Protein AF-0000000070921066 (afdb_homodimer)

Solvent-accessible surface area (backbone atoms only — not comparable to full-atom values): 34258 Å² total; per-residue (Å²): 128,83,66,61,61,47,74,46,56,67,40,52,42,60,33,38,47,26,37,40,35,37,35,72,89,47,91,37,26,36,30,43,24,32,4,68,51,82,81,51,51,71,69,59,58,71,26,41,40,40,36,42,27,26,37,44,38,58,54,26,40,60,20,49,61,63,51,48,61,72,42,55,73,31,78,43,61,37,37,39,34,28,19,73,68,32,60,56,21,53,47,20,48,60,50,30,40,59,58,85,59,39,77,73,40,93,40,49,29,37,40,35,36,36,19,45,39,87,88,30,43,28,46,32,35,36,27,33,36,73,58,58,44,50,82,37,82,43,79,67,49,68,37,63,91,36,37,78,45,81,55,93,59,34,34,33,31,44,46,76,28,51,30,73,92,42,60,17,33,28,38,28,42,36,38,43,68,37,77,41,75,37,62,68,43,26,51,75,69,70,45,80,89,57,71,56,55,58,52,49,52,50,40,58,72,70,60,57,57,43,78,42,70,43,75,41,72,50,73,57,99,92,38,80,46,77,46,75,42,39,41,39,56,44,49,67,57,26,38,42,80,42,80,41,58,30,38,20,43,39,55,56,35,28,80,46,69,69,36,48,52,52,50,27,63,63,29,48,58,12,52,34,34,38,32,36,26,40,22,44,63,90,39,44,67,59,18,56,73,64,10,27,31,20,11,35,54,40,12,38,45,40,40,74,15,49,38,73,34,82,41,72,23,45,30,36,76,90,46,70,92,42,61,67,57,33,50,50,39,18,48,51,36,36,68,47,81,81,128,126,83,66,61,61,47,73,45,56,67,41,52,41,60,33,41,47,24,39,40,35,36,37,72,90,46,90,37,26,38,29,44,27,31,4,68,52,83,80,53,50,71,72,58,58,71,26,41,40,40,36,41,27,28,36,44,39,59,56,25,40,60,20,49,61,63,52,48,61,72,42,56,74,31,76,41,60,39,36,38,35,27,19,72,67,33,58,56,22,52,47,20,49,60,52,30,39,60,58,86,59,38,77,72,40,94,40,49,30,36,38,36,36,36,18,45,40,88,89,30,43,28,45,33,33,37,27,34,37,73,58,58,44,50,82,36,82,44,79,67,50,67,36,65,92,35,37,77,44,80,56,94,59,34,33,33,32,44,47,76,26,51,31,73,91,42,59,17,34,27,39,28,41,36,37,42,67,38,77,41,74,37,61,71,42,27,52,74,68,70,44,79,89,57,72,55,55,58,51,51,51,50,40,58,72,71,59,58,58,44,78,41,70,44,74,41,72,50,72,58,99,93,39,80,45,78,45,75,43,38,41,39,58,45,48,66,56,27,37,42,80,42,80,39,55,30,39,20,42,39,54,57,36,28,78,46,70,70,37,50,52,52,50,27,62,64,29,48,58,13,51,34,35,38,33,36,26,38,24,44,64,90,40,44,67,58,19,56,74,65,9,27,31,20,11,36,54,40,12,37,44,40,41,75,14,48,38,73,35,82,42,74,23,46,31,37,76,90,46,67,92,41,60,68,57,32,52,49,39,18,49,50,35,35,68,48,81,79,126

Foldseek 3Di:
DPAQWDWDFQQFFAAQGWIWIDGPVDLAIEIEFAAARPSDDLSSLQRYAEYEFQEPDNSRHVNVVVSCVSCQLHQGEHEYEYEPCVLVVVLVVLVVDDLPCLCVRPHKYKYKYWYAYQVFKIWIWMAISNVSGPTHTDDIDGHDPQWPDDDPFWTKGWHWADQPPGTTIKIKIFTAKDKDFDVVLCVVVVHDDDPLVVVLRVCVVVVPDQQDWRWGWDADPVGIDIDIDGSNVCCVRTIDIDGHAMEIAEFRAADDDVRLVVRLVRCAQGQEYEYEAAAAPVCVVVCNVRGHDHLLSQLQSCQSSNYNYYDYHNHHPVCVPCVVVSPVNSVCNNPDDDD/DPAQWDWDFQQFFAAQGWIWIDGPVDLAIEIEFAAARPSDDLSSLQRYAEYEFQEPDNSRHVNVVVSCVSCQLHQGEHEYEYEPCVLVVVLVVLVVDDLPCLCVRPHKYKYKYWYAYQVFKIWIWMAISNVSGPTHTDDIDGHDPQWPDDDPFWTKGWHWADQPPGTTIKIKIFTAKDKDFDVVLCVVVVHDDDPLVVVLRVCVVVVPDQQDWRWGWDADPVGIDIDIDGSNVCCVRTIDIDGHAMEIAEFRAADDDVRLVVRLVRCAQGQEYEYEAAAAPVCVVVCNVRGHDHLLRQLQSCQSSNYNYYDYHNHHPVCPPCVVVSPVNSVCNNPDDDD

InterPro domains:
  IPR036866 Ribonuclease Z/Hydroxyacylglutathione hydrolase-like [G3DSA:3.60.15.10] (11-339)
  IPR036866 Ribonuclease Z/Hydroxyacylglutathione hydrolase-like [SSF56281] (25-337)

Structure (mmCIF, N/CA/C/O backbone):
data_AF-0000000070921066-model_v1
#
loop_
_entity.id
_entity.type
_entity.pdbx_description
1 polymer 'Ribonuclease Z'
#
loop_
_atom_site.group_PDB
_atom_site.id
_atom_site.type_symbol
_atom_site.label_atom_id
_atom_site.label_alt_id
_atom_site.label_comp_id
_atom_site.label_asym_id
_atom_site.label_entity_id
_atom_site.label_seq_id
_atom_site.pdbx_PDB_ins_code
_atom_site.Cartn_x
_atom_site.Cartn_y
_atom_site.Cartn_z
_atom_site.occupancy
_atom_site.B_iso_or_equiv
_atom_site.auth_seq_id
_atom_site.auth_comp_id
_atom_site.auth_asym_id
_atom_site.auth_atom_id
_atom_site.pdbx_PDB_model_num
ATOM 1 N N . MET A 1 1 ? -3.412 38.875 0.292 1 44.69 1 MET A N 1
ATOM 2 C CA . MET A 1 1 ? -2.174 38.312 0.832 1 44.69 1 MET A CA 1
ATOM 3 C C . MET A 1 1 ? -1.969 36.875 0.358 1 44.69 1 MET A C 1
ATOM 5 O O . MET A 1 1 ? -2.934 36.125 0.208 1 44.69 1 MET A O 1
ATOM 9 N N . THR A 1 2 ? -0.891 36.719 -0.212 1 55.78 2 THR A N 1
ATOM 10 C CA . THR A 1 2 ? -0.622 35.406 -0.806 1 55.78 2 THR A CA 1
ATOM 11 C C . THR A 1 2 ? -0.564 34.344 0.269 1 55.78 2 THR A C 1
ATOM 13 O O . THR A 1 2 ? 0.229 34.406 1.208 1 55.78 2 THR A O 1
ATOM 16 N N . PRO A 1 3 ? -1.54 33.5 0.381 1 65 3 PRO A N 1
ATOM 17 C CA . PRO A 1 3 ? -1.541 32.406 1.382 1 65 3 PRO A CA 1
ATOM 18 C C . PRO A 1 3 ? -0.235 31.625 1.403 1 65 3 PRO A C 1
ATOM 20 O O . PRO A 1 3 ? 0.393 31.438 0.359 1 65 3 PRO A O 1
ATOM 23 N N . GLN A 1 4 ? 0.261 31.438 2.654 1 79 4 GLN A N 1
ATOM 24 C CA . GLN A 1 4 ? 1.485 30.672 2.836 1 79 4 GLN A CA 1
ATOM 25 C C . GLN A 1 4 ? 1.263 29.203 2.494 1 79 4 GLN A C 1
ATOM 27 O O . GLN A 1 4 ? 2.215 28.469 2.201 1 79 4 GLN A O 1
ATOM 32 N N . PHE A 1 5 ? -0.074 28.812 2.504 1 88.62 5 PHE A N 1
ATOM 33 C CA . PHE A 1 5 ? -0.398 27.422 2.258 1 88.62 5 PHE A CA 1
ATOM 34 C C . PHE A 1 5 ? -1.276 27.281 1.021 1 88.62 5 PHE A C 1
ATOM 36 O O . PHE A 1 5 ? -2.238 28.031 0.847 1 88.62 5 PHE A O 1
ATOM 43 N N . GLN A 1 6 ? -0.865 26.453 0.23 1 91.56 6 GLN A N 1
ATOM 44 C CA . GLN A 1 6 ? -1.722 26.016 -0.869 1 91.56 6 GLN A CA 1
ATOM 45 C C . GLN A 1 6 ? -2.232 24.594 -0.641 1 91.56 6 GLN A C 1
ATOM 47 O O . GLN A 1 6 ? -1.443 23.688 -0.409 1 91.56 6 GLN A O 1
ATOM 52 N N . THR A 1 7 ? -3.594 24.516 -0.658 1 96 7 THR A N 1
ATOM 53 C CA . THR A 1 7 ? -4.168 23.219 -0.332 1 96 7 THR A CA 1
ATOM 54 C C . THR A 1 7 ? -4.859 22.609 -1.551 1 96 7 THR A C 1
ATOM 56 O O . THR A 1 7 ? -5.438 23.328 -2.367 1 96 7 THR A O 1
ATOM 59 N N . HIS A 1 8 ? -4.789 21.359 -1.651 1 95.19 8 HIS A N 1
ATOM 60 C CA . HIS A 1 8 ? -5.605 20.672 -2.65 1 95.19 8 HIS A CA 1
ATOM 61 C C . HIS A 1 8 ? -5.879 19.234 -2.248 1 95.19 8 HIS A C 1
ATOM 63 O O . HIS A 1 8 ? -5.023 18.578 -1.653 1 95.19 8 HIS A O 1
ATOM 69 N N . LEU A 1 9 ? -7.047 18.781 -2.557 1 98.12 9 LEU A N 1
ATOM 70 C CA . LEU A 1 9 ? -7.426 17.375 -2.393 1 98.12 9 LEU A CA 1
ATOM 71 C C . LEU A 1 9 ? -6.773 16.516 -3.461 1 98.12 9 LEU A C 1
ATOM 73 O O . LEU A 1 9 ? -7.09 16.641 -4.645 1 98.12 9 LEU A O 1
ATOM 77 N N . VAL A 1 10 ? -5.984 15.555 -3.041 1 98.25 10 VAL A N 1
ATOM 78 C CA . VAL A 1 10 ? -5.152 14.773 -3.951 1 98.25 10 VAL A CA 1
ATOM 79 C C . VAL A 1 10 ? -6.035 13.906 -4.844 1 98.25 10 VAL A C 1
ATOM 81 O O . VAL A 1 10 ? -5.754 13.742 -6.035 1 98.25 10 VAL A O 1
ATOM 84 N N . ASN A 1 11 ? -7.105 13.359 -4.281 1 97.31 11 ASN A N 1
ATOM 85 C CA . ASN A 1 11 ? -7.945 12.422 -5.023 1 97.31 11 ASN A CA 1
ATOM 86 C C . ASN A 1 11 ? -9.32 13.016 -5.312 1 97.31 11 ASN A C 1
ATOM 88 O O . ASN A 1 11 ? -10.281 12.273 -5.559 1 97.31 11 ASN A O 1
ATOM 92 N N . GLY A 1 12 ? -9.438 14.297 -5.168 1 95.94 12 GLY A N 1
ATOM 93 C CA . GLY A 1 12 ? -10.719 14.938 -5.426 1 95.94 12 GLY A CA 1
ATOM 94 C C . GLY A 1 12 ? -11.75 14.672 -4.352 1 95.94 12 GLY A C 1
ATOM 95 O O . GLY A 1 12 ? -11.406 14.367 -3.209 1 95.94 12 GLY A O 1
ATOM 96 N N . THR A 1 13 ? -12.984 14.836 -4.73 1 96.06 13 THR A N 1
ATOM 97 C CA . THR A 1 13 ? -14.062 14.812 -3.746 1 96.06 13 THR A CA 1
ATOM 98 C C . THR A 1 13 ? -14.523 13.383 -3.486 1 96.06 13 THR A C 1
ATOM 100 O O . THR A 1 13 ? -15.156 13.102 -2.467 1 96.06 13 THR A O 1
ATOM 103 N N . THR A 1 14 ? -14.18 12.445 -4.383 1 94.12 14 THR A N 1
ATOM 104 C CA . THR A 1 14 ? -14.727 11.102 -4.266 1 94.12 14 THR A CA 1
ATOM 105 C C . THR A 1 14 ? -13.633 10.109 -3.879 1 94.12 14 THR A C 1
ATOM 107 O O . THR A 1 14 ? -13.922 8.992 -3.436 1 94.12 14 THR A O 1
ATOM 110 N N . GLY A 1 15 ? -12.445 10.398 -4.043 1 93.56 15 GLY A N 1
ATOM 111 C CA . GLY A 1 15 ? -11.367 9.461 -3.799 1 93.56 15 GLY A CA 1
ATOM 112 C C . GLY A 1 15 ? -10.953 9.398 -2.34 1 93.56 15 GLY A C 1
ATOM 113 O O . GLY A 1 15 ? -11.539 10.07 -1.492 1 93.56 15 GLY A O 1
ATOM 114 N N . ASP A 1 16 ? -9.969 8.523 -2.037 1 96.81 16 ASP A N 1
ATOM 115 C CA . ASP A 1 16 ? -9.422 8.43 -0.685 1 96.81 16 ASP A CA 1
ATOM 116 C C . ASP A 1 16 ? -9.023 9.812 -0.156 1 96.81 16 ASP A C 1
ATOM 118 O O . ASP A 1 16 ? -8.461 10.617 -0.89 1 96.81 16 ASP A O 1
ATOM 122 N N . PRO A 1 17 ? -9.32 10.039 1.067 1 98.38 17 PRO A N 1
ATOM 123 C CA . PRO A 1 17 ? -8.977 11.344 1.643 1 98.38 17 PRO A CA 1
ATOM 124 C C . PRO A 1 17 ? -7.469 11.562 1.737 1 98.38 17 PRO A C 1
ATOM 126 O O . PRO A 1 17 ? -6.758 10.75 2.336 1 98.38 17 PRO A O 1
ATOM 129 N N . VAL A 1 18 ? -6.984 12.594 1.14 1 98.75 18 VAL A N 1
ATOM 130 C CA . VAL A 1 18 ? -5.633 13.133 1.256 1 98.75 18 VAL A CA 1
ATOM 131 C C . VAL A 1 18 ? -5.652 14.633 0.953 1 98.75 18 VAL A C 1
ATOM 133 O O . VAL A 1 18 ? -5.898 15.039 -0.185 1 98.75 18 VAL A O 1
ATOM 136 N N . LEU A 1 19 ? -5.43 15.445 1.926 1 98.81 19 LEU A N 1
ATOM 137 C CA . LEU A 1 19 ? -5.254 16.875 1.714 1 98.81 19 LEU A CA 1
ATOM 138 C C . LEU A 1 19 ? -3.773 17.25 1.718 1 98.81 19 LEU A C 1
ATOM 140 O O . LEU A 1 19 ? -3.088 17.078 2.73 1 98.81 19 LEU A O 1
ATOM 144 N N . TYR A 1 20 ? -3.285 17.641 0.621 1 98.69 20 TYR A N 1
ATOM 145 C CA . TYR A 1 20 ? -1.908 18.109 0.472 1 98.69 20 TYR A CA 1
ATOM 146 C C . TYR A 1 20 ? -1.796 19.594 0.759 1 98.69 20 TYR A C 1
ATOM 148 O O . TYR A 1 20 ? -2.506 20.406 0.156 1 98.69 20 TYR A O 1
ATOM 156 N N . VAL A 1 21 ? -0.989 20 1.688 1 98 21 VAL A N 1
ATOM 157 C CA . VAL A 1 21 ? -0.738 21.391 2.037 1 98 21 VAL A CA 1
ATOM 158 C C . VAL A 1 21 ? 0.688 21.766 1.645 1 98 21 VAL A C 1
ATOM 160 O O . VAL A 1 21 ? 1.647 21.391 2.316 1 98 21 VAL A O 1
ATOM 163 N N . ASP A 1 22 ? 0.791 22.547 0.675 1 95.38 22 ASP A N 1
ATOM 164 C CA . ASP A 1 22 ? 2.084 22.984 0.163 1 95.38 22 ASP A CA 1
ATOM 165 C C . ASP A 1 22 ? 2.494 24.312 0.784 1 95.38 22 ASP A C 1
ATOM 167 O O . ASP A 1 22 ? 1.711 25.266 0.796 1 95.38 22 ASP A O 1
ATOM 171 N N . PHE A 1 23 ? 3.729 24.312 1.283 1 91.19 23 PHE A N 1
ATOM 172 C CA . PHE A 1 23 ? 4.266 25.578 1.772 1 91.19 23 PHE A CA 1
ATOM 173 C C . PHE A 1 23 ? 4.844 26.391 0.626 1 91.19 23 PHE A C 1
ATOM 175 O O . PHE A 1 23 ? 5.73 25.938 -0.091 1 91.19 23 PHE A O 1
ATOM 182 N N . LEU A 1 24 ? 4.441 27.531 0.377 1 83.56 24 LEU A N 1
ATOM 183 C CA . LEU A 1 24 ? 4.832 28.344 -0.768 1 83.56 24 LEU A CA 1
ATOM 184 C C . LEU A 1 24 ? 6.27 28.828 -0.625 1 83.56 24 LEU A C 1
ATOM 186 O O . LEU A 1 24 ? 6.988 28.953 -1.619 1 83.56 24 LEU A O 1
ATOM 190 N N . PHE A 1 25 ? 6.746 29.047 0.566 1 80.12 25 PHE A N 1
ATOM 191 C CA . PHE A 1 25 ? 8.047 29.672 0.725 1 80.12 25 PHE A CA 1
ATOM 192 C C . PHE A 1 25 ? 9.023 28.734 1.422 1 80.12 25 PHE A C 1
ATOM 194 O O . PHE A 1 25 ? 10.039 29.188 1.961 1 80.12 25 PHE A O 1
ATOM 201 N N . GLN A 1 26 ? 8.641 27.484 1.55 1 84.38 26 GLN A N 1
ATOM 202 C CA . GLN A 1 26 ? 9.5 26.453 2.102 1 84.38 26 GLN A CA 1
ATOM 203 C C . GLN A 1 26 ? 9.391 25.156 1.286 1 84.38 26 GLN A C 1
ATOM 205 O O . GLN A 1 26 ? 8.383 24.922 0.614 1 84.38 26 GLN A O 1
ATOM 210 N N . ARG A 1 27 ? 10.438 24.516 1.266 1 89.31 27 ARG A N 1
ATOM 211 C CA . ARG A 1 27 ? 10.398 23.188 0.649 1 89.31 27 ARG A CA 1
ATOM 212 C C . ARG A 1 27 ? 9.82 22.156 1.61 1 89.31 27 ARG A C 1
ATOM 214 O O . ARG A 1 27 ? 10.531 21.25 2.053 1 89.31 27 ARG A O 1
ATOM 221 N N . ARG A 1 28 ? 8.57 22.359 1.841 1 95.31 28 ARG A N 1
ATOM 222 C CA . ARG A 1 28 ? 7.91 21.516 2.832 1 95.31 28 ARG A CA 1
ATOM 223 C C . ARG A 1 28 ? 6.434 21.328 2.494 1 95.31 28 ARG A C 1
ATOM 225 O O . ARG A 1 28 ? 5.816 22.203 1.88 1 95.31 28 ARG A O 1
ATOM 232 N N . ALA A 1 29 ? 5.898 20.203 2.873 1 97.88 29 ALA A N 1
ATOM 233 C CA . ALA A 1 29 ? 4.469 19.938 2.721 1 97.88 29 ALA A CA 1
ATOM 234 C C . ALA A 1 29 ? 3.932 19.125 3.895 1 97.88 29 ALA A C 1
ATOM 236 O O . ALA A 1 29 ? 4.699 18.469 4.605 1 97.88 29 ALA A O 1
ATOM 237 N N . LEU A 1 30 ? 2.646 19.266 4.141 1 98.69 30 LEU A N 1
ATOM 238 C CA . LEU A 1 30 ? 1.916 18.453 5.102 1 98.69 30 LEU A CA 1
ATOM 239 C C . LEU A 1 30 ? 0.834 17.625 4.402 1 98.69 30 LEU A C 1
ATOM 241 O O . LEU A 1 30 ? 0.339 18.016 3.344 1 98.69 30 LEU A O 1
ATOM 245 N N . LEU A 1 31 ? 0.561 16.547 4.996 1 98.88 31 LEU A N 1
ATOM 246 C CA . LEU A 1 31 ? -0.619 15.805 4.562 1 98.88 31 LEU A CA 1
ATOM 247 C C . LEU A 1 31 ? -1.61 15.641 5.711 1 98.88 31 LEU A C 1
ATOM 249 O O . LEU A 1 31 ? -1.21 15.422 6.859 1 98.88 31 LEU A O 1
ATOM 253 N N . PHE A 1 32 ? -2.824 15.805 5.426 1 98.94 32 PHE A N 1
ATOM 254 C CA . PHE A 1 32 ? -3.904 15.328 6.281 1 98.94 32 PHE A CA 1
ATOM 255 C C . PHE A 1 32 ? -4.559 14.086 5.688 1 98.94 32 PHE A C 1
ATOM 257 O O . PHE A 1 32 ? -5.164 14.156 4.613 1 98.94 32 PHE A O 1
ATOM 264 N N . ASP A 1 33 ? -4.41 12.969 6.391 1 98.88 33 ASP A N 1
ATOM 265 C CA . ASP A 1 33 ? -4.691 11.602 5.965 1 98.88 33 ASP A CA 1
ATOM 266 C C . ASP A 1 33 ? -3.736 11.164 4.855 1 98.88 33 ASP A C 1
ATOM 268 O O . ASP A 1 33 ? -3.027 11.992 4.277 1 98.88 33 ASP A O 1
ATOM 272 N N . LEU A 1 34 ? -3.75 9.93 4.723 1 98.81 34 LEU A N 1
ATOM 273 C CA . LEU A 1 34 ? -2.787 9.289 3.83 1 98.81 34 LEU A CA 1
ATOM 274 C C . LEU A 1 34 ? -3.438 8.156 3.045 1 98.81 34 LEU A C 1
ATOM 276 O O . LEU A 1 34 ? -2.928 7.035 3.029 1 98.81 34 LEU A O 1
ATOM 280 N N . GLY A 1 35 ? -4.555 8.492 2.439 1 98 35 GLY A N 1
ATOM 281 C CA . GLY A 1 35 ? -5.129 7.566 1.474 1 98 35 GLY A CA 1
ATOM 282 C C . GLY A 1 35 ? -4.227 7.312 0.281 1 98 35 GLY A C 1
ATOM 283 O O . GLY A 1 35 ? -3.006 7.453 0.377 1 98 35 GLY A O 1
ATOM 284 N N . GLU A 1 36 ? -4.77 6.953 -0.819 1 96.25 36 GLU A N 1
ATOM 285 C CA . GLU A 1 36 ? -3.973 6.707 -2.016 1 96.25 36 GLU A CA 1
ATOM 286 C C . GLU A 1 36 ? -3.244 7.973 -2.463 1 96.25 36 GLU A C 1
ATOM 288 O O . GLU A 1 36 ? -3.865 9.023 -2.646 1 96.25 36 GLU A O 1
ATOM 293 N N . ILE A 1 37 ? -1.902 7.848 -2.729 1 97.38 37 ILE A N 1
ATOM 294 C CA . ILE A 1 37 ? -1.168 9.07 -3.029 1 97.38 37 ILE A CA 1
ATOM 295 C C . ILE A 1 37 ? -0.44 8.922 -4.363 1 97.38 37 ILE A C 1
ATOM 297 O O . ILE A 1 37 ? 0.522 9.641 -4.637 1 97.38 37 ILE A O 1
ATOM 301 N N . VAL A 1 38 ? -0.866 8.008 -5.191 1 93.12 38 VAL A N 1
ATOM 302 C CA . VAL A 1 38 ? -0.202 7.738 -6.461 1 93.12 38 VAL A CA 1
ATOM 303 C C . VAL A 1 38 ? -0.287 8.969 -7.363 1 93.12 38 VAL A C 1
ATOM 305 O O . VAL A 1 38 ? 0.498 9.109 -8.305 1 93.12 38 VAL A O 1
ATOM 308 N N . ALA A 1 39 ? -1.275 9.836 -7.133 1 95.62 39 ALA A N 1
ATOM 309 C CA . ALA A 1 39 ? -1.452 11.039 -7.945 1 95.62 39 ALA A CA 1
ATOM 310 C C . ALA A 1 39 ? -0.389 12.078 -7.621 1 95.62 39 ALA A C 1
ATOM 312 O O . ALA A 1 39 ? -0.198 13.039 -8.375 1 95.62 39 ALA A O 1
ATOM 313 N N . LEU A 1 40 ? 0.257 11.969 -6.43 1 97.62 40 LEU A N 1
ATOM 314 C CA . LEU A 1 40 ? 1.345 12.883 -6.086 1 97.62 40 LEU A CA 1
ATOM 315 C C . LEU A 1 40 ? 2.641 12.461 -6.77 1 97.62 40 LEU A C 1
ATOM 317 O O . LEU A 1 40 ? 2.953 11.273 -6.844 1 97.62 40 LEU A O 1
ATOM 321 N N . SER A 1 41 ? 3.371 13.414 -7.297 1 97.31 41 SER A N 1
ATOM 322 C CA . SER A 1 41 ? 4.691 13.125 -7.844 1 97.31 41 SER A CA 1
ATOM 323 C C . SER A 1 41 ? 5.684 12.781 -6.734 1 97.31 41 SER A C 1
ATOM 325 O O . SER A 1 41 ? 5.492 13.164 -5.582 1 97.31 41 SER A O 1
ATOM 327 N N . PRO A 1 42 ? 6.746 12.078 -7.098 1 96.94 42 PRO A N 1
ATOM 328 C CA . PRO A 1 42 ? 7.785 11.805 -6.105 1 96.94 42 PRO A CA 1
ATOM 329 C C . PRO A 1 42 ? 8.312 13.078 -5.445 1 96.94 42 PRO A C 1
ATOM 331 O O . PRO A 1 42 ? 8.578 13.086 -4.238 1 96.94 42 PRO A O 1
ATOM 334 N N . ARG A 1 43 ? 8.438 14.125 -6.23 1 96.31 43 ARG A N 1
ATOM 335 C CA . ARG A 1 43 ? 8.93 15.398 -5.703 1 96.31 43 ARG A CA 1
ATOM 336 C C . ARG A 1 43 ? 7.996 15.938 -4.621 1 96.31 43 ARG A C 1
ATOM 338 O O . ARG A 1 43 ? 8.453 16.406 -3.578 1 96.31 43 ARG A O 1
ATOM 345 N N . GLN A 1 44 ? 6.758 15.836 -4.887 1 97.5 44 GLN A N 1
ATOM 346 C CA . GLN A 1 44 ? 5.773 16.297 -3.916 1 97.5 44 GLN A CA 1
ATOM 347 C C . GLN A 1 44 ? 5.82 15.469 -2.637 1 97.5 44 GLN A C 1
ATOM 349 O O . GLN A 1 44 ? 5.785 16.016 -1.532 1 97.5 44 GLN A O 1
ATOM 354 N N . VAL A 1 45 ? 5.891 14.164 -2.791 1 98.31 45 VAL A N 1
ATOM 355 C CA . VAL A 1 45 ? 5.91 13.266 -1.64 1 98.31 45 VAL A CA 1
ATOM 356 C C . VAL A 1 45 ? 7.16 13.531 -0.803 1 98.31 45 VAL A C 1
ATOM 358 O O . VAL A 1 45 ? 7.098 13.555 0.429 1 98.31 45 VAL A O 1
ATOM 361 N N . LEU A 1 46 ? 8.25 13.789 -1.44 1 97.69 46 LEU A N 1
ATOM 362 C CA . LEU A 1 46 ? 9.523 13.945 -0.744 1 97.69 46 LEU A CA 1
ATOM 363 C C . LEU A 1 46 ? 9.578 15.273 -0.004 1 97.69 46 LEU A C 1
ATOM 365 O O . LEU A 1 46 ? 10.461 15.484 0.836 1 97.69 46 LEU A O 1
ATOM 369 N N . ARG A 1 47 ? 8.633 16.156 -0.252 1 97.25 47 ARG A N 1
ATOM 370 C CA . ARG A 1 47 ? 8.539 17.422 0.464 1 97.25 47 ARG A CA 1
ATOM 371 C C . ARG A 1 47 ? 7.766 17.266 1.768 1 97.25 47 ARG A C 1
ATOM 373 O O . ARG A 1 47 ? 7.766 18.156 2.609 1 97.25 47 ARG A O 1
ATOM 380 N N . VAL A 1 48 ? 7.137 16.172 1.912 1 98.56 48 VAL A N 1
ATOM 381 C CA . VAL A 1 48 ? 6.285 15.969 3.078 1 98.56 48 VAL A CA 1
ATOM 382 C C . VAL A 1 48 ? 7.148 15.734 4.316 1 98.56 48 VAL A C 1
ATOM 384 O O . VAL A 1 48 ? 8.062 14.914 4.293 1 98.56 48 VAL A O 1
ATOM 387 N N . THR A 1 49 ? 6.832 16.484 5.363 1 98.25 49 THR A N 1
ATOM 388 C CA . THR A 1 49 ? 7.566 16.312 6.613 1 98.25 49 THR A CA 1
ATOM 389 C C . THR A 1 49 ? 6.656 15.766 7.707 1 98.25 49 THR A C 1
ATOM 391 O O . THR A 1 49 ? 7.121 15.102 8.633 1 98.25 49 THR A O 1
ATOM 394 N N . ASP A 1 50 ? 5.359 16.109 7.617 1 98.81 50 ASP A N 1
ATOM 395 C CA . ASP A 1 50 ? 4.398 15.703 8.633 1 98.81 50 ASP A CA 1
ATOM 396 C C . ASP A 1 50 ? 3.104 15.203 7.996 1 98.81 50 ASP A C 1
ATOM 398 O O . ASP A 1 50 ? 2.619 15.781 7.023 1 98.81 50 ASP A O 1
ATOM 402 N N . VAL A 1 51 ? 2.625 14.125 8.5 1 98.94 51 VAL A N 1
ATOM 403 C CA . VAL A 1 51 ? 1.347 13.562 8.086 1 98.94 51 VAL A CA 1
ATOM 404 C C . VAL A 1 51 ? 0.425 13.414 9.289 1 98.94 51 VAL A C 1
ATOM 406 O O . VAL A 1 51 ? 0.804 12.812 10.297 1 98.94 51 VAL A O 1
ATOM 409 N N . PHE A 1 52 ? -0.735 13.992 9.211 1 98.94 52 PHE A N 1
ATOM 410 C CA . PHE A 1 52 ? -1.757 13.891 10.25 1 98.94 52 PHE A CA 1
ATOM 411 C C . PHE A 1 52 ? -2.871 12.945 9.82 1 98.94 52 PHE A C 1
ATOM 413 O O . PHE A 1 52 ? -3.695 13.297 8.969 1 98.94 52 PHE A O 1
ATOM 420 N N . VAL A 1 53 ? -2.932 11.75 10.422 1 98.94 53 VAL A N 1
ATOM 421 C CA . VAL A 1 53 ? -3.844 10.688 10.023 1 98.94 53 VAL A CA 1
ATOM 422 C C . VAL A 1 53 ? -5.051 10.656 10.953 1 98.94 53 VAL A C 1
ATOM 424 O O . VAL A 1 53 ? -4.898 10.508 12.172 1 98.94 53 VAL A O 1
ATOM 427 N N . SER A 1 54 ? -6.227 10.82 10.406 1 98.88 54 SER A N 1
ATOM 428 C CA . SER A 1 54 ? -7.438 10.836 11.219 1 98.88 54 SER A CA 1
ATOM 429 C C . SER A 1 54 ? -7.648 9.508 11.938 1 98.88 54 SER A C 1
ATOM 431 O O . SER A 1 54 ? -7.863 9.484 13.148 1 98.88 54 SER A O 1
ATOM 433 N N . HIS A 1 55 ? -7.574 8.461 11.18 1 98.69 55 HIS A N 1
ATOM 434 C CA . HIS A 1 55 ? -7.66 7.105 11.711 1 98.69 55 HIS A CA 1
ATOM 435 C C . HIS A 1 55 ? -7.113 6.09 10.711 1 98.69 55 HIS A C 1
ATOM 437 O O . HIS A 1 55 ? -6.789 6.441 9.578 1 98.69 55 HIS A O 1
ATOM 443 N N . ALA A 1 56 ? -7.023 4.852 11.148 1 98.25 56 ALA A N 1
ATOM 444 C CA . ALA A 1 56 ? -6.242 3.898 10.367 1 98.25 56 ALA A CA 1
ATOM 445 C C . ALA A 1 56 ? -7.152 2.938 9.602 1 98.25 56 ALA A C 1
ATOM 447 O O . ALA A 1 56 ? -6.844 1.75 9.477 1 98.25 56 ALA A O 1
ATOM 448 N N . HIS A 1 57 ? -8.336 3.375 9.133 1 97.69 57 HIS A N 1
ATOM 449 C CA . HIS A 1 57 ? -8.992 2.631 8.062 1 97.69 57 HIS A CA 1
ATOM 450 C C . HIS A 1 57 ? -8.148 2.645 6.789 1 97.69 57 HIS A C 1
ATOM 452 O O . HIS A 1 57 ? -7.312 3.529 6.602 1 97.69 57 HIS A O 1
ATOM 458 N N . MET A 1 58 ? -8.367 1.726 5.918 1 97.12 58 MET A N 1
ATOM 459 C CA . MET A 1 58 ? -7.527 1.56 4.738 1 97.12 58 MET A CA 1
ATOM 460 C C . MET A 1 58 ? -7.523 2.828 3.891 1 97.12 58 MET A C 1
ATOM 462 O O . MET A 1 58 ? -6.461 3.287 3.459 1 97.12 58 MET A O 1
ATOM 466 N N . ASP A 1 59 ? -8.734 3.404 3.719 1 97.12 59 ASP A N 1
ATOM 467 C CA . ASP A 1 59 ? -8.836 4.527 2.793 1 97.12 59 ASP A CA 1
ATOM 468 C C . ASP A 1 59 ? -8.195 5.785 3.387 1 97.12 59 ASP A C 1
ATOM 470 O O . ASP A 1 59 ? -8.031 6.789 2.691 1 97.12 59 ASP A O 1
ATOM 474 N N . HIS A 1 60 ? -7.719 5.797 4.57 1 98.62 60 HIS A N 1
ATOM 475 C CA . HIS A 1 60 ? -7.082 6.949 5.199 1 98.62 60 HIS A CA 1
ATOM 476 C C . HIS A 1 60 ? -5.594 6.703 5.418 1 98.62 60 HIS A C 1
ATOM 478 O O . HIS A 1 60 ? -4.859 7.617 5.805 1 98.62 60 HIS A O 1
ATOM 484 N N . PHE A 1 61 ? -5.121 5.465 5.164 1 98.75 61 PHE A N 1
ATOM 485 C CA . PHE A 1 61 ? -3.758 5.191 5.602 1 98.75 61 PHE A CA 1
ATOM 486 C C . PHE A 1 61 ? -3.035 4.305 4.598 1 98.75 61 PHE A C 1
ATOM 488 O O . PHE A 1 61 ? -1.841 4.035 4.746 1 98.75 61 PHE A O 1
ATOM 495 N N . ILE A 1 62 ? -3.646 3.871 3.51 1 98.31 62 ILE A N 1
ATOM 496 C CA . ILE A 1 62 ? -3.121 2.891 2.566 1 98.31 62 ILE A CA 1
ATOM 497 C C . ILE A 1 62 ? -1.925 3.479 1.822 1 98.31 62 ILE A C 1
ATOM 499 O O . ILE A 1 62 ? -1.084 2.74 1.304 1 98.31 62 ILE A O 1
ATOM 503 N N . GLY A 1 63 ? -1.768 4.785 1.744 1 98.25 63 GLY A N 1
ATOM 504 C CA . GLY A 1 63 ? -0.7 5.441 1.006 1 98.25 63 GLY A CA 1
ATOM 505 C C . GLY A 1 63 ? 0.641 5.379 1.713 1 98.25 63 GLY A C 1
ATOM 506 O O . GLY A 1 63 ? 1.668 5.754 1.144 1 98.25 63 GLY A O 1
ATOM 507 N N . PHE A 1 64 ? 0.699 4.848 2.928 1 98.75 64 PHE A N 1
ATOM 508 C CA . PHE A 1 64 ? 1.898 4.836 3.756 1 98.75 64 PHE A CA 1
ATOM 509 C C . PHE A 1 64 ? 3.045 4.133 3.039 1 98.75 64 PHE A C 1
ATOM 511 O O . PHE A 1 64 ? 4.168 4.645 3.002 1 98.75 64 PHE A O 1
ATOM 518 N N . ASP A 1 65 ? 2.771 3 2.455 1 97.88 65 ASP A N 1
ATOM 519 C CA . ASP A 1 65 ? 3.83 2.193 1.855 1 97.88 65 ASP A CA 1
ATOM 520 C C . ASP A 1 65 ? 4.43 2.889 0.636 1 97.88 65 ASP A C 1
ATOM 522 O O . ASP A 1 65 ? 5.637 2.809 0.398 1 97.88 65 ASP A O 1
ATOM 526 N N . THR A 1 66 ? 3.518 3.506 -0.157 1 97.25 66 THR A N 1
ATOM 527 C CA . THR A 1 66 ? 4.004 4.273 -1.299 1 97.25 66 THR A CA 1
ATOM 528 C C . THR A 1 66 ? 4.957 5.375 -0.844 1 97.25 66 THR A C 1
ATOM 530 O O . THR A 1 66 ? 6.02 5.57 -1.436 1 97.25 66 THR A O 1
ATOM 533 N N . MET A 1 67 ? 4.566 6.051 0.207 1 98.31 67 MET A N 1
ATOM 534 C CA . MET A 1 67 ? 5.406 7.109 0.757 1 98.31 67 MET A CA 1
ATOM 535 C C . MET A 1 67 ? 6.715 6.543 1.298 1 98.31 67 MET A C 1
ATOM 537 O O . MET A 1 67 ? 7.793 7.062 1.003 1 98.31 67 MET A O 1
ATOM 541 N N . LEU A 1 68 ? 6.633 5.504 2.074 1 98.06 68 LEU A N 1
ATOM 542 C CA . LEU A 1 68 ? 7.797 4.84 2.654 1 98.06 68 LEU A CA 1
ATOM 543 C C . LEU A 1 68 ? 8.789 4.438 1.568 1 98.06 68 LEU A C 1
ATOM 545 O O . LEU A 1 68 ? 9.992 4.684 1.698 1 98.06 68 LEU A O 1
ATOM 549 N N . ARG A 1 69 ? 8.305 3.863 0.507 1 96.12 69 ARG A N 1
ATOM 550 C CA . ARG A 1 69 ? 9.141 3.393 -0.596 1 96.12 69 ARG A CA 1
ATOM 551 C C . ARG A 1 69 ? 9.93 4.539 -1.211 1 96.12 69 ARG A C 1
ATOM 553 O O . ARG A 1 69 ? 11.117 4.387 -1.525 1 96.12 69 ARG A O 1
ATOM 560 N N . LEU A 1 70 ? 9.297 5.641 -1.4 1 96.56 70 LEU A N 1
ATOM 561 C CA . LEU A 1 70 ? 9.93 6.805 -2.014 1 96.56 70 LEU A CA 1
ATOM 562 C C . LEU A 1 70 ? 10.977 7.406 -1.085 1 96.56 70 LEU A C 1
ATOM 564 O O . LEU A 1 70 ? 11.977 7.957 -1.547 1 96.56 70 LEU A O 1
ATOM 568 N N . MET A 1 71 ? 10.742 7.246 0.183 1 96.94 71 MET A N 1
ATOM 569 C CA . MET A 1 71 ? 11.617 7.91 1.149 1 96.94 71 MET A CA 1
ATOM 570 C C . MET A 1 71 ? 12.781 7.012 1.537 1 96.94 71 MET A C 1
ATOM 572 O O . MET A 1 71 ? 13.82 7.496 1.996 1 96.94 71 MET A O 1
ATOM 576 N N . LEU A 1 72 ? 12.578 5.742 1.427 1 94.81 72 LEU A N 1
ATOM 577 C CA . LEU A 1 72 ? 13.617 4.793 1.812 1 94.81 72 LEU A CA 1
ATOM 578 C C . LEU A 1 72 ? 14.906 5.055 1.04 1 94.81 72 LEU A C 1
ATOM 580 O O . LEU A 1 72 ? 14.875 5.273 -0.173 1 94.81 72 LEU A O 1
ATOM 584 N N . GLY A 1 73 ? 16.047 5.027 1.707 1 91.56 73 GLY A N 1
ATOM 585 C CA . GLY A 1 73 ? 17.344 5.281 1.085 1 91.56 73 GLY A CA 1
ATOM 586 C C . GLY A 1 73 ? 17.688 6.754 1.028 1 91.56 73 GLY A C 1
ATOM 587 O O . GLY A 1 73 ? 18.703 7.129 0.43 1 91.56 73 GLY A O 1
ATOM 588 N N . ARG A 1 74 ? 16.812 7.566 1.557 1 93.56 74 ARG A N 1
ATOM 589 C CA . ARG A 1 74 ? 17.078 9 1.635 1 93.56 74 ARG A CA 1
ATOM 590 C C . ARG A 1 74 ? 17.188 9.461 3.086 1 93.56 74 ARG A C 1
ATOM 592 O O . ARG A 1 74 ? 16.625 8.82 3.986 1 93.56 74 ARG A O 1
ATOM 599 N N . SER A 1 75 ? 18 10.484 3.23 1 93.62 75 SER A N 1
ATOM 600 C CA . SER A 1 75 ? 18.078 11.094 4.555 1 93.62 75 SER A CA 1
ATOM 601 C C . SER A 1 75 ? 16.844 11.945 4.832 1 93.62 75 SER A C 1
ATOM 603 O O . SER A 1 75 ? 16.812 13.133 4.504 1 93.62 75 SER A O 1
ATOM 605 N N . LYS A 1 76 ? 15.836 11.312 5.375 1 95.44 76 LYS A N 1
ATOM 606 C CA . LYS A 1 76 ? 14.555 11.977 5.609 1 95.44 76 LYS A CA 1
ATOM 607 C C . LYS A 1 76 ? 14.055 11.711 7.023 1 95.44 76 LYS A C 1
ATOM 609 O O . LYS A 1 76 ? 14.383 10.688 7.625 1 95.44 76 LYS A O 1
ATOM 614 N N . ARG A 1 77 ? 13.391 12.664 7.496 1 97.44 77 ARG A N 1
ATOM 615 C CA . ARG A 1 77 ? 12.625 12.523 8.727 1 97.44 77 ARG A CA 1
ATOM 616 C C . ARG A 1 77 ? 11.141 12.75 8.477 1 97.44 77 ARG A C 1
ATOM 618 O O . ARG A 1 77 ? 10.75 13.773 7.914 1 97.44 77 ARG A O 1
ATOM 625 N N . LEU A 1 78 ? 10.344 11.781 8.797 1 98.69 78 LEU A N 1
ATOM 626 C CA . LEU A 1 78 ? 8.898 11.859 8.641 1 98.69 78 LEU A CA 1
ATOM 627 C C . LEU A 1 78 ? 8.203 11.773 9.992 1 98.69 78 LEU A C 1
ATOM 629 O O . LEU A 1 78 ? 8.516 10.898 10.805 1 98.69 78 LEU A O 1
ATOM 633 N N . ARG A 1 79 ? 7.324 12.719 10.273 1 98.81 79 ARG A N 1
ATOM 634 C CA . ARG A 1 79 ? 6.516 12.664 11.484 1 98.81 79 ARG A CA 1
ATOM 635 C C . ARG A 1 79 ? 5.066 12.305 11.164 1 98.81 79 ARG A C 1
ATOM 637 O O . ARG A 1 79 ? 4.469 12.883 10.25 1 98.81 79 ARG A O 1
ATOM 644 N N . LEU A 1 80 ? 4.582 11.289 11.859 1 98.94 80 LEU A N 1
ATOM 645 C CA . LEU A 1 80 ? 3.205 10.828 11.711 1 98.94 80 LEU A CA 1
ATOM 646 C C . LEU A 1 80 ? 2.41 11.078 12.992 1 98.94 80 LEU A C 1
ATOM 648 O O . LEU A 1 80 ? 2.912 10.844 14.094 1 98.94 80 LEU A O 1
ATOM 652 N N . TYR A 1 81 ? 1.208 11.578 12.852 1 98.88 81 TYR A N 1
ATOM 653 C CA . TYR A 1 81 ? 0.287 11.781 13.969 1 98.88 81 TYR A CA 1
ATOM 654 C C . TYR A 1 81 ? -1.003 11 13.758 1 98.88 81 TYR A C 1
ATOM 656 O O . TYR A 1 81 ? -1.528 10.945 12.641 1 98.88 81 TYR A O 1
ATOM 664 N N . GLY A 1 82 ? -1.496 10.367 14.773 1 98.81 82 GLY A N 1
ATOM 665 C CA . GLY A 1 82 ? -2.719 9.594 14.617 1 98.81 82 GLY A CA 1
ATOM 666 C C . GLY A 1 82 ? -3.441 9.352 15.93 1 98.81 82 GLY A C 1
ATOM 667 O O . GLY A 1 82 ? -3.037 9.867 16.969 1 98.81 82 GLY A O 1
ATOM 668 N N . PRO A 1 83 ? -4.531 8.641 15.891 1 98.56 83 PRO A N 1
ATOM 669 C CA . PRO A 1 83 ? -5.375 8.367 17.062 1 98.56 83 PRO A CA 1
ATOM 670 C C . PRO A 1 83 ? -4.84 7.234 17.922 1 98.56 83 PRO A C 1
ATOM 672 O O . PRO A 1 83 ? -3.752 6.711 17.656 1 98.56 83 PRO A O 1
ATOM 675 N N . PRO A 1 84 ? -5.574 6.879 18.969 1 97.62 84 PRO A N 1
ATOM 676 C CA . PRO A 1 84 ? -5.145 5.746 19.797 1 97.62 84 PRO A CA 1
ATOM 677 C C . PRO A 1 84 ? -4.855 4.496 18.969 1 97.62 84 PRO A C 1
ATOM 679 O O . PRO A 1 84 ? -5.566 4.211 18 1 97.62 84 PRO A O 1
ATOM 682 N N . ASP A 1 85 ? -3.768 3.736 19.328 1 97.06 85 ASP A N 1
ATOM 683 C CA . ASP A 1 85 ? -3.309 2.496 18.703 1 97.06 85 ASP A CA 1
ATOM 684 C C . ASP A 1 85 ? -2.533 2.777 17.422 1 97.06 85 ASP A C 1
ATOM 686 O O . ASP A 1 85 ? -2.148 1.85 16.703 1 97.06 85 ASP A O 1
ATOM 690 N N . PHE A 1 86 ? -2.287 4.035 17.172 1 98.69 86 PHE A N 1
ATOM 691 C CA . PHE A 1 86 ? -1.636 4.426 15.922 1 98.69 86 PHE A CA 1
ATOM 692 C C . PHE A 1 86 ? -0.194 3.934 15.891 1 98.69 86 PHE A C 1
ATOM 694 O O . PHE A 1 86 ? 0.314 3.555 14.828 1 98.69 86 PHE A O 1
ATOM 701 N N . LEU A 1 87 ? 0.516 3.977 17 1 98.81 87 LEU A N 1
ATOM 702 C CA . LEU A 1 87 ? 1.889 3.488 17.062 1 98.81 87 LEU A CA 1
ATOM 703 C C . LEU A 1 87 ? 1.966 2.031 16.609 1 98.81 87 LEU A C 1
ATOM 705 O O . LEU A 1 87 ? 2.865 1.654 15.859 1 98.81 87 LEU A O 1
ATOM 709 N N . ASP A 1 88 ? 1.006 1.28 17.078 1 98.69 88 ASP A N 1
ATOM 710 C CA . ASP A 1 88 ? 0.954 -0.125 16.672 1 98.69 88 ASP A CA 1
ATOM 711 C C . ASP A 1 88 ? 0.683 -0.265 15.18 1 98.69 88 ASP A C 1
ATOM 713 O O . ASP A 1 88 ? 1.277 -1.114 14.516 1 98.69 88 ASP A O 1
ATOM 717 N N . ARG A 1 89 ? -0.252 0.556 14.688 1 98.69 89 ARG A N 1
ATOM 718 C CA . ARG A 1 89 ? -0.553 0.504 13.258 1 98.69 89 ARG A CA 1
ATOM 719 C C . ARG A 1 89 ? 0.695 0.779 12.43 1 98.69 89 ARG A C 1
ATOM 721 O O . ARG A 1 89 ? 0.983 0.054 11.477 1 98.69 89 ARG A O 1
ATOM 728 N N . VAL A 1 90 ? 1.447 1.806 12.812 1 98.88 90 VAL A N 1
ATOM 729 C CA . VAL A 1 90 ? 2.664 2.176 12.102 1 98.88 90 VAL A CA 1
ATOM 730 C C . VAL A 1 90 ? 3.684 1.042 12.195 1 98.88 90 VAL A C 1
ATOM 732 O O . VAL A 1 90 ? 4.277 0.65 11.188 1 98.88 90 VAL A O 1
ATOM 735 N N . ALA A 1 91 ? 3.867 0.512 13.367 1 98.81 91 ALA A N 1
ATOM 736 C CA . ALA A 1 91 ? 4.809 -0.586 13.57 1 98.81 91 ALA A CA 1
ATOM 737 C C . ALA A 1 91 ? 4.453 -1.783 12.688 1 98.81 91 ALA A C 1
ATOM 739 O O . ALA A 1 91 ? 5.324 -2.381 12.062 1 98.81 91 ALA A O 1
ATOM 740 N N . HIS A 1 92 ? 3.197 -2.117 12.688 1 98.69 92 HIS A N 1
ATOM 741 C CA . HIS A 1 92 ? 2.746 -3.26 11.898 1 98.69 92 HIS A CA 1
ATOM 742 C C . HIS A 1 92 ? 2.98 -3.027 10.406 1 98.69 92 HIS A C 1
ATOM 744 O O . HIS A 1 92 ? 3.379 -3.945 9.688 1 98.69 92 HIS A O 1
ATOM 750 N N . ARG A 1 93 ? 2.734 -1.793 9.961 1 98.5 93 ARG A N 1
ATOM 751 C CA . ARG A 1 93 ? 2.994 -1.489 8.555 1 98.5 93 ARG A CA 1
ATOM 752 C C . ARG A 1 93 ? 4.461 -1.731 8.203 1 98.5 93 ARG A C 1
ATOM 754 O O . ARG A 1 93 ? 4.766 -2.324 7.172 1 98.5 93 ARG A O 1
ATOM 761 N N . LEU A 1 94 ? 5.309 -1.322 9.094 1 98.62 94 LEU A N 1
ATOM 762 C CA . LEU A 1 94 ? 6.746 -1.45 8.867 1 98.62 94 LEU A CA 1
ATOM 763 C C . LEU A 1 94 ? 7.184 -2.908 8.961 1 98.62 94 LEU A C 1
ATOM 765 O O . LEU A 1 94 ? 7.996 -3.369 8.156 1 98.62 94 LEU A O 1
ATOM 769 N N . LEU A 1 95 ? 6.578 -3.643 9.805 1 98 95 LEU A N 1
ATOM 770 C CA . LEU A 1 95 ? 6.957 -5.031 10.039 1 98 95 LEU A CA 1
ATOM 771 C C . LEU A 1 95 ? 6.375 -5.941 8.961 1 98 95 LEU A C 1
ATOM 773 O O . LEU A 1 95 ? 6.695 -7.129 8.906 1 98 95 LEU A O 1
ATOM 777 N N . GLY A 1 96 ? 5.559 -5.41 8.117 1 98.06 96 GLY A N 1
ATOM 778 C CA . GLY A 1 96 ? 5.004 -6.16 7.004 1 98.06 96 GLY A CA 1
ATOM 779 C C . GLY A 1 96 ? 6.023 -6.477 5.93 1 98.06 96 GLY A C 1
ATOM 780 O O . GLY A 1 96 ? 5.758 -7.273 5.027 1 98.06 96 GLY A O 1
ATOM 781 N N . TYR A 1 97 ? 7.195 -5.965 6.047 1 98 97 TYR A N 1
ATOM 782 C CA . TYR A 1 97 ? 8.258 -6.168 5.07 1 98 97 TYR A CA 1
ATOM 783 C C . TYR A 1 97 ? 9.508 -6.734 5.734 1 98 97 TYR A C 1
ATOM 785 O O . TYR A 1 97 ? 9.609 -6.758 6.965 1 98 97 TYR A O 1
ATOM 793 N N . THR A 1 98 ? 10.391 -7.25 4.91 1 97 98 THR A N 1
ATOM 794 C CA . THR A 1 98 ? 11.703 -7.707 5.355 1 97 98 THR A CA 1
ATOM 795 C C . THR A 1 98 ? 12.75 -6.609 5.168 1 97 98 THR A C 1
ATOM 797 O O . THR A 1 98 ? 12.891 -6.066 4.074 1 97 98 THR A O 1
ATOM 800 N N . TRP A 1 99 ? 13.484 -6.258 6.285 1 94.88 99 TRP A N 1
ATOM 801 C CA . TRP A 1 99 ? 14.445 -5.156 6.262 1 94.88 99 TRP A CA 1
ATOM 802 C C . TRP A 1 99 ? 15.867 -5.668 6.449 1 94.88 99 TRP A C 1
ATOM 804 O O . TRP A 1 99 ? 16.609 -5.148 7.277 1 94.88 99 TRP A O 1
ATOM 814 N N . ASN A 1 100 ? 16.281 -6.547 5.602 1 90.56 100 ASN A N 1
ATOM 815 C CA . ASN A 1 100 ? 17.609 -7.121 5.773 1 90.56 100 ASN A CA 1
ATOM 816 C C . ASN A 1 100 ? 18.672 -6.309 5.039 1 90.56 100 ASN A C 1
ATOM 818 O O . ASN A 1 100 ? 19.875 -6.547 5.207 1 90.56 100 ASN A O 1
ATOM 822 N N . LEU A 1 101 ? 18.219 -5.254 4.254 1 85.44 101 LEU A N 1
ATOM 823 C CA . LEU A 1 101 ? 19.156 -4.527 3.412 1 85.44 101 LEU A CA 1
ATOM 824 C C . LEU A 1 101 ? 19.359 -3.105 3.93 1 85.44 101 LEU A C 1
ATOM 826 O O . LEU A 1 101 ? 20.156 -2.344 3.371 1 85.44 101 LEU A O 1
ATOM 830 N N . VAL A 1 102 ? 18.703 -2.773 4.918 1 80.56 102 VAL A N 1
ATOM 831 C CA . VAL A 1 102 ? 18.656 -1.382 5.352 1 80.56 102 VAL A CA 1
ATOM 832 C C . VAL A 1 102 ? 20.047 -0.947 5.836 1 80.56 102 VAL A C 1
ATOM 834 O O . VAL A 1 102 ? 20.391 0.238 5.785 1 80.56 102 VAL A O 1
ATOM 837 N N . HIS A 1 103 ? 20.844 -1.908 6.289 1 76.81 103 HIS A N 1
ATOM 838 C CA . HIS A 1 103 ? 22.188 -1.579 6.762 1 76.81 103 HIS A CA 1
ATOM 839 C C . HIS A 1 103 ? 23.078 -1.11 5.617 1 76.81 103 HIS A C 1
ATOM 841 O O . HIS A 1 103 ? 24.125 -0.514 5.848 1 76.81 103 HIS A O 1
ATOM 847 N N . ASN A 1 104 ? 22.594 -1.349 4.387 1 77.19 104 ASN A N 1
ATOM 848 C CA . ASN A 1 104 ? 23.375 -0.96 3.217 1 77.19 104 ASN A CA 1
ATOM 849 C C . ASN A 1 104 ? 23.141 0.501 2.846 1 77.19 104 ASN A C 1
ATOM 851 O O . ASN A 1 104 ? 23.875 1.072 2.045 1 77.19 104 ASN A O 1
ATOM 855 N N . PHE A 1 105 ? 22.156 1.078 3.475 1 82 105 PHE A N 1
ATOM 856 C CA . PHE A 1 105 ? 21.875 2.473 3.158 1 82 105 PHE A CA 1
ATOM 857 C C . PHE A 1 105 ? 22.875 3.396 3.838 1 82 105 PHE A C 1
ATOM 859 O O . PHE A 1 105 ? 23.188 3.229 5.02 1 82 105 PHE A O 1
ATOM 866 N N . ALA A 1 106 ? 23.391 4.336 3.082 1 83.19 106 ALA A N 1
ATOM 867 C CA . ALA A 1 106 ? 24.344 5.301 3.611 1 83.19 106 ALA A CA 1
ATOM 868 C C . ALA A 1 106 ? 23.656 6.32 4.516 1 83.19 106 ALA A C 1
ATOM 870 O O . ALA A 1 106 ? 24.312 6.938 5.367 1 83.19 106 ALA A O 1
ATOM 871 N N . VAL A 1 107 ? 22.406 6.477 4.277 1 90.62 107 VAL A N 1
ATOM 872 C CA . VAL A 1 107 ? 21.641 7.477 5.012 1 90.62 107 VAL A CA 1
ATOM 873 C C . VAL A 1 107 ? 20.469 6.801 5.723 1 90.62 107 VAL A C 1
ATOM 875 O O . VAL A 1 107 ? 20.094 5.68 5.379 1 90.62 107 VAL A O 1
ATOM 878 N N . GLU A 1 108 ? 19.984 7.523 6.719 1 94.38 108 GLU A N 1
ATOM 879 C CA . GLU A 1 108 ? 18.922 6.938 7.535 1 94.38 108 GLU A CA 1
ATOM 880 C C . GLU A 1 108 ? 17.594 7.66 7.32 1 94.38 108 GLU A C 1
ATOM 882 O O . GLU A 1 108 ? 17.562 8.883 7.211 1 94.38 108 GLU A O 1
ATOM 887 N N . LEU A 1 109 ? 16.609 6.867 7.195 1 97.06 109 LEU A N 1
ATOM 888 C CA . LEU A 1 109 ? 15.242 7.359 7.285 1 97.06 109 LEU A CA 1
ATOM 889 C C . LEU A 1 109 ? 14.703 7.203 8.703 1 97.06 109 LEU A C 1
ATOM 891 O O . LEU A 1 109 ? 14.789 6.125 9.289 1 97.06 109 LEU A O 1
ATOM 895 N N . VAL A 1 110 ? 14.227 8.289 9.242 1 98.38 110 VAL A N 1
ATOM 896 C CA . VAL A 1 110 ? 13.664 8.258 10.594 1 98.38 110 VAL A CA 1
ATOM 897 C C . VAL A 1 110 ? 12.18 8.602 10.539 1 98.38 110 VAL A C 1
ATOM 899 O O . VAL A 1 110 ? 11.797 9.648 10.008 1 98.38 110 VAL A O 1
ATOM 902 N N . ILE A 1 111 ? 11.367 7.746 11.078 1 98.75 111 ILE A N 1
ATOM 903 C CA . ILE A 1 111 ? 9.93 7.98 11.219 1 98.75 111 ILE A CA 1
ATOM 904 C C . ILE A 1 111 ? 9.586 8.156 12.695 1 98.75 111 ILE A C 1
ATOM 906 O O . ILE A 1 111 ? 9.898 7.301 13.523 1 98.75 111 ILE A O 1
ATOM 910 N N . GLU A 1 112 ? 9.039 9.25 13.039 1 98.88 112 GLU A N 1
ATOM 911 C CA . GLU A 1 112 ? 8.5 9.484 14.375 1 98.88 112 GLU A CA 1
ATOM 912 C C . GLU A 1 112 ? 6.973 9.492 14.359 1 98.88 112 GLU A C 1
ATOM 914 O O . GLU A 1 112 ? 6.355 10.203 13.562 1 98.88 112 GLU A O 1
ATOM 919 N N . ALA A 1 113 ? 6.391 8.656 15.172 1 98.88 113 ALA A N 1
ATOM 920 C CA . ALA A 1 113 ? 4.934 8.578 15.25 1 98.88 113 ALA A CA 1
ATOM 921 C C . ALA A 1 113 ? 4.43 9.086 16.594 1 98.88 113 ALA A C 1
ATOM 923 O O . ALA A 1 113 ? 5.055 8.852 17.641 1 98.88 113 ALA A O 1
ATOM 924 N N . VAL A 1 114 ? 3.348 9.812 16.547 1 98.75 114 VAL A N 1
ATOM 925 C CA . VAL A 1 114 ? 2.721 10.375 17.734 1 98.75 114 VAL A CA 1
ATOM 926 C C . VAL A 1 114 ? 1.259 9.938 17.797 1 98.75 114 VAL A C 1
ATOM 928 O O . VAL A 1 114 ? 0.503 10.125 16.844 1 98.75 114 VAL A O 1
ATOM 931 N N . GLU A 1 115 ? 0.954 9.344 18.859 1 97.81 115 GLU A N 1
ATOM 932 C CA . GLU A 1 115 ? -0.405 8.898 19.156 1 97.81 115 GLU A CA 1
ATOM 933 C C . GLU A 1 115 ? -1.092 9.852 20.125 1 97.81 115 GLU A C 1
ATOM 935 O O . GLU A 1 115 ? -0.592 10.078 21.234 1 97.81 115 GLU A O 1
ATOM 940 N N . ARG A 1 116 ? -2.223 10.391 19.656 1 97.81 116 ARG A N 1
ATOM 941 C CA . ARG A 1 116 ? -2.982 11.32 20.484 1 97.81 116 ARG A CA 1
ATOM 942 C C . ARG A 1 116 ? -4.184 10.633 21.125 1 97.81 116 ARG A C 1
ATOM 944 O O . ARG A 1 116 ? -5.117 10.227 20.438 1 97.81 116 ARG A O 1
ATOM 951 N N . TRP A 1 117 ? -4.238 10.633 22.453 1 96.25 117 TRP A N 1
ATOM 952 C CA . TRP A 1 117 ? -5.344 10.023 23.188 1 96.25 117 TRP A CA 1
ATOM 953 C C . TRP A 1 117 ? -6.383 11.078 23.562 1 96.25 117 TRP A C 1
ATOM 955 O O . TRP A 1 117 ? -6.074 12.266 23.625 1 96.25 117 TRP A O 1
ATOM 965 N N . PRO A 1 118 ? -7.59 10.656 23.812 1 94.56 118 PRO A N 1
ATOM 966 C CA . PRO A 1 118 ? -8.672 11.594 24.109 1 94.56 118 PRO A CA 1
ATOM 967 C C . PRO A 1 118 ? -8.398 12.453 25.344 1 94.56 118 PRO A C 1
ATOM 969 O O . PRO A 1 118 ? -8.844 13.602 25.422 1 94.56 118 PRO A O 1
ATOM 972 N N . ASP A 1 119 ? -7.617 11.992 26.297 1 93.56 119 ASP A N 1
ATOM 973 C CA . ASP A 1 119 ? -7.359 12.734 27.516 1 93.56 119 ASP A CA 1
ATOM 974 C C . ASP A 1 119 ? -6.219 13.734 27.328 1 93.56 119 ASP A C 1
ATOM 976 O O . ASP A 1 119 ? -5.848 14.445 28.266 1 93.56 119 ASP A O 1
ATOM 980 N N . GLY A 1 120 ? -5.637 13.703 26.172 1 95.06 120 GLY A N 1
ATOM 981 C CA . GLY A 1 120 ? -4.594 14.68 25.891 1 95.06 120 GLY A CA 1
ATOM 982 C C . GLY A 1 120 ? -3.199 14.078 25.906 1 95.06 120 GLY A C 1
ATOM 983 O O . GLY A 1 120 ? -2.232 14.734 25.516 1 95.06 120 GLY A O 1
ATOM 984 N N . GLU A 1 121 ? -3.129 12.867 26.297 1 96.88 121 GLU A N 1
ATOM 985 C CA . GLU A 1 121 ? -1.833 12.188 26.312 1 96.88 121 GLU A CA 1
ATOM 986 C C . GLU A 1 121 ? -1.317 11.953 24.891 1 96.88 121 GLU A C 1
ATOM 988 O O . GLU A 1 121 ? -2.084 11.578 24 1 96.88 121 GLU A O 1
ATOM 993 N N . LEU A 1 122 ? -0.013 12.227 24.734 1 98.12 122 LEU A N 1
ATOM 994 C CA . LEU A 1 122 ? 0.694 11.914 23.5 1 98.12 122 LEU A CA 1
ATOM 995 C C . LEU A 1 122 ? 1.719 10.805 23.719 1 98.12 122 LEU A C 1
ATOM 997 O O . LEU A 1 122 ? 2.688 10.992 24.453 1 98.12 122 LEU A O 1
ATOM 1001 N N . ARG A 1 123 ? 1.492 9.68 23.141 1 98.44 123 ARG A N 1
ATOM 1002 C CA . ARG A 1 123 ? 2.492 8.617 23.125 1 98.44 123 ARG A CA 1
ATOM 1003 C C . ARG A 1 123 ? 3.33 8.68 21.859 1 98.44 123 ARG A C 1
ATOM 1005 O O . ARG A 1 123 ? 2.807 8.953 20.766 1 98.44 123 ARG A O 1
ATOM 1012 N N . ARG A 1 124 ? 4.605 8.453 22 1 98.62 124 ARG A N 1
ATOM 1013 C CA . ARG A 1 124 ? 5.508 8.68 20.875 1 98.62 124 ARG A CA 1
ATOM 1014 C C . ARG A 1 124 ? 6.469 7.504 20.703 1 98.62 124 ARG A C 1
ATOM 1016 O O . ARG A 1 124 ? 6.859 6.863 21.672 1 98.62 124 ARG A O 1
ATOM 1023 N N . ALA A 1 125 ? 6.812 7.238 19.5 1 98.88 125 ALA A N 1
ATOM 1024 C CA . ALA A 1 125 ? 7.828 6.238 19.172 1 98.88 125 ALA A CA 1
ATOM 1025 C C . ALA A 1 125 ? 8.594 6.633 17.906 1 98.88 125 ALA A C 1
ATOM 1027 O O . ALA A 1 125 ? 8.133 7.461 17.125 1 98.88 125 ALA A O 1
ATOM 1028 N N . ARG A 1 126 ? 9.727 6.105 17.844 1 98.75 126 ARG A N 1
ATOM 1029 C CA . ARG A 1 126 ? 10.609 6.363 16.703 1 98.75 126 ARG A CA 1
ATOM 1030 C C . ARG A 1 126 ? 10.992 5.066 16 1 98.75 126 ARG A C 1
ATOM 1032 O O . ARG A 1 126 ? 11.195 4.043 16.656 1 98.75 126 ARG A O 1
ATOM 1039 N N . PHE A 1 127 ? 11.062 5.074 14.727 1 98.62 127 PHE A N 1
ATOM 1040 C CA . PHE A 1 127 ? 11.469 3.969 13.859 1 98.62 127 PHE A CA 1
ATOM 1041 C C . PHE A 1 127 ? 12.578 4.402 12.914 1 98.62 127 PHE A C 1
ATOM 1043 O O . PHE A 1 127 ? 12.367 5.246 12.039 1 98.62 127 PHE A O 1
ATOM 1050 N N . ARG A 1 128 ? 13.719 3.861 13.086 1 97.31 128 ARG A N 1
ATOM 1051 C CA . ARG A 1 128 ? 14.867 4.215 12.258 1 97.31 128 ARG A CA 1
ATOM 1052 C C . ARG A 1 128 ? 15.211 3.09 11.281 1 97.31 128 ARG A C 1
ATOM 1054 O O . ARG A 1 128 ? 15.242 1.919 11.664 1 97.31 128 ARG A O 1
ATOM 1061 N N . SER A 1 129 ? 15.43 3.453 10.047 1 96.88 129 SER A N 1
ATOM 1062 C CA . SER A 1 129 ? 15.773 2.439 9.055 1 96.88 129 SER A CA 1
ATOM 1063 C C . SER A 1 129 ? 17.062 1.724 9.43 1 96.88 129 SER A C 1
ATOM 1065 O O . SER A 1 129 ? 17.219 0.53 9.164 1 96.88 129 SER A O 1
ATOM 1067 N N . SER A 1 130 ? 17.969 2.373 10.102 1 94.31 130 SER A N 1
ATOM 1068 C CA . SER A 1 130 ? 19.25 1.798 10.492 1 94.31 130 SER A CA 1
ATOM 1069 C C . SER A 1 130 ? 19.078 0.681 11.516 1 94.31 130 SER A C 1
ATOM 1071 O O . SER A 1 130 ? 19.984 -0.111 11.75 1 94.31 130 SER A O 1
ATOM 1073 N N . ARG A 1 131 ? 17.922 0.648 12.109 1 94.94 131 ARG A N 1
ATOM 1074 C CA . ARG A 1 131 ? 17.609 -0.388 13.086 1 94.94 131 ARG A CA 1
ATOM 1075 C C . ARG A 1 131 ? 16.438 -1.249 12.625 1 94.94 131 ARG A C 1
ATOM 1077 O O . ARG A 1 131 ? 15.641 -1.713 13.445 1 94.94 131 ARG A O 1
ATOM 1084 N N . ALA A 1 132 ? 16.25 -1.333 11.352 1 95.75 132 ALA A N 1
ATOM 1085 C CA . ALA A 1 132 ? 15.234 -2.152 10.711 1 95.75 132 ALA A CA 1
ATOM 1086 C C . ALA A 1 132 ? 13.836 -1.77 11.188 1 95.75 132 ALA A C 1
ATOM 1088 O O . ALA A 1 132 ? 12.961 -2.627 11.32 1 95.75 132 ALA A O 1
ATOM 1089 N N . PHE A 1 133 ? 13.719 -0.527 11.656 1 97.44 133 PHE A N 1
ATOM 1090 C CA . PHE A 1 133 ? 12.453 0.089 12.047 1 97.44 133 PHE A CA 1
ATOM 1091 C C . PHE A 1 133 ? 11.898 -0.563 13.312 1 97.44 133 PHE A C 1
ATOM 1093 O O . PHE A 1 133 ? 10.688 -0.661 13.484 1 97.44 133 PHE A O 1
ATOM 1100 N N . ALA A 1 134 ? 12.781 -1.1 14.109 1 97.25 134 ALA A N 1
ATOM 1101 C CA . ALA A 1 134 ? 12.352 -1.521 15.445 1 97.25 134 ALA A CA 1
ATOM 1102 C C . ALA A 1 134 ? 11.797 -0.343 16.234 1 97.25 134 ALA A C 1
ATOM 1104 O O . ALA A 1 134 ? 12.367 0.752 16.219 1 97.25 134 ALA A O 1
ATOM 1105 N N . ARG A 1 135 ? 10.711 -0.583 16.906 1 98.44 135 ARG A N 1
ATOM 1106 C CA . ARG A 1 135 ? 10.047 0.494 17.641 1 98.44 135 ARG A CA 1
ATOM 1107 C C . ARG A 1 135 ? 10.891 0.957 18.812 1 98.44 135 ARG A C 1
ATOM 1109 O O . ARG A 1 135 ? 11.344 0.14 19.625 1 98.44 135 ARG A O 1
ATOM 1116 N N . GLU A 1 136 ? 11.195 2.178 18.859 1 98.62 136 GLU A N 1
ATOM 1117 C CA . GLU A 1 136 ? 11.852 2.812 20 1 98.62 136 GLU A CA 1
ATOM 1118 C C . GLU A 1 136 ? 10.906 3.756 20.734 1 98.62 136 GLU A C 1
ATOM 1120 O O . GLU A 1 136 ? 10.531 4.805 20.203 1 98.62 136 GLU A O 1
ATOM 1125 N N . GLU A 1 137 ? 10.594 3.418 21.938 1 98.38 137 GLU A N 1
ATOM 1126 C CA . GLU A 1 137 ? 9.68 4.254 22.703 1 98.38 137 GLU A CA 1
ATOM 1127 C C . GLU A 1 137 ? 10.312 5.605 23.031 1 98.38 137 GLU A C 1
ATOM 1129 O O . GLU A 1 137 ? 11.5 5.684 23.344 1 98.38 137 GLU A O 1
ATOM 1134 N N . MET A 1 138 ? 9.523 6.59 22.906 1 98.12 138 MET A N 1
ATOM 1135 C CA . MET A 1 138 ? 9.93 7.938 23.281 1 98.12 138 MET A CA 1
ATOM 1136 C C . MET A 1 138 ? 9.125 8.438 24.484 1 98.12 138 MET A C 1
ATOM 1138 O O . MET A 1 138 ? 8.047 7.914 24.766 1 98.12 138 MET A O 1
ATOM 1142 N N . PRO A 1 139 ? 9.68 9.391 25.172 1 97.31 139 PRO A N 1
ATOM 1143 C CA . PRO A 1 139 ? 8.93 9.914 26.328 1 97.31 139 PRO A CA 1
ATOM 1144 C C . PRO A 1 139 ? 7.566 10.484 25.922 1 97.31 139 PRO A C 1
ATOM 1146 O O . PRO A 1 139 ? 7.457 11.164 24.906 1 97.31 139 PRO A O 1
ATOM 1149 N N . ALA A 1 140 ? 6.637 10.117 26.734 1 95.62 140 ALA A N 1
ATOM 1150 C CA . ALA A 1 140 ? 5.297 10.648 26.5 1 95.62 140 ALA A CA 1
ATOM 1151 C C . ALA A 1 140 ? 5.27 12.164 26.719 1 95.62 140 ALA A C 1
ATOM 1153 O O . ALA A 1 140 ? 6.168 12.727 27.359 1 95.62 140 ALA A O 1
ATOM 1154 N N . ALA A 1 141 ? 4.266 12.742 26.078 1 95.75 141 ALA A N 1
ATOM 1155 C CA . ALA A 1 141 ? 4.008 14.172 26.25 1 95.75 141 ALA A CA 1
ATOM 1156 C C . ALA A 1 141 ? 2.52 14.445 26.438 1 95.75 141 ALA A C 1
ATOM 1158 O O . ALA A 1 141 ? 1.729 13.516 26.609 1 95.75 141 ALA A O 1
ATOM 1159 N N . THR A 1 142 ? 2.221 15.648 26.672 1 93.94 142 THR A N 1
ATOM 1160 C CA . THR A 1 142 ? 0.827 16.062 26.781 1 93.94 142 THR A CA 1
ATOM 1161 C C . THR A 1 142 ? 0.518 17.188 25.797 1 93.94 142 THR A C 1
ATOM 1163 O O . THR A 1 142 ? 1.313 18.109 25.625 1 93.94 142 THR A O 1
ATOM 1166 N N . ALA A 1 143 ? -0.524 16.938 25.125 1 89.88 143 ALA A N 1
ATOM 1167 C CA . ALA A 1 143 ? -0.979 17.984 24.219 1 89.88 143 ALA A CA 1
ATOM 1168 C C . ALA A 1 143 ? -1.654 19.125 24.984 1 89.88 143 ALA A C 1
ATOM 1170 O O . ALA A 1 143 ? -2.6 18.891 25.75 1 89.88 143 ALA A O 1
ATOM 1171 N N . SER A 1 144 ? -1.148 20.344 24.859 1 89.94 144 SER A N 1
ATOM 1172 C CA . SER A 1 144 ? -1.807 21.516 25.438 1 89.94 144 SER A CA 1
ATOM 1173 C C . SER A 1 144 ? -2.816 22.109 24.469 1 89.94 144 SER A C 1
ATOM 1175 O O . SER A 1 144 ? -2.467 22.453 23.344 1 89.94 144 SER A O 1
ATOM 1177 N N . ASP A 1 145 ? -4.074 22.141 24.906 1 91.12 145 ASP A N 1
ATOM 1178 C CA . ASP A 1 145 ? -5.137 22.75 24.109 1 91.12 145 ASP A CA 1
ATOM 1179 C C . ASP A 1 145 ? -5.27 22.062 22.75 1 91.12 145 ASP A C 1
ATOM 1181 O O . ASP A 1 145 ? -5.488 22.719 21.734 1 91.12 145 ASP A O 1
ATOM 1185 N N . GLY A 1 146 ? -4.926 20.75 22.75 1 95.56 146 GLY A N 1
ATOM 1186 C CA . GLY A 1 146 ? -5.105 19.953 21.531 1 95.56 146 GLY A CA 1
ATOM 1187 C C . GLY A 1 146 ? -4.004 20.156 20.516 1 95.56 146 GLY A C 1
ATOM 1188 O O . GLY A 1 146 ? -4.098 19.672 19.391 1 95.56 146 GLY A O 1
ATOM 1189 N N . VAL A 1 147 ? -2.951 20.859 20.906 1 97.62 147 VAL A N 1
ATOM 1190 C CA . VAL A 1 147 ? -1.879 21.188 19.969 1 97.62 147 VAL A CA 1
ATOM 1191 C C . VAL A 1 147 ? -0.995 19.953 19.766 1 97.62 147 VAL A C 1
ATOM 1193 O O . VAL A 1 147 ? -0.466 19.391 20.719 1 97.62 147 VAL A O 1
ATOM 1196 N N . LEU A 1 148 ? -0.859 19.484 18.5 1 97.88 148 LEU A N 1
ATOM 1197 C CA . LEU A 1 148 ? 0.003 18.359 18.141 1 97.88 148 LEU A CA 1
ATOM 1198 C C . LEU A 1 148 ? 1.391 18.844 17.75 1 97.88 148 LEU A C 1
ATOM 1200 O O . LEU A 1 148 ? 2.393 18.172 18.031 1 97.88 148 LEU A O 1
ATOM 1204 N N . LEU A 1 149 ? 1.4 19.875 17.047 1 97.69 149 LEU A N 1
ATOM 1205 C CA . LEU A 1 149 ? 2.611 20.469 16.484 1 97.69 149 LEU A CA 1
ATOM 1206 C C . LEU A 1 149 ? 2.566 22 16.578 1 97.69 149 LEU A C 1
ATOM 1208 O O . LEU A 1 149 ? 1.555 22.609 16.234 1 97.69 149 LEU A O 1
ATOM 1212 N N . ASP A 1 150 ? 3.555 22.609 17.156 1 96.56 150 ASP A N 1
ATOM 1213 C CA . ASP A 1 150 ? 3.684 24.062 17.297 1 96.56 150 ASP A CA 1
ATOM 1214 C C . ASP A 1 150 ? 5.02 24.547 16.75 1 96.56 150 ASP A C 1
ATOM 1216 O O . ASP A 1 150 ? 6.059 24.391 17.391 1 96.56 150 ASP A O 1
ATOM 1220 N N . GLU A 1 151 ? 4.98 25.016 15.562 1 93.44 151 GLU A N 1
ATOM 1221 C CA . GLU A 1 151 ? 6.168 25.562 14.914 1 93.44 151 GLU A CA 1
ATOM 1222 C C . GLU A 1 151 ? 6.109 27.078 14.828 1 93.44 151 GLU A C 1
ATOM 1224 O O . GLU A 1 151 ? 5.129 27.688 15.25 1 93.44 151 GLU A O 1
ATOM 1229 N N . ASP A 1 152 ? 7.141 27.734 14.312 1 85.31 152 ASP A N 1
ATOM 1230 C CA . ASP A 1 152 ? 7.258 29.188 14.312 1 85.31 152 ASP A CA 1
ATOM 1231 C C . ASP A 1 152 ? 6.172 29.828 13.445 1 85.31 152 ASP A C 1
ATOM 1233 O O . ASP A 1 152 ? 5.637 30.875 13.789 1 85.31 152 ASP A O 1
ATOM 1237 N N . ASP A 1 153 ? 5.805 29.109 12.398 1 86.38 153 ASP A N 1
ATOM 1238 C CA . ASP A 1 153 ? 4.957 29.766 11.414 1 86.38 153 ASP A CA 1
ATOM 1239 C C . ASP A 1 153 ? 3.539 29.203 11.438 1 86.38 153 ASP A C 1
ATOM 1241 O O . ASP A 1 153 ? 2.617 29.797 10.867 1 86.38 153 ASP A O 1
ATOM 1245 N N . PHE A 1 154 ? 3.373 28.031 12.117 1 93.62 154 PHE A N 1
ATOM 1246 C CA . PHE A 1 154 ? 2.047 27.422 12.125 1 93.62 154 PHE A CA 1
ATOM 1247 C C . PHE A 1 154 ? 1.896 26.469 13.297 1 93.62 154 PHE A C 1
ATOM 1249 O O . PHE A 1 154 ? 2.879 26.125 13.961 1 93.62 154 PHE A O 1
ATOM 1256 N N . ARG A 1 155 ? 0.696 26.125 13.578 1 96.56 155 ARG A N 1
ATOM 1257 C CA . ARG A 1 155 ? 0.376 25.078 14.547 1 96.56 155 ARG A CA 1
ATOM 1258 C C . ARG A 1 155 ? -0.74 24.172 14.031 1 96.56 155 ARG A C 1
ATOM 1260 O O . ARG A 1 155 ? -1.554 24.594 13.203 1 96.56 155 ARG A O 1
ATOM 1267 N N . VAL A 1 156 ? -0.693 22.906 14.453 1 98.56 156 VAL A N 1
ATOM 1268 C CA . VAL A 1 156 ? -1.759 21.953 14.141 1 98.56 156 VAL A CA 1
ATOM 1269 C C . VAL A 1 156 ? -2.412 21.469 15.43 1 98.56 156 VAL A C 1
ATOM 1271 O O . VAL A 1 156 ? -1.728 20.984 16.344 1 98.56 156 VAL A O 1
ATOM 1274 N N . ARG A 1 157 ? -3.701 21.688 15.523 1 98.38 157 ARG A N 1
ATOM 1275 C CA . ARG A 1 157 ? -4.492 21.156 16.625 1 98.38 157 ARG A CA 1
ATOM 1276 C C . ARG A 1 157 ? -5.359 19.984 16.172 1 98.38 157 ARG A C 1
ATOM 1278 O O . ARG A 1 157 ? -5.676 19.859 14.992 1 98.38 157 ARG A O 1
ATOM 1285 N N . ALA A 1 158 ? -5.629 19.141 17.141 1 98.5 158 ALA A N 1
ATOM 1286 C CA . ALA A 1 158 ? -6.508 18.016 16.844 1 98.5 158 ALA A CA 1
ATOM 1287 C C . ALA A 1 158 ? -7.52 17.797 17.969 1 98.5 158 ALA A C 1
ATOM 1289 O O . ALA A 1 158 ? -7.227 18.047 19.141 1 98.5 158 ALA A O 1
ATOM 1290 N N . VAL A 1 159 ? -8.68 17.359 17.656 1 98.12 159 VAL A N 1
ATOM 1291 C CA . VAL A 1 159 ? -9.695 16.938 18.609 1 98.12 159 VAL A CA 1
ATOM 1292 C C . VAL A 1 159 ? -10.219 15.555 18.25 1 98.12 159 VAL A C 1
ATOM 1294 O O . VAL A 1 159 ? -10.414 15.25 17.078 1 98.12 159 VAL A O 1
ATOM 1297 N N . PRO A 1 160 ? -10.352 14.711 19.281 1 98.06 160 PRO A N 1
ATOM 1298 C CA . PRO A 1 160 ? -10.906 13.383 19.016 1 98.06 160 PRO A CA 1
ATOM 1299 C C . PRO A 1 160 ? -12.414 13.414 18.75 1 98.06 160 PRO A C 1
ATOM 1301 O O . PRO A 1 160 ? -13.148 14.141 19.422 1 98.06 160 PRO A O 1
ATOM 1304 N N . LEU A 1 161 ? -12.844 12.734 17.719 1 98.38 161 LEU A N 1
ATOM 1305 C CA . LEU A 1 161 ? -14.25 12.547 17.375 1 98.38 161 LEU A CA 1
ATOM 1306 C C . LEU A 1 161 ? -14.633 11.078 17.438 1 98.38 161 LEU A C 1
ATOM 1308 O O . LEU A 1 161 ? -13.773 10.195 17.312 1 98.38 161 LEU A O 1
ATOM 1312 N N . ASP A 1 162 ? -15.906 10.898 17.641 1 97.19 162 ASP A N 1
ATOM 1313 C CA . ASP A 1 162 ? -16.453 9.547 17.625 1 97.19 162 ASP A CA 1
ATOM 1314 C C . ASP A 1 162 ? -16.812 9.125 16.203 1 97.19 162 ASP A C 1
ATOM 1316 O O . ASP A 1 162 ? -17.531 9.828 15.5 1 97.19 162 ASP A O 1
ATOM 1320 N N . HIS A 1 163 ? -16.281 8 15.695 1 96.62 163 HIS A N 1
ATOM 1321 C CA . HIS A 1 163 ? -16.594 7.391 14.406 1 96.62 163 HIS A CA 1
ATOM 1322 C C . HIS A 1 163 ? -17 5.93 14.578 1 96.62 163 HIS A C 1
ATOM 1324 O O . HIS A 1 163 ? -16.344 5.031 14.047 1 96.62 163 HIS A O 1
ATOM 1330 N N . ASN A 1 164 ? -18.109 5.754 15.266 1 89.44 164 ASN A N 1
ATOM 1331 C CA . ASN A 1 164 ? -18.75 4.461 15.461 1 89.44 164 ASN A CA 1
ATOM 1332 C C . ASN A 1 164 ? -17.812 3.465 16.141 1 89.44 164 ASN A C 1
ATOM 1334 O O . ASN A 1 164 ? -17.578 2.373 15.617 1 89.44 164 ASN A O 1
ATOM 1338 N N . GLY A 1 165 ? -17.312 3.811 17.297 1 90.25 165 GLY A N 1
ATOM 1339 C CA . GLY A 1 165 ? -16.562 2.875 18.109 1 90.25 165 GLY A CA 1
ATOM 1340 C C . GLY A 1 165 ? -15.062 3.113 18.062 1 90.25 165 GLY A C 1
ATOM 1341 O O . GLY A 1 165 ? -14.305 2.494 18.812 1 90.25 165 GLY A O 1
ATOM 1342 N N . ILE A 1 166 ? -14.648 3.957 17.172 1 95.94 166 ILE A N 1
ATOM 1343 C CA . ILE A 1 166 ? -13.234 4.305 17.172 1 95.94 166 ILE A CA 1
ATOM 1344 C C . ILE A 1 166 ? -13.078 5.824 17.203 1 95.94 166 ILE A C 1
ATOM 1346 O O . ILE A 1 166 ? -14.039 6.559 16.953 1 95.94 166 ILE A O 1
ATOM 1350 N N . VAL A 1 167 ? -11.867 6.234 17.547 1 97.88 167 VAL A N 1
ATOM 1351 C CA . VAL A 1 167 ? -11.531 7.656 17.562 1 97.88 167 VAL A CA 1
ATOM 1352 C C . VAL A 1 167 ? -11.023 8.086 16.188 1 97.88 167 VAL A C 1
ATOM 1354 O O . VAL A 1 167 ? -10.141 7.438 15.625 1 97.88 167 VAL A O 1
ATOM 1357 N N . SER A 1 168 ? -11.648 9.07 15.641 1 98.31 168 SER A N 1
ATOM 1358 C CA . SER A 1 168 ? -11.133 9.789 14.477 1 98.31 168 SER A CA 1
ATOM 1359 C C . SER A 1 168 ? -10.695 11.203 14.844 1 98.31 168 SER A C 1
ATOM 1361 O O . SER A 1 168 ? -11.438 11.938 15.5 1 98.31 168 SER A O 1
ATOM 1363 N N . LEU A 1 169 ? -9.547 11.586 14.453 1 98.81 169 LEU A N 1
ATOM 1364 C CA . LEU A 1 169 ? -9.055 12.914 14.789 1 98.81 169 LEU A CA 1
ATOM 1365 C C . LEU A 1 169 ? -9.477 13.938 13.742 1 98.81 169 LEU A C 1
ATOM 1367 O O . LEU A 1 169 ? -9.375 13.68 12.539 1 98.81 169 LEU A O 1
ATOM 1371 N N . ALA A 1 170 ? -10 15.047 14.18 1 98.88 170 ALA A N 1
ATOM 1372 C CA . ALA A 1 170 ? -10.172 16.234 13.352 1 98.88 170 ALA A CA 1
ATOM 1373 C C . ALA A 1 170 ? -9.023 17.219 13.555 1 98.88 170 ALA A C 1
ATOM 1375 O O . ALA A 1 170 ? -8.438 17.281 14.641 1 98.88 170 ALA A O 1
ATOM 1376 N N . PHE A 1 171 ? -8.711 17.984 12.531 1 98.94 171 PHE A N 1
ATOM 1377 C CA . PHE A 1 171 ? -7.5 18.797 12.602 1 98.94 171 PHE A CA 1
ATOM 1378 C C . PHE A 1 171 ? -7.797 20.25 12.242 1 98.94 171 PHE A C 1
ATOM 1380 O O . PHE A 1 171 ? -8.688 20.516 11.438 1 98.94 171 PHE A O 1
ATOM 1387 N N . ALA A 1 172 ? -7.047 21.188 12.812 1 98.75 172 ALA A N 1
ATOM 1388 C CA . ALA A 1 172 ? -6.973 22.578 12.406 1 98.75 172 ALA A CA 1
ATOM 1389 C C . ALA A 1 172 ? -5.527 23.016 12.172 1 98.75 172 ALA A C 1
ATOM 1391 O O . ALA A 1 172 ? -4.684 22.875 13.062 1 98.75 172 ALA A O 1
ATOM 1392 N N . LEU A 1 173 ? -5.234 23.344 10.984 1 98.44 173 LEU A N 1
ATOM 1393 C CA . LEU A 1 173 ? -3.969 24 10.648 1 98.44 173 LEU A CA 1
ATOM 1394 C C . LEU A 1 173 ? -4.09 25.516 10.773 1 98.44 173 LEU A C 1
ATOM 1396 O O . LEU A 1 173 ? -4.836 26.141 10.023 1 98.44 173 LEU A O 1
ATOM 1400 N N . GLU A 1 174 ? -3.336 26.078 11.695 1 96.25 174 GLU A N 1
ATOM 1401 C CA . GLU A 1 174 ? -3.42 27.5 11.984 1 96.25 174 GLU A CA 1
ATOM 1402 C C . GLU A 1 174 ? -2.117 28.219 11.633 1 96.25 174 GLU A C 1
ATOM 1404 O O . GLU A 1 174 ? -1.096 28 12.297 1 96.25 174 GLU A O 1
ATOM 1409 N N . GLU A 1 175 ? -2.188 28.969 10.664 1 93.06 175 GLU A N 1
ATOM 1410 C CA . GLU A 1 175 ? -1.053 29.812 10.32 1 93.06 175 GLU A CA 1
ATOM 1411 C C . GLU A 1 175 ? -0.905 30.969 11.32 1 93.06 175 GLU A C 1
ATOM 1413 O O . GLU A 1 175 ? -1.889 31.625 11.672 1 93.06 175 GLU A O 1
ATOM 1418 N N . LYS A 1 176 ? 0.278 31.109 11.773 1 88.31 176 LYS A N 1
ATOM 1419 C CA . LYS A 1 176 ? 0.521 32.219 12.688 1 88.31 176 LYS A CA 1
ATOM 1420 C C . LYS A 1 176 ? 0.587 33.562 11.938 1 88.31 176 LYS A C 1
ATOM 1422 O O . LYS A 1 176 ? 0.982 33.594 10.766 1 88.31 176 LYS A O 1
ATOM 1427 N N . ALA A 1 177 ? 0.171 34.562 12.641 1 85.5 177 ALA A N 1
ATOM 1428 C CA . ALA A 1 177 ? 0.193 35.906 12.047 1 85.5 177 ALA A CA 1
ATOM 1429 C C . ALA A 1 177 ? 1.589 36.25 11.531 1 85.5 177 ALA A C 1
ATOM 1431 O O . ALA A 1 177 ? 2.592 35.875 12.148 1 85.5 177 ALA A O 1
ATOM 1432 N N . GLN A 1 178 ? 1.535 36.906 10.414 1 81.06 178 GLN A N 1
ATOM 1433 C CA . GLN A 1 178 ? 2.801 37.312 9.812 1 81.06 178 GLN A CA 1
ATOM 1434 C C . GLN A 1 178 ? 2.986 38.812 9.898 1 81.06 178 GLN A C 1
ATOM 1436 O O . GLN A 1 178 ? 2.01 39.562 9.93 1 81.06 178 GLN A O 1
ATOM 1441 N N . LEU A 1 179 ? 4.293 39.188 10.125 1 84 179 LEU A N 1
ATOM 1442 C CA . LEU A 1 179 ? 4.664 40.594 10.047 1 84 179 LEU A CA 1
ATOM 1443 C C . LEU A 1 179 ? 5.254 40.906 8.68 1 84 179 LEU A C 1
ATOM 1445 O O . LEU A 1 179 ? 6.34 40.438 8.336 1 84 179 LEU A O 1
ATOM 1449 N N . ASN A 1 180 ? 4.477 41.562 7.922 1 83.88 180 ASN A N 1
ATOM 1450 C CA . ASN A 1 180 ? 4.953 41.969 6.609 1 83.88 180 ASN A CA 1
ATOM 1451 C C . ASN A 1 180 ? 5.523 43.406 6.641 1 83.88 180 ASN A C 1
ATOM 1453 O O . ASN A 1 180 ? 5.066 44.25 7.418 1 83.88 180 ASN A O 1
ATOM 1457 N N . VAL A 1 181 ? 6.613 43.656 5.773 1 87.38 181 VAL A N 1
ATOM 1458 C CA . VAL A 1 181 ? 7.238 44.969 5.695 1 87.38 181 VAL A CA 1
ATOM 1459 C C . VAL A 1 181 ? 6.523 45.812 4.648 1 87.38 181 VAL A C 1
ATOM 1461 O O . VAL A 1 181 ? 6.281 45.375 3.529 1 87.38 181 VAL A O 1
ATOM 1464 N N . TRP A 1 182 ? 6.145 46.938 5.047 1 87.12 182 TRP A N 1
ATOM 1465 C CA . TRP A 1 182 ? 5.59 47.906 4.109 1 87.12 182 TRP A CA 1
ATOM 1466 C C . TRP A 1 182 ? 6.699 48.656 3.391 1 87.12 182 TRP A C 1
ATOM 1468 O O . TRP A 1 182 ? 7.203 49.656 3.9 1 87.12 182 TRP A O 1
ATOM 1478 N N . LYS A 1 183 ? 6.961 48.281 2.213 1 89.31 183 LYS A N 1
ATOM 1479 C CA . LYS A 1 183 ? 8.094 48.844 1.472 1 89.31 183 LYS A CA 1
ATOM 1480 C C . LYS A 1 183 ? 7.891 50.312 1.193 1 89.31 183 LYS A C 1
ATOM 1482 O O . LYS A 1 183 ? 8.836 51.094 1.282 1 89.31 183 LYS A O 1
ATOM 1487 N N . SER A 1 184 ? 6.676 50.688 0.836 1 89.56 184 SER A N 1
ATOM 1488 C CA . SER A 1 184 ? 6.395 52.094 0.548 1 89.56 184 SER A CA 1
ATOM 1489 C C . SER A 1 184 ? 6.668 52.969 1.763 1 89.56 184 SER A C 1
ATOM 1491 O O . SER A 1 184 ? 7.223 54.062 1.632 1 89.56 184 SER A O 1
ATOM 1493 N N . ARG A 1 185 ? 6.312 52.406 2.881 1 90.19 185 ARG A N 1
ATOM 1494 C CA . ARG A 1 185 ? 6.539 53.156 4.113 1 90.19 185 ARG A CA 1
ATOM 1495 C C . ARG A 1 185 ? 8.023 53.219 4.457 1 90.19 185 ARG A C 1
ATOM 1497 O O . ARG A 1 185 ? 8.5 54.188 5.02 1 90.19 185 ARG A O 1
ATOM 1504 N N . LEU A 1 186 ? 8.68 52.156 4.172 1 90.56 186 LEU A N 1
ATOM 1505 C CA . LEU A 1 186 ? 10.133 52.125 4.352 1 90.56 186 LEU A CA 1
ATOM 1506 C C . LEU A 1 186 ? 10.797 53.25 3.539 1 90.56 186 LEU A C 1
ATOM 1508 O O . LEU A 1 186 ? 11.656 53.969 4.051 1 90.56 186 LEU A O 1
ATOM 1512 N N . ASP A 1 187 ? 10.328 53.312 2.338 1 89.5 187 ASP A N 1
ATOM 1513 C CA . ASP A 1 187 ? 10.867 54.344 1.438 1 89.5 187 ASP A CA 1
ATOM 1514 C C . ASP A 1 187 ? 10.547 55.75 1.945 1 89.5 187 ASP A C 1
ATOM 1516 O O . ASP A 1 187 ? 11.398 56.625 1.889 1 89.5 187 ASP A O 1
ATOM 1520 N N . GLU A 1 188 ? 9.344 55.875 2.344 1 92 188 GLU A N 1
ATOM 1521 C CA . GLU A 1 188 ? 8.906 57.156 2.857 1 92 188 GLU A CA 1
ATOM 1522 C C . GLU A 1 188 ? 9.75 57.594 4.059 1 92 188 GLU A C 1
ATOM 1524 O O . GLU A 1 188 ? 9.984 58.781 4.262 1 92 188 GLU A O 1
ATOM 1529 N N . LEU A 1 189 ? 10.188 56.625 4.738 1 90.81 189 LEU A N 1
ATOM 1530 C CA . LEU A 1 189 ? 10.992 56.875 5.93 1 90.81 189 LEU A CA 1
ATOM 1531 C C . LEU A 1 189 ? 12.469 56.969 5.582 1 90.81 189 LEU A C 1
ATOM 1533 O O . LEU A 1 189 ? 13.297 57.281 6.445 1 90.81 189 LEU A O 1
ATOM 1537 N N . GLY A 1 190 ? 12.773 56.688 4.262 1 87.31 190 GLY A N 1
ATOM 1538 C CA . GLY A 1 190 ? 14.156 56.719 3.812 1 87.31 190 GLY A CA 1
ATOM 1539 C C . GLY A 1 190 ? 14.984 55.562 4.336 1 87.31 190 GLY A C 1
ATOM 1540 O O . GLY A 1 190 ? 16.188 55.719 4.566 1 87.31 190 GLY A O 1
ATOM 1541 N N . LEU A 1 191 ? 14.281 54.625 4.727 1 91.06 191 LEU A N 1
ATOM 1542 C CA . LEU A 1 191 ? 14.977 53.438 5.246 1 91.06 191 LEU A CA 1
ATOM 1543 C C . LEU A 1 191 ? 15.148 52.406 4.156 1 91.06 191 LEU A C 1
ATOM 1545 O O . LEU A 1 191 ? 14.234 52.156 3.359 1 91.06 191 LEU A O 1
ATOM 1549 N N . PRO A 1 192 ? 16.359 51.75 4.113 1 89.69 192 PRO A N 1
ATOM 1550 C CA . PRO A 1 192 ? 16.609 50.688 3.131 1 89.69 192 PRO A CA 1
ATOM 1551 C C . PRO A 1 192 ? 16.094 49.344 3.592 1 89.69 192 PRO A C 1
ATOM 1553 O O . PRO A 1 192 ? 15.852 49.125 4.785 1 89.69 192 PRO A O 1
ATOM 1556 N N . THR A 1 193 ? 15.859 48.375 2.557 1 90.06 193 THR A N 1
ATOM 1557 C CA . THR A 1 193 ? 15.664 47 2.906 1 90.06 193 THR A CA 1
ATOM 1558 C C . THR A 1 193 ? 16.984 46.344 3.346 1 90.06 193 THR A C 1
ATOM 1560 O O . THR A 1 193 ? 18.062 46.844 2.988 1 90.06 193 THR A O 1
ATOM 1563 N N . GLY A 1 194 ? 16.891 45.438 4.262 1 86.56 194 GLY A N 1
ATOM 1564 C CA . GLY A 1 194 ? 18.094 44.781 4.719 1 86.56 194 GLY A CA 1
ATOM 1565 C C . GLY A 1 194 ? 17.828 43.812 5.875 1 86.56 194 GLY A C 1
ATOM 1566 O O . GLY A 1 194 ? 16.688 43.625 6.281 1 86.56 194 GLY A O 1
ATOM 1567 N N . PRO A 1 195 ? 18.922 43.281 6.391 1 88.88 195 PRO A N 1
ATOM 1568 C CA . PRO A 1 195 ? 18.844 42.25 7.445 1 88.88 195 PRO A CA 1
ATOM 1569 C C . PRO A 1 195 ? 18.188 42.781 8.719 1 88.88 195 PRO A C 1
ATOM 1571 O O . PRO A 1 195 ? 17.641 42 9.508 1 88.88 195 PRO A O 1
ATOM 1574 N N . TRP A 1 196 ? 18.281 44.125 8.859 1 91.19 196 TRP A N 1
ATOM 1575 C CA . TRP A 1 196 ? 17.703 44.719 10.062 1 91.19 196 TRP A CA 1
ATOM 1576 C C . TRP A 1 196 ? 16.203 44.438 10.125 1 91.19 196 TRP A C 1
ATOM 1578 O O . TRP A 1 196 ? 15.609 44.438 11.203 1 91.19 196 TRP A O 1
ATOM 1588 N N . LEU A 1 197 ? 15.625 44.188 8.992 1 91.94 197 LEU A N 1
ATOM 1589 C CA . LEU A 1 197 ? 14.195 43.906 8.953 1 91.94 197 LEU A CA 1
ATOM 1590 C C . LEU A 1 197 ? 13.891 42.562 9.625 1 91.94 197 LEU A C 1
ATOM 1592 O O . LEU A 1 197 ? 12.852 42.406 10.266 1 91.94 197 LEU A O 1
ATOM 1596 N N . THR A 1 198 ? 14.758 41.625 9.508 1 89.19 198 THR A N 1
ATOM 1597 C CA . THR A 1 198 ? 14.617 40.344 10.195 1 89.19 198 THR A CA 1
ATOM 1598 C C . THR A 1 198 ? 14.688 40.562 11.711 1 89.19 198 THR A C 1
ATOM 1600 O O . THR A 1 198 ? 13.891 39.969 12.453 1 89.19 198 THR A O 1
ATOM 1603 N N . GLU A 1 199 ? 15.602 41.375 12.078 1 90.25 199 GLU A N 1
ATOM 1604 C CA . GLU A 1 199 ? 15.734 41.688 13.5 1 90.25 199 GLU A CA 1
ATOM 1605 C C . GLU A 1 199 ? 14.492 42.406 14.023 1 90.25 199 GLU A C 1
ATOM 1607 O O . GLU A 1 199 ? 14.023 42.125 15.125 1 90.25 199 GLU A O 1
ATOM 1612 N N . LEU A 1 200 ? 14.023 43.344 13.234 1 92.25 200 LEU A N 1
ATOM 1613 C CA . LEU A 1 200 ? 12.812 44.062 13.602 1 92.25 200 LEU A CA 1
ATOM 1614 C C . LEU A 1 200 ? 11.664 43.094 13.859 1 92.25 200 LEU A C 1
ATOM 1616 O O . LEU A 1 200 ? 11.016 43.156 14.914 1 92.25 200 LEU A O 1
ATOM 1620 N N . LYS A 1 201 ? 11.445 42.188 12.969 1 89.06 201 LYS A N 1
ATOM 1621 C CA . LYS A 1 201 ? 10.359 41.219 13.102 1 89.06 201 LYS A CA 1
ATOM 1622 C C . LYS A 1 201 ? 10.555 40.344 14.344 1 89.06 201 LYS A C 1
ATOM 1624 O O . LYS A 1 201 ? 9.594 40.062 15.07 1 89.06 201 LYS A O 1
ATOM 1629 N N . GLN A 1 202 ? 11.734 39.969 14.555 1 87.12 202 GLN A N 1
ATOM 1630 C CA . GLN A 1 202 ? 12.039 39.125 15.711 1 87.12 202 GLN A CA 1
ATOM 1631 C C . GLN A 1 202 ? 11.758 39.844 17.016 1 87.12 202 GLN A C 1
ATOM 1633 O O . GLN A 1 202 ? 11.156 39.281 17.938 1 87.12 202 GLN A O 1
ATOM 1638 N N . ARG A 1 203 ? 12.133 41.062 17.078 1 90 203 ARG A N 1
ATOM 1639 C CA . ARG A 1 203 ? 11.953 41.875 18.297 1 90 203 ARG A CA 1
ATOM 1640 C C . ARG A 1 203 ? 10.477 42.156 18.547 1 90 203 ARG A C 1
ATOM 1642 O O . ARG A 1 203 ? 10.016 42.125 19.688 1 90 203 ARG A O 1
ATOM 1649 N N . VAL A 1 204 ? 9.836 42.406 17.484 1 88.44 204 VAL A N 1
ATOM 1650 C CA . VAL A 1 204 ? 8.406 42.656 17.594 1 88.44 204 VAL A CA 1
ATOM 1651 C C . VAL A 1 204 ? 7.684 41.406 18.078 1 88.44 204 VAL A C 1
ATOM 1653 O O . VAL A 1 204 ? 6.809 41.469 18.938 1 88.44 204 VAL A O 1
ATOM 1656 N N . ARG A 1 205 ? 8.078 40.25 17.578 1 83.94 205 ARG A N 1
ATOM 1657 C CA . ARG A 1 205 ? 7.473 38.969 17.969 1 83.94 205 ARG A CA 1
ATOM 1658 C C . ARG A 1 205 ? 7.762 38.656 19.422 1 83.94 205 ARG A C 1
ATOM 1660 O O . ARG A 1 205 ? 6.918 38.094 20.125 1 83.94 205 ARG A O 1
ATOM 1667 N N . ARG A 1 206 ? 8.93 39.062 19.828 1 84.44 206 ARG A N 1
ATOM 1668 C CA . ARG A 1 206 ? 9.344 38.812 21.203 1 84.44 206 ARG A CA 1
ATOM 1669 C C . ARG A 1 206 ? 8.609 39.719 22.172 1 84.44 206 ARG A C 1
ATOM 1671 O O . ARG A 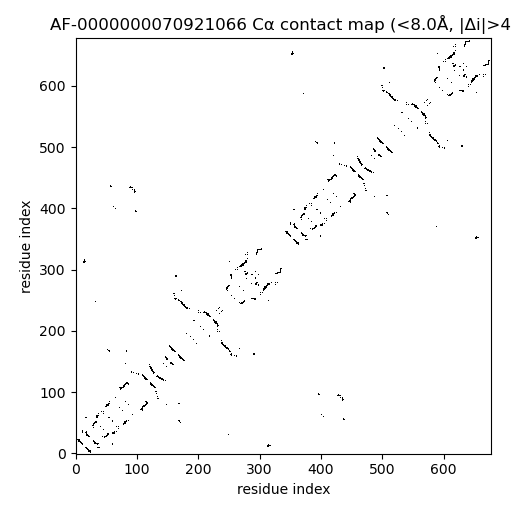1 206 ? 8.57 39.469 23.375 1 84.44 206 ARG A O 1
ATOM 1678 N N . GLY A 1 207 ? 8.055 40.75 21.641 1 86.31 207 GLY A N 1
ATOM 1679 C CA . GLY A 1 207 ? 7.324 41.688 22.484 1 86.31 207 GLY A CA 1
ATOM 1680 C C . GLY A 1 207 ? 8.219 42.688 23.156 1 86.31 207 GLY A C 1
ATOM 1681 O O . GLY A 1 207 ? 7.938 43.156 24.266 1 86.31 207 GLY A O 1
ATOM 1682 N N . ASP A 1 208 ? 9.359 43.031 22.484 1 91.25 208 ASP A N 1
ATOM 1683 C CA . ASP A 1 208 ? 10.242 44.031 23.031 1 91.25 208 ASP A CA 1
ATOM 1684 C C . ASP A 1 208 ? 9.523 45.375 23.172 1 91.25 208 ASP A C 1
ATOM 1686 O O . ASP A 1 208 ? 8.57 45.656 22.438 1 91.25 208 ASP A O 1
ATOM 1690 N N . ALA A 1 209 ? 10.008 46.156 24.109 1 93.44 209 ALA A N 1
ATOM 1691 C CA . ALA A 1 209 ? 9.352 47.438 24.422 1 93.44 209 ALA A CA 1
ATOM 1692 C C . ALA A 1 209 ? 9.43 48.406 23.234 1 93.44 209 ALA A C 1
ATOM 1694 O O . ALA A 1 209 ? 10.453 48.469 22.547 1 93.44 209 ALA A O 1
ATOM 1695 N N . ASP A 1 210 ? 8.422 49.094 23.047 1 92.06 210 ASP A N 1
ATOM 1696 C CA . ASP A 1 210 ? 8.305 50 21.922 1 92.06 210 ASP A CA 1
ATOM 1697 C C . ASP A 1 210 ? 9.438 51.031 21.938 1 92.06 210 ASP A C 1
ATOM 1699 O O . ASP A 1 210 ? 9.867 51.531 20.891 1 92.06 210 ASP A O 1
ATOM 1703 N N . ASP A 1 211 ? 9.898 51.281 23.125 1 93.12 211 ASP A N 1
ATOM 1704 C CA . ASP A 1 211 ? 10.898 52.344 23.25 1 93.12 211 ASP A CA 1
ATOM 1705 C C . ASP A 1 211 ? 12.305 51.812 23 1 93.12 211 ASP A C 1
ATOM 1707 O O . ASP A 1 211 ? 13.266 52.594 22.922 1 93.12 211 ASP A O 1
ATOM 1711 N N . THR A 1 212 ? 12.383 50.531 22.797 1 93 212 THR A N 1
ATOM 1712 C CA . THR A 1 212 ? 13.68 49.938 22.469 1 93 212 THR A CA 1
ATOM 1713 C C . THR A 1 212 ? 14.164 50.438 21.109 1 93 212 THR A C 1
ATOM 1715 O O . THR A 1 212 ? 13.398 50.469 20.156 1 93 212 THR A O 1
ATOM 1718 N N . ALA A 1 213 ? 15.406 50.844 21.094 1 93.19 213 ALA A N 1
ATOM 1719 C CA . ALA A 1 213 ? 15.977 51.344 19.844 1 93.19 213 ALA A CA 1
ATOM 1720 C C . ALA A 1 213 ? 16.516 50.188 18.984 1 93.19 213 ALA A C 1
ATOM 1722 O O . ALA A 1 213 ? 17.109 49.25 19.516 1 93.19 213 ALA A O 1
ATOM 1723 N N . LEU A 1 214 ? 16.203 50.188 17.719 1 94.62 214 LEU A N 1
ATOM 1724 C CA . LEU A 1 214 ? 16.797 49.312 16.734 1 94.62 214 LEU A CA 1
ATOM 1725 C C . LEU A 1 214 ? 17.75 50.062 15.82 1 94.62 214 LEU A C 1
ATOM 1727 O O . LEU A 1 214 ? 17.391 51.094 15.25 1 94.62 214 LEU A O 1
ATOM 1731 N N . THR A 1 215 ? 18.984 49.594 15.75 1 93.31 215 THR A N 1
ATOM 1732 C CA . THR A 1 215 ? 20 50.25 14.93 1 93.31 215 THR A CA 1
ATOM 1733 C C . THR A 1 215 ? 19.969 49.719 13.5 1 93.31 215 THR A C 1
ATOM 1735 O O . THR A 1 215 ? 20.094 48.5 13.281 1 93.31 215 THR A O 1
ATOM 1738 N N . ILE A 1 216 ? 19.75 50.562 12.523 1 94.38 216 ILE A N 1
ATOM 1739 C CA . ILE A 1 216 ? 19.703 50.25 11.102 1 94.38 216 ILE A CA 1
ATOM 1740 C C . ILE A 1 216 ? 20.969 50.719 10.414 1 94.38 216 ILE A C 1
ATOM 1742 O O . ILE A 1 216 ? 21.297 51.906 10.453 1 94.38 216 ILE A O 1
ATOM 1746 N N . ARG A 1 217 ? 21.672 49.781 9.914 1 92.56 217 ARG A N 1
ATOM 1747 C CA . ARG A 1 217 ? 22.906 50.125 9.219 1 92.56 217 ARG A CA 1
ATOM 1748 C C . ARG A 1 217 ? 22.828 49.75 7.746 1 92.56 217 ARG A C 1
ATOM 1750 O O . ARG A 1 217 ? 22.266 48.688 7.395 1 92.56 217 ARG A O 1
ATOM 1757 N N . TRP A 1 218 ? 23.125 50.688 6.926 1 89.44 218 TRP A N 1
ATOM 1758 C CA . TRP A 1 218 ? 23.203 50.344 5.508 1 89.44 218 TRP A CA 1
ATOM 1759 C C . TRP A 1 218 ? 24.25 51.188 4.801 1 89.44 218 TRP A C 1
ATOM 1761 O O . TRP A 1 218 ? 24.828 52.094 5.402 1 89.44 218 TRP A O 1
ATOM 1771 N N . ARG A 1 219 ? 24.75 50.75 3.697 1 84.62 219 ARG A N 1
ATOM 1772 C CA . ARG A 1 219 ? 25.719 51.469 2.879 1 84.62 219 ARG A CA 1
ATOM 1773 C C . ARG A 1 219 ? 25.094 51.906 1.562 1 84.62 219 ARG A C 1
ATOM 1775 O O . ARG A 1 219 ? 24.328 51.156 0.943 1 84.62 219 ARG A O 1
ATOM 1782 N N . ASP A 1 220 ? 25.188 53.188 1.273 1 83 220 ASP A N 1
ATOM 1783 C CA . ASP A 1 220 ? 24.766 53.688 -0.038 1 83 220 ASP A CA 1
ATOM 1784 C C . ASP A 1 220 ? 25.859 54.5 -0.715 1 83 220 ASP A C 1
ATOM 1786 O O . ASP A 1 220 ? 27.047 54.375 -0.354 1 83 220 ASP A O 1
ATOM 1790 N N . ARG A 1 221 ? 25.641 55.156 -1.858 1 87.31 221 ARG A N 1
ATOM 1791 C CA . ARG A 1 221 ? 26.625 55.875 -2.645 1 87.31 221 ARG A CA 1
ATOM 1792 C C . ARG A 1 221 ? 27.312 56.938 -1.795 1 87.31 221 ARG A C 1
ATOM 1794 O O . ARG A 1 221 ? 28.406 57.406 -2.127 1 87.31 221 ARG A O 1
ATOM 1801 N N . HIS A 1 222 ? 26.703 57.375 -0.679 1 88.12 222 HIS A N 1
ATOM 1802 C CA . HIS A 1 222 ? 27.219 58.469 0.169 1 88.12 222 HIS A CA 1
ATOM 1803 C C . HIS A 1 222 ? 27.984 57.906 1.364 1 88.12 222 HIS A C 1
ATOM 1805 O O . HIS A 1 222 ? 28.469 58.656 2.207 1 88.12 222 HIS A O 1
ATOM 1811 N N . GLY A 1 223 ? 28.094 56.469 1.368 1 87.94 223 GLY A N 1
ATOM 1812 C CA . GLY A 1 223 ? 28.891 55.812 2.408 1 87.94 223 GLY A CA 1
ATOM 1813 C C . GLY A 1 223 ? 28.047 54.938 3.336 1 87.94 223 GLY A C 1
ATOM 1814 O O . GLY A 1 223 ? 27.016 54.438 2.938 1 87.94 223 GLY A O 1
ATOM 1815 N N . GLU A 1 224 ? 28.641 54.719 4.488 1 91.38 224 GLU A N 1
ATOM 1816 C CA . GLU A 1 224 ? 27.969 53.938 5.516 1 91.38 224 GLU A CA 1
ATOM 1817 C C . GLU A 1 224 ? 27 54.812 6.324 1 91.38 224 GLU A C 1
ATOM 1819 O O . GLU A 1 224 ? 27.312 55.938 6.672 1 91.38 224 GLU A O 1
ATOM 1824 N N . HIS A 1 225 ? 25.828 54.438 6.41 1 91.06 225 HIS A N 1
ATOM 1825 C CA . HIS A 1 225 ? 24.797 55.125 7.184 1 91.06 225 HIS A CA 1
ATOM 1826 C C . HIS A 1 225 ? 24.359 54.281 8.383 1 91.06 225 HIS A C 1
ATOM 1828 O O . HIS A 1 225 ? 24.438 53.062 8.352 1 91.06 225 HIS A O 1
ATOM 1834 N N . GLN A 1 226 ? 24.109 54.938 9.477 1 92.19 226 GLN A N 1
ATOM 1835 C CA . GLN A 1 226 ? 23.531 54.312 10.664 1 92.19 226 GLN A CA 1
ATOM 1836 C C . GLN A 1 226 ? 22.406 55.156 11.242 1 92.19 226 GLN A C 1
ATOM 1838 O O . GLN A 1 226 ? 22.5 56.375 11.312 1 92.19 226 GLN A O 1
ATOM 1843 N N . ARG A 1 227 ? 21.266 54.5 11.477 1 92.06 227 ARG A N 1
ATOM 1844 C CA . ARG A 1 227 ? 20.125 55.188 12.086 1 92.06 227 ARG A CA 1
ATOM 1845 C C . ARG A 1 227 ? 19.516 54.312 13.188 1 92.06 227 ARG A C 1
ATOM 1847 O O . ARG A 1 227 ? 19.438 53.094 13.062 1 92.06 227 ARG A O 1
ATOM 1854 N N . ALA A 1 228 ? 19.203 55 14.344 1 94 228 ALA A N 1
ATOM 1855 C CA . ALA A 1 228 ? 18.484 54.312 15.414 1 94 228 ALA A CA 1
ATOM 1856 C C . ALA A 1 228 ? 17.031 54.75 15.469 1 94 228 ALA A C 1
ATOM 1858 O O . ALA A 1 228 ? 16.734 55.938 15.516 1 94 228 ALA A O 1
ATOM 1859 N N . GLU A 1 229 ? 16.156 53.875 15.305 1 94.38 229 GLU A N 1
ATOM 1860 C CA . GLU A 1 229 ? 14.719 54.156 15.367 1 94.38 229 GLU A CA 1
ATOM 1861 C C . GLU A 1 229 ? 14.047 53.312 16.453 1 94.38 229 GLU A C 1
ATOM 1863 O O . GLU A 1 229 ? 14.445 52.188 16.703 1 94.38 229 GLU A O 1
ATOM 1868 N N . PRO A 1 230 ? 13.102 53.906 17.203 1 94.19 230 PRO A N 1
ATOM 1869 C CA . PRO A 1 230 ? 12.375 53.094 18.188 1 94.19 230 PRO A CA 1
ATOM 1870 C C . PRO A 1 230 ? 11.586 51.969 17.547 1 94.19 230 PRO A C 1
ATOM 1872 O O . PRO A 1 230 ? 11.008 52.125 16.469 1 94.19 230 PRO A O 1
ATOM 1875 N N . LEU A 1 231 ? 11.547 50.781 18.234 1 94.19 231 LEU A N 1
ATOM 1876 C CA . LEU A 1 231 ? 10.852 49.594 17.75 1 94.19 231 LEU A CA 1
ATOM 1877 C C . LEU A 1 231 ? 9.383 49.906 17.484 1 94.19 231 LEU A C 1
ATOM 1879 O O . LEU A 1 231 ? 8.812 49.406 16.5 1 94.19 231 LEU A O 1
ATOM 1883 N N . GLY A 1 232 ? 8.852 50.688 18.375 1 92.62 232 GLY A N 1
ATOM 1884 C CA . GLY A 1 232 ? 7.441 51.031 18.234 1 92.62 232 GLY A CA 1
ATOM 1885 C C . GLY A 1 232 ? 7.109 51.75 16.953 1 92.62 232 GLY A C 1
ATOM 1886 O O . GLY A 1 232 ? 6.09 51.469 16.312 1 92.62 232 GLY A O 1
ATOM 1887 N N . LEU A 1 233 ? 7.902 52.719 16.641 1 91.88 233 LEU A N 1
ATOM 1888 C CA . LEU A 1 233 ? 7.715 53.438 15.391 1 91.88 233 LEU A CA 1
ATOM 1889 C C . LEU A 1 233 ? 7.801 52.5 14.188 1 91.88 233 LEU A C 1
ATOM 1891 O O . LEU A 1 233 ? 6.953 52.562 13.297 1 91.88 233 LEU A O 1
ATOM 1895 N N . LEU A 1 234 ? 8.797 51.719 14.18 1 93.19 234 LEU A N 1
ATOM 1896 C CA . LEU A 1 234 ? 9 50.781 13.07 1 93.19 234 LEU A CA 1
ATOM 1897 C C . LEU A 1 234 ? 7.863 49.781 12.977 1 93.19 234 LEU A C 1
ATOM 1899 O O . LEU A 1 234 ? 7.391 49.469 11.883 1 93.19 234 LEU A O 1
ATOM 1903 N N . ARG A 1 235 ? 7.438 49.25 14.109 1 91.94 235 ARG A N 1
ATOM 1904 C CA . ARG A 1 235 ? 6.316 48.312 14.164 1 91.94 235 ARG A CA 1
ATOM 1905 C C . ARG A 1 235 ? 5.066 48.938 13.539 1 91.94 235 ARG A C 1
ATOM 1907 O O . ARG A 1 235 ? 4.391 48.281 12.734 1 91.94 235 ARG A O 1
ATOM 1914 N N . ARG A 1 236 ? 4.879 50.156 13.867 1 90.5 236 ARG A N 1
ATOM 1915 C CA . ARG A 1 236 ? 3.66 50.844 13.43 1 90.5 236 ARG A CA 1
ATOM 1916 C C . ARG A 1 236 ? 3.764 51.281 11.977 1 90.5 236 ARG A C 1
ATOM 1918 O O . ARG A 1 236 ? 2.789 51.188 11.227 1 90.5 236 ARG A O 1
ATOM 1925 N N . GLU A 1 237 ? 4.895 51.656 11.586 1 90 237 GLU A N 1
ATOM 1926 C CA . GLU A 1 237 ? 5.016 52.344 10.289 1 90 237 GLU A CA 1
ATOM 1927 C C . GLU A 1 237 ? 5.484 51.375 9.211 1 90 237 GLU A C 1
ATOM 1929 O O . GLU A 1 237 ? 5.141 51.531 8.039 1 90 237 GLU A O 1
ATOM 1934 N N . VAL A 1 238 ? 6.262 50.406 9.656 1 90.81 238 VAL A N 1
ATOM 1935 C CA . VAL A 1 238 ? 6.953 49.656 8.617 1 90.81 238 VAL A CA 1
ATOM 1936 C C . VAL A 1 238 ? 6.426 48.219 8.586 1 90.81 238 VAL A C 1
ATOM 1938 O O . VAL A 1 238 ? 6.59 47.531 7.59 1 90.81 238 VAL A O 1
ATOM 1941 N N . LEU A 1 239 ? 5.781 47.812 9.688 1 89.69 239 LEU A N 1
ATOM 1942 C CA . LEU A 1 239 ? 5.309 46.438 9.734 1 89.69 239 LEU A CA 1
ATOM 1943 C C . LEU A 1 239 ? 3.785 46.375 9.672 1 89.69 239 LEU A C 1
ATOM 1945 O O . LEU A 1 239 ? 3.107 47.281 10.172 1 89.69 239 LEU A O 1
ATOM 1949 N N . ARG A 1 240 ? 3.297 45.469 8.953 1 85.62 240 ARG A N 1
ATOM 1950 C CA . ARG A 1 240 ? 1.874 45.125 8.93 1 85.62 240 ARG A CA 1
ATOM 1951 C C . ARG A 1 240 ? 1.638 43.688 9.32 1 85.62 240 ARG A C 1
ATOM 1953 O O . ARG A 1 240 ? 2.227 42.781 8.734 1 85.62 240 ARG A O 1
ATOM 1960 N N . GLU A 1 241 ? 0.786 43.594 10.391 1 83.81 241 GLU A N 1
ATOM 1961 C CA . GLU A 1 241 ? 0.432 42.219 10.797 1 83.81 241 GLU A CA 1
ATOM 1962 C C . GLU A 1 241 ? -0.695 41.688 9.93 1 83.81 241 GLU A C 1
ATOM 1964 O O . GLU A 1 241 ? -1.765 42.281 9.828 1 83.81 241 GLU A O 1
ATOM 1969 N N . VAL A 1 242 ? -0.406 40.625 9.266 1 80.69 242 VAL A N 1
ATOM 1970 C CA . VAL A 1 242 ? -1.399 39.906 8.453 1 80.69 242 VAL A CA 1
ATOM 1971 C C . VAL A 1 242 ? -1.806 38.625 9.148 1 80.69 242 VAL A C 1
ATOM 1973 O O . VAL A 1 242 ? -0.956 37.781 9.453 1 80.69 242 VAL A O 1
ATOM 1976 N N . PRO A 1 243 ? -3.176 38.562 9.469 1 84.56 243 PRO A N 1
ATOM 1977 C CA . PRO A 1 243 ? -3.605 37.344 10.125 1 84.56 243 PRO A CA 1
ATOM 1978 C C . PRO A 1 243 ? -3.332 36.094 9.273 1 84.56 243 PRO A C 1
ATOM 1980 O O . PRO A 1 243 ? -3.391 36.156 8.047 1 84.56 243 PRO A O 1
ATOM 1983 N N . GLY A 1 244 ? -2.99 35.062 9.938 1 89.19 244 GLY A N 1
ATOM 1984 C CA . GLY A 1 244 ? -2.785 33.781 9.234 1 89.19 244 GLY A CA 1
ATOM 1985 C C . GLY A 1 244 ? -4.082 33.125 8.844 1 89.19 244 GLY A C 1
ATOM 1986 O O . GLY A 1 244 ? -5.164 33.531 9.25 1 89.19 244 GLY A O 1
ATOM 1987 N N . GLN A 1 245 ? -3.957 32.156 8 1 92.56 245 GLN A N 1
ATOM 1988 C CA . GLN A 1 245 ? -5.133 31.391 7.602 1 92.56 245 GLN A CA 1
ATOM 1989 C C . GLN A 1 245 ? -5.32 30.172 8.492 1 92.56 245 GLN A C 1
ATOM 1991 O O . GLN A 1 245 ? -4.344 29.594 8.984 1 92.56 245 GLN A O 1
ATOM 1996 N N . THR A 1 246 ? -6.578 29.828 8.688 1 96 246 THR A N 1
ATOM 1997 C CA . THR A 1 246 ? -6.926 28.625 9.414 1 96 246 THR A CA 1
ATOM 1998 C C . THR A 1 246 ? -7.656 27.641 8.508 1 96 246 THR A C 1
ATOM 2000 O O . THR A 1 246 ? -8.609 28.016 7.816 1 96 246 THR A O 1
ATOM 2003 N N . ILE A 1 247 ? -7.176 26.391 8.469 1 98.19 247 ILE A N 1
ATOM 2004 C CA . ILE A 1 247 ? -7.789 25.328 7.699 1 98.19 247 ILE A CA 1
ATOM 2005 C C . ILE A 1 247 ? -8.258 24.219 8.641 1 98.19 247 ILE A C 1
ATOM 2007 O O . ILE A 1 247 ? -7.473 23.703 9.438 1 98.19 247 ILE A O 1
ATOM 2011 N N . ALA A 1 248 ? -9.508 23.922 8.578 1 98.88 248 ALA A N 1
ATOM 2012 C CA . ALA A 1 248 ? -10.055 22.812 9.367 1 98.88 248 ALA A CA 1
ATOM 2013 C C . ALA A 1 248 ? -10.312 21.594 8.492 1 98.88 248 ALA A C 1
ATOM 2015 O O . ALA A 1 248 ? -10.758 21.719 7.348 1 98.88 248 ALA A O 1
ATOM 2016 N N . TYR A 1 249 ? -10.016 20.422 8.984 1 98.94 249 TYR A N 1
ATOM 2017 C CA . TYR A 1 249 ? -10.125 19.156 8.273 1 98.94 249 TYR A CA 1
ATOM 2018 C C . TYR A 1 249 ? -10.867 18.125 9.117 1 98.94 249 TYR A C 1
ATOM 2020 O O . TYR A 1 249 ? -10.367 17.688 10.156 1 98.94 249 TYR A O 1
ATOM 2028 N N . VAL A 1 250 ? -12.039 17.719 8.688 1 98.88 250 VAL A N 1
ATOM 2029 C CA . VAL A 1 250 ? -12.867 16.781 9.453 1 98.88 250 VAL A CA 1
ATOM 2030 C C . VAL A 1 250 ? -13.344 15.656 8.539 1 98.88 250 VAL A C 1
ATOM 2032 O O . VAL A 1 250 ? -13.984 15.898 7.516 1 98.88 250 VAL A O 1
ATOM 2035 N N . VAL A 1 251 ? -12.977 14.469 8.93 1 98.44 251 VAL A N 1
ATOM 2036 C CA . VAL A 1 251 ? -13.438 13.297 8.195 1 98.44 251 VAL A CA 1
ATOM 2037 C C . VAL A 1 251 ? -13.977 12.258 9.18 1 98.44 251 VAL A C 1
ATOM 2039 O O . VAL A 1 251 ? -13.539 12.195 10.328 1 98.44 251 VAL A O 1
ATOM 2042 N N . ASP A 1 252 ? -15.008 11.43 8.727 1 97.88 252 ASP A N 1
ATOM 2043 C CA . ASP A 1 252 ? -15.516 10.25 9.414 1 97.88 252 ASP A CA 1
ATOM 2044 C C . ASP A 1 252 ? -15.945 10.586 10.844 1 97.88 252 ASP A C 1
ATOM 2046 O O . ASP A 1 252 ? -15.352 10.094 11.805 1 97.88 252 ASP A O 1
ATOM 2050 N N . ALA A 1 253 ? -16.984 11.359 10.938 1 97.69 253 ALA A N 1
ATOM 2051 C CA . ALA A 1 253 ? -17.516 11.828 12.219 1 97.69 253 ALA A CA 1
ATOM 2052 C C . ALA A 1 253 ? -19.016 11.547 12.32 1 97.69 253 ALA A C 1
ATOM 2054 O O . ALA A 1 253 ? -19.781 11.875 11.414 1 97.69 253 ALA A O 1
ATOM 2055 N N . ALA A 1 254 ? -19.391 10.969 13.438 1 97.25 254 ALA A N 1
ATOM 2056 C CA . ALA A 1 254 ? -20.812 10.82 13.719 1 97.25 254 ALA A CA 1
ATOM 2057 C C . ALA A 1 254 ? -21.453 12.164 14.055 1 97.25 254 ALA A C 1
ATOM 2059 O O . ALA A 1 254 ? -20.781 13.055 14.594 1 97.25 254 ALA A O 1
ATOM 2060 N N . PHE A 1 255 ? -22.703 12.227 13.672 1 97.69 255 PHE A N 1
ATOM 2061 C CA . PHE A 1 255 ? -23.406 13.477 13.93 1 97.69 255 PHE A CA 1
ATOM 2062 C C . PHE A 1 255 ? -24.172 13.414 15.25 1 97.69 255 PHE A C 1
ATOM 2064 O O . PHE A 1 255 ? -25.391 13.211 15.258 1 97.69 255 PHE A O 1
ATOM 2071 N N . HIS A 1 256 ? -23.578 13.594 16.328 1 97 256 HIS A N 1
ATOM 2072 C CA . HIS A 1 256 ? -24.203 13.727 17.641 1 97 256 HIS A CA 1
ATOM 2073 C C . HIS A 1 256 ? -23.641 14.922 18.406 1 97 256 HIS A C 1
ATOM 2075 O O . HIS A 1 256 ? -22.719 15.594 17.922 1 97 256 HIS A O 1
ATOM 2081 N N . GLY A 1 257 ? -24.109 15.227 19.5 1 97.62 257 GLY A N 1
ATOM 2082 C CA . GLY A 1 257 ? -23.875 16.469 20.203 1 97.62 257 GLY A CA 1
ATOM 2083 C C . GLY A 1 257 ? -22.406 16.734 20.484 1 97.62 257 GLY A C 1
ATOM 2084 O O . GLY A 1 257 ? -21.891 17.797 20.172 1 97.62 257 GLY A O 1
ATOM 2085 N N . ALA A 1 258 ? -21.75 15.805 21.047 1 97.56 258 ALA A N 1
ATOM 2086 C CA . ALA A 1 258 ? -20.344 15.969 21.422 1 97.56 258 ALA A CA 1
ATOM 2087 C C . ALA A 1 258 ? -19.484 16.25 20.203 1 97.56 258 ALA A C 1
ATOM 2089 O O . ALA A 1 258 ? -18.625 17.141 20.234 1 97.56 258 ALA A O 1
ATOM 2090 N N . ASN A 1 259 ? -19.672 15.461 19.141 1 98.62 259 ASN A N 1
ATOM 2091 C CA . ASN A 1 259 ? -18.938 15.672 17.906 1 98.62 259 ASN A CA 1
ATOM 2092 C C . ASN A 1 259 ? -19.234 17.047 17.312 1 98.62 259 ASN A C 1
ATOM 2094 O O . ASN A 1 259 ? -18.312 17.75 16.875 1 98.62 259 ASN A O 1
ATOM 2098 N N . ARG A 1 260 ? -20.5 17.391 17.297 1 98.44 260 ARG A N 1
ATOM 2099 C CA . ARG A 1 260 ? -20.891 18.672 16.734 1 98.44 260 ARG A CA 1
ATOM 2100 C C . ARG A 1 260 ? -20.203 19.828 17.453 1 98.44 260 ARG A C 1
ATOM 2102 O O . ARG A 1 260 ? -19.641 20.719 16.812 1 98.44 260 ARG A O 1
ATOM 2109 N N . CYS A 1 261 ? -20.234 19.734 18.75 1 98.56 261 CYS A N 1
ATOM 2110 C CA . CYS A 1 261 ? -19.609 20.781 19.547 1 98.56 261 CYS A CA 1
ATOM 2111 C C . CYS A 1 261 ? -18.125 20.859 19.281 1 98.56 261 CYS A C 1
ATOM 2113 O O . CYS A 1 261 ? -17.578 21.953 19.094 1 98.56 261 CYS A O 1
ATOM 2115 N N . ALA A 1 262 ? -17.5 19.719 19.25 1 98.5 262 ALA A N 1
ATOM 2116 C CA . ALA A 1 262 ? -16.062 19.656 19.016 1 98.5 262 ALA A CA 1
ATOM 2117 C C . ALA A 1 262 ? -15.695 20.219 17.641 1 98.5 262 ALA A C 1
ATOM 2119 O O . ALA A 1 262 ? -14.742 20.984 17.516 1 98.5 262 ALA A O 1
ATOM 2120 N N . ILE A 1 263 ? -16.438 19.844 16.641 1 98.81 263 ILE A N 1
ATOM 2121 C CA . ILE A 1 263 ? -16.172 20.234 15.273 1 98.81 263 ILE A CA 1
ATOM 2122 C C . ILE A 1 263 ? -16.359 21.75 15.125 1 98.81 263 ILE A C 1
ATOM 2124 O O . ILE A 1 263 ? -15.516 22.438 14.555 1 98.81 263 ILE A O 1
ATOM 2128 N N . VAL A 1 264 ? -17.453 22.266 15.664 1 98.75 264 VAL A N 1
ATOM 2129 C CA . VAL A 1 264 ? -17.766 23.688 15.547 1 98.75 264 VAL A CA 1
ATOM 2130 C C . VAL A 1 264 ? -16.688 24.516 16.25 1 98.75 264 VAL A C 1
ATOM 2132 O O . VAL A 1 264 ? -16.234 25.531 15.734 1 98.75 264 VAL A O 1
ATOM 2135 N N . SER A 1 265 ? -16.297 24.031 17.406 1 98.5 265 SER A N 1
ATOM 2136 C CA . SER A 1 265 ? -15.25 24.734 18.156 1 98.5 265 SER A CA 1
ATOM 2137 C C . SER A 1 265 ? -13.93 24.734 17.391 1 98.5 265 SER A C 1
ATOM 2139 O O . SER A 1 265 ? -13.258 25.75 17.297 1 98.5 265 SER A O 1
ATOM 2141 N N . LEU A 1 266 ? -13.547 23.625 16.844 1 98.38 266 LEU A N 1
ATOM 2142 C CA . LEU A 1 266 ? -12.289 23.484 16.109 1 98.38 266 LEU A CA 1
ATOM 2143 C C . LEU A 1 266 ? -12.273 24.344 14.859 1 98.38 266 LEU A C 1
ATOM 2145 O O . LEU A 1 266 ? -11.258 24.969 14.547 1 98.38 266 LEU A O 1
ATOM 2149 N N . ALA A 1 267 ? -13.383 24.406 14.125 1 98.56 267 ALA A N 1
ATOM 2150 C CA . ALA A 1 267 ? -13.445 25.031 12.805 1 98.56 267 ALA A CA 1
ATOM 2151 C C . ALA A 1 267 ? -13.914 26.484 12.906 1 98.56 267 ALA A C 1
ATOM 2153 O O . ALA A 1 267 ? -14.188 27.125 11.891 1 98.56 267 ALA A O 1
ATOM 2154 N N . ARG A 1 268 ? -14.031 26.969 14.141 1 98.25 268 ARG A N 1
ATOM 2155 C CA . ARG A 1 268 ? -14.594 28.297 14.344 1 98.25 268 ARG A CA 1
ATOM 2156 C C . ARG A 1 268 ? -13.852 29.344 13.516 1 98.25 268 ARG A C 1
ATOM 2158 O O . ARG A 1 268 ? -12.641 29.484 13.641 1 98.25 268 ARG A O 1
ATOM 2165 N N . TYR A 1 269 ? -14.578 29.984 12.594 1 97.44 269 TYR A N 1
ATOM 2166 C CA . TYR A 1 269 ? -14.148 31.094 11.75 1 97.44 269 TYR A CA 1
ATOM 2167 C C . TYR A 1 269 ? -13 30.672 10.844 1 97.44 269 TYR A C 1
ATOM 2169 O O . TYR A 1 269 ? -12.18 31.516 10.438 1 97.44 269 TYR A O 1
ATOM 2177 N N . ALA A 1 270 ? -12.836 29.406 10.586 1 97.62 270 ALA A N 1
ATOM 2178 C CA . ALA A 1 270 ? -11.797 28.922 9.688 1 97.62 270 ALA A CA 1
ATOM 2179 C C . ALA A 1 270 ? -11.938 29.547 8.305 1 97.62 270 ALA A C 1
ATOM 2181 O O . ALA A 1 270 ? -13.047 29.844 7.859 1 97.62 270 ALA A O 1
ATOM 2182 N N . ASP A 1 271 ? -10.82 29.75 7.668 1 96.38 271 ASP A N 1
ATOM 2183 C CA . ASP A 1 271 ? -10.82 30.266 6.301 1 96.38 271 ASP A CA 1
ATOM 2184 C C . ASP A 1 271 ? -11.305 29.203 5.32 1 96.38 271 ASP A C 1
ATOM 2186 O O . ASP A 1 271 ? -12 29.516 4.348 1 96.38 271 ASP A O 1
ATOM 2190 N N . ARG A 1 272 ? -10.891 27.984 5.516 1 97.75 272 ARG A N 1
ATOM 2191 C CA . ARG A 1 272 ? -11.312 26.828 4.734 1 97.75 272 ARG A CA 1
ATOM 2192 C C . ARG A 1 272 ? -11.711 25.672 5.641 1 97.75 272 ARG A C 1
ATOM 2194 O O . ARG A 1 272 ? -11 25.344 6.594 1 97.75 272 ARG A O 1
ATOM 2201 N N . PHE A 1 273 ? -12.844 25.141 5.344 1 98.62 273 PHE A N 1
ATOM 2202 C CA . PHE A 1 273 ? -13.352 24 6.102 1 98.62 273 PHE A CA 1
ATOM 2203 C C . PHE A 1 273 ? -13.562 22.797 5.195 1 98.62 273 PHE A C 1
ATOM 2205 O O . PHE A 1 273 ? -14.555 22.719 4.477 1 98.62 273 PHE A O 1
ATOM 2212 N N . TYR A 1 274 ? -12.562 21.906 5.207 1 98.88 274 TYR A N 1
ATOM 2213 C CA . TYR A 1 274 ? -12.703 20.609 4.547 1 98.88 274 TYR A CA 1
ATOM 2214 C C . TYR A 1 274 ? -13.5 19.641 5.414 1 98.88 274 TYR A C 1
ATOM 2216 O O . TYR A 1 274 ? -13.055 19.266 6.508 1 98.88 274 TYR A O 1
ATOM 2224 N N . VAL A 1 275 ? -14.625 19.203 4.926 1 98.81 275 VAL A N 1
ATOM 2225 C CA . VAL A 1 275 ? -15.484 18.375 5.77 1 98.81 275 VAL A CA 1
ATOM 2226 C C . VAL A 1 275 ? -16.062 17.234 4.949 1 98.81 275 VAL A C 1
ATOM 2228 O O . VAL A 1 275 ? -16.453 17.422 3.795 1 98.81 275 VAL A O 1
ATOM 2231 N N . GLU A 1 276 ? -16.031 16.062 5.547 1 98.62 276 GLU A N 1
ATOM 2232 C CA . GLU A 1 276 ? -16.609 14.914 4.855 1 98.62 276 GLU A CA 1
ATOM 2233 C C . GLU A 1 276 ? -18.078 15.156 4.512 1 98.62 276 GLU A C 1
ATOM 2235 O O . GLU A 1 276 ? -18.812 15.773 5.293 1 98.62 276 GLU A O 1
ATOM 2240 N N . THR A 1 277 ? -18.469 14.641 3.365 1 98.06 277 THR A N 1
ATOM 2241 C CA . THR A 1 277 ? -19.844 14.711 2.883 1 98.06 277 THR A CA 1
ATOM 2242 C C . THR A 1 277 ? -20.203 13.453 2.102 1 98.06 277 THR A C 1
ATOM 2244 O O . THR A 1 277 ? -20.594 13.523 0.935 1 98.06 277 THR A O 1
ATOM 2247 N N . PRO A 1 278 ? -20.172 12.305 2.785 1 98 278 PRO A N 1
ATOM 2248 C CA . PRO A 1 278 ? -20.328 11.047 2.041 1 98 278 PRO A CA 1
ATOM 2249 C C . PRO A 1 278 ? -21.766 10.805 1.584 1 98 278 PRO A C 1
ATOM 2251 O O . PRO A 1 278 ? -21.984 10.148 0.56 1 98 278 PRO A O 1
ATOM 2254 N N . PHE A 1 279 ? -22.766 11.398 2.332 1 98.25 279 PHE A N 1
ATOM 2255 C CA . PHE A 1 279 ? -24.125 10.961 2.07 1 98.25 279 PHE A CA 1
ATOM 2256 C C . PHE A 1 279 ? -25.016 12.148 1.736 1 98.25 279 PHE A C 1
ATOM 2258 O O . PHE A 1 279 ? -24.859 13.234 2.309 1 98.25 279 PHE A O 1
ATOM 2265 N N . LEU A 1 280 ? -25.969 11.867 0.872 1 98.31 280 LEU A N 1
ATOM 2266 C CA . LEU A 1 280 ? -27.078 12.789 0.66 1 98.31 280 LEU A CA 1
ATOM 2267 C C . LEU A 1 280 ? -27.953 12.875 1.899 1 98.31 280 LEU A C 1
ATOM 2269 O O . LEU A 1 280 ? -27.922 11.977 2.748 1 98.31 280 LEU A O 1
ATOM 2273 N N . ASN A 1 281 ? -28.734 13.953 1.951 1 98.31 281 ASN A N 1
ATOM 2274 C CA . ASN A 1 281 ? -29.656 14.125 3.076 1 98.31 281 ASN A CA 1
ATOM 2275 C C . ASN A 1 281 ? -30.641 12.953 3.184 1 98.31 281 ASN A C 1
ATOM 2277 O O . ASN A 1 281 ? -31.016 12.562 4.285 1 98.31 281 ASN A O 1
ATOM 2281 N N . GLU A 1 282 ? -31.016 12.352 2.068 1 97.75 282 GLU A N 1
ATOM 2282 C CA . GLU A 1 282 ? -31.969 11.258 2.002 1 97.75 282 GLU A CA 1
ATOM 2283 C C . GLU A 1 282 ? -31.406 9.984 2.617 1 97.75 282 GLU A C 1
ATOM 2285 O O . GLU A 1 282 ? -32.156 9.055 2.936 1 97.75 282 GLU A O 1
ATOM 2290 N N . SER A 1 283 ? -30.109 9.938 2.801 1 97.5 283 SER A N 1
ATOM 2291 C CA . SER A 1 283 ? -29.453 8.758 3.359 1 97.5 283 SER A CA 1
ATOM 2292 C C . SER A 1 283 ? -29 9.008 4.801 1 97.5 283 SER A C 1
ATOM 2294 O O . SER A 1 283 ? -27.953 8.523 5.223 1 97.5 283 SER A O 1
ATOM 2296 N N . ALA A 1 284 ? -29.766 9.75 5.527 1 97.12 284 ALA A N 1
ATOM 2297 C CA . ALA A 1 284 ? -29.422 10.148 6.891 1 97.12 284 ALA A CA 1
ATOM 2298 C C . ALA A 1 284 ? -29.328 8.93 7.805 1 97.12 284 ALA A C 1
ATOM 2300 O O . ALA A 1 284 ? -28.484 8.883 8.711 1 97.12 284 ALA A O 1
ATOM 2301 N N . GLU A 1 285 ? -30.172 7.957 7.641 1 96.81 285 GLU A N 1
ATOM 2302 C CA . GLU A 1 285 ? -30.156 6.754 8.461 1 96.81 285 GLU A CA 1
ATOM 2303 C C . GLU A 1 285 ? -28.844 5.984 8.273 1 96.81 285 GLU A C 1
ATOM 2305 O O . GLU A 1 285 ? -28.234 5.555 9.258 1 96.81 285 GLU A O 1
ATOM 2310 N N . ARG A 1 286 ? -28.5 5.812 7.027 1 94.88 286 ARG A N 1
ATOM 2311 C CA . ARG A 1 286 ? -27.234 5.133 6.727 1 94.88 286 ARG A CA 1
ATOM 2312 C C . ARG A 1 286 ? -26.047 5.906 7.285 1 94.88 286 ARG A C 1
ATOM 2314 O O . ARG A 1 286 ? -25.109 5.312 7.828 1 94.88 286 ARG A O 1
ATOM 2321 N N . ALA A 1 287 ? -26.062 7.207 7.105 1 96.75 287 ALA A N 1
ATOM 2322 C CA . ALA A 1 287 ? -25 8.062 7.645 1 96.75 287 ALA A CA 1
ATOM 2323 C C . ALA A 1 287 ? -24.859 7.863 9.148 1 96.75 287 ALA A C 1
ATOM 2325 O O . ALA A 1 287 ? -23.734 7.703 9.648 1 96.75 287 ALA A O 1
ATOM 2326 N N . ALA A 1 288 ? -25.953 7.836 9.852 1 96.19 288 ALA A N 1
ATOM 2327 C CA . ALA A 1 288 ? -25.953 7.648 11.297 1 96.19 288 ALA A CA 1
ATOM 2328 C C . ALA A 1 288 ? -25.422 6.266 11.672 1 96.19 288 ALA A C 1
ATOM 2330 O O . ALA A 1 288 ? -24.625 6.125 12.594 1 96.19 288 ALA A O 1
ATOM 2331 N N . GLU A 1 289 ? -25.859 5.293 10.938 1 92.81 289 GLU A N 1
ATOM 2332 C CA . GLU A 1 289 ? -25.469 3.91 11.203 1 92.81 289 GLU A CA 1
ATOM 2333 C C . GLU A 1 289 ? -23.953 3.717 11.031 1 92.81 289 GLU A C 1
ATOM 2335 O O . GLU A 1 289 ? -23.344 2.938 11.758 1 92.81 289 GLU A O 1
ATOM 2340 N N . THR A 1 290 ? -23.344 4.418 10.125 1 93.12 290 THR A N 1
ATOM 2341 C CA . THR A 1 290 ? -21.953 4.203 9.797 1 93.12 290 THR A CA 1
ATOM 2342 C C . THR A 1 290 ? -21.062 5.273 10.43 1 93.12 290 THR A C 1
ATOM 2344 O O . THR A 1 290 ? -19.844 5.266 10.258 1 93.12 290 THR A O 1
ATOM 2347 N N . GLY A 1 291 ? -21.656 6.195 11.133 1 95.69 291 GLY A N 1
ATOM 2348 C CA . GLY A 1 291 ? -20.891 7.223 11.828 1 95.69 291 GLY A CA 1
ATOM 2349 C C . GLY A 1 291 ? -20.312 8.273 10.898 1 95.69 291 GLY A C 1
ATOM 2350 O O . GLY A 1 291 ? -19.125 8.594 10.969 1 95.69 291 GLY A O 1
ATOM 2351 N N . HIS A 1 292 ? -21.188 8.781 9.953 1 97.75 292 HIS A N 1
ATOM 2352 C CA . HIS A 1 292 ? -20.781 9.797 8.992 1 97.75 292 HIS A CA 1
ATOM 2353 C C . HIS A 1 292 ? -21.781 10.953 8.953 1 97.75 292 HIS A C 1
ATOM 2355 O O . HIS A 1 292 ? -22.828 10.891 9.594 1 97.75 292 HIS A O 1
ATOM 2361 N N . LEU A 1 293 ? -21.453 11.984 8.258 1 98.5 293 LEU A N 1
ATOM 2362 C CA . LEU A 1 293 ? -22.312 13.148 8.062 1 98.5 293 LEU A CA 1
ATOM 2363 C C . LEU A 1 293 ? -23.078 13.047 6.75 1 98.5 293 LEU A C 1
ATOM 2365 O O . LEU A 1 293 ? -22.641 12.367 5.816 1 98.5 293 LEU A O 1
ATOM 2369 N N . THR A 1 294 ? -24.234 13.695 6.734 1 98.56 294 THR A N 1
ATOM 2370 C CA . THR A 1 294 ? -24.875 14 5.461 1 98.56 294 THR A CA 1
ATOM 2371 C C . THR A 1 294 ? -24.406 15.344 4.922 1 98.56 294 THR A C 1
ATOM 2373 O O . THR A 1 294 ? -23.766 16.125 5.637 1 98.56 294 THR A O 1
ATOM 2376 N N . ALA A 1 295 ? -24.781 15.57 3.648 1 98.56 295 ALA A N 1
ATOM 2377 C CA . ALA A 1 295 ? -24.422 16.844 3.02 1 98.56 295 ALA A CA 1
ATOM 2378 C C . ALA A 1 295 ? -25.016 18.016 3.793 1 98.56 295 ALA A C 1
ATOM 2380 O O . ALA A 1 295 ? -24.328 19 4.07 1 98.56 295 ALA A O 1
ATOM 2381 N N . GLY A 1 296 ? -26.219 17.938 4.16 1 98.5 296 GLY A N 1
ATOM 2382 C CA . GLY A 1 296 ? -26.875 18.984 4.93 1 98.5 296 GLY A CA 1
ATOM 2383 C C . GLY A 1 296 ? -26.234 19.219 6.285 1 98.5 296 GLY A C 1
ATOM 2384 O O . GLY A 1 296 ? -26.062 20.359 6.719 1 98.5 296 GLY A O 1
ATOM 2385 N N . GLN A 1 297 ? -25.875 18.141 6.977 1 98.69 297 GLN A N 1
ATOM 2386 C CA . GLN A 1 297 ? -25.234 18.219 8.281 1 98.69 297 GLN A CA 1
ATOM 2387 C C . GLN A 1 297 ? -23.875 18.906 8.172 1 98.69 297 GLN A C 1
ATOM 2389 O O . GLN A 1 297 ? -23.531 19.75 9.016 1 98.69 297 GLN A O 1
ATOM 2394 N N . ALA A 1 298 ? -23.141 18.547 7.16 1 98.69 298 ALA A N 1
ATOM 2395 C CA . ALA A 1 298 ? -21.859 19.203 6.922 1 98.69 298 ALA A CA 1
ATOM 2396 C C . ALA A 1 298 ? -22.016 20.703 6.715 1 98.69 298 ALA A C 1
ATOM 2398 O O . ALA A 1 298 ? -21.281 21.5 7.293 1 98.69 298 ALA A O 1
ATOM 2399 N N . GLY A 1 299 ? -22.953 21.078 5.895 1 98.62 299 GLY A N 1
ATOM 2400 C CA . GLY A 1 299 ? -23.25 22.484 5.668 1 98.62 299 GLY A CA 1
ATOM 2401 C C . GLY A 1 299 ? -23.672 23.219 6.926 1 98.62 299 GLY A C 1
ATOM 2402 O O . GLY A 1 299 ? -23.25 24.359 7.16 1 98.62 299 GLY A O 1
ATOM 2403 N N . TRP A 1 300 ? -24.516 22.547 7.676 1 98.12 300 TRP A N 1
ATOM 2404 C CA . TRP A 1 300 ? -24.984 23.125 8.93 1 98.12 300 TRP A CA 1
ATOM 2405 C C . TRP A 1 300 ? -23.812 23.375 9.883 1 98.12 300 TRP A C 1
ATOM 2407 O O . TRP A 1 300 ? -23.734 24.422 10.523 1 98.12 300 TRP A O 1
ATOM 2417 N N . LEU A 1 301 ? -22.953 22.422 10.008 1 98.69 301 LEU A N 1
ATOM 2418 C CA . LEU A 1 301 ? -21.781 22.562 10.867 1 98.69 301 LEU A CA 1
ATOM 2419 C C . LEU A 1 301 ? -20.906 23.734 10.414 1 98.69 301 LEU A C 1
ATOM 2421 O O . LEU A 1 301 ? -20.391 24.484 11.242 1 98.69 301 LEU A O 1
ATOM 2425 N N . ALA A 1 302 ? -20.719 23.844 9.141 1 98.69 302 ALA A N 1
ATOM 2426 C CA . ALA A 1 302 ? -19.938 24.938 8.578 1 98.69 302 ALA A CA 1
ATOM 2427 C C . ALA A 1 302 ? -20.547 26.281 8.953 1 98.69 302 ALA A C 1
ATOM 2429 O O . ALA A 1 302 ? -19.828 27.203 9.352 1 98.69 302 ALA A O 1
ATOM 2430 N N . ARG A 1 303 ? -21.844 26.391 8.812 1 98.31 303 ARG A N 1
ATOM 2431 C CA . ARG A 1 303 ? -22.562 27.609 9.164 1 98.31 303 ARG A CA 1
ATOM 2432 C C . ARG A 1 303 ? -22.391 27.938 10.641 1 98.31 303 ARG A C 1
ATOM 2434 O O . ARG A 1 303 ? -22.047 29.062 11 1 98.31 303 ARG A O 1
ATOM 2441 N N . GLU A 1 304 ? -22.641 26.922 11.438 1 98.12 304 GLU A N 1
ATOM 2442 C CA . GLU A 1 304 ? -22.547 27.109 12.883 1 98.12 304 GLU A CA 1
ATOM 2443 C C . GLU A 1 304 ? -21.141 27.531 13.297 1 98.12 304 GLU A C 1
ATOM 2445 O O . GLU A 1 304 ? -20.969 28.312 14.242 1 98.12 304 GLU A O 1
ATOM 2450 N N . ALA A 1 305 ? -20.125 27.031 12.633 1 98.5 305 ALA A N 1
ATOM 2451 C CA . ALA A 1 305 ? -18.734 27.344 12.945 1 98.5 305 ALA A CA 1
ATOM 2452 C C . ALA A 1 305 ? -18.359 28.719 12.383 1 98.5 305 ALA A C 1
ATOM 2454 O O . ALA A 1 305 ? -17.328 29.281 12.758 1 98.5 305 ALA A O 1
ATOM 2455 N N . GLY A 1 306 ? -19.156 29.266 11.492 1 97.94 306 GLY A N 1
ATOM 2456 C CA . GLY A 1 306 ? -18.875 30.547 10.891 1 97.94 306 GLY A CA 1
ATOM 2457 C C . GLY A 1 306 ? -17.672 30.531 9.961 1 97.94 306 GLY A C 1
ATOM 2458 O O . GLY A 1 306 ? -16.891 31.484 9.93 1 97.94 306 GLY A O 1
ATOM 2459 N N . VAL A 1 307 ? -17.516 29.438 9.227 1 98.12 307 VAL A N 1
ATOM 2460 C CA . VAL A 1 307 ? -16.344 29.328 8.367 1 98.12 307 VAL A CA 1
ATOM 2461 C C . VAL A 1 307 ? -16.516 30.234 7.145 1 98.12 307 VAL A C 1
ATOM 2463 O O . VAL A 1 307 ? -17.625 30.609 6.797 1 98.12 307 VAL A O 1
ATOM 2466 N N . LYS A 1 308 ? -15.414 30.594 6.523 1 96.75 308 LYS A N 1
ATOM 2467 C CA . LYS A 1 308 ? -15.461 31.469 5.355 1 96.75 308 LYS A CA 1
ATOM 2468 C C . LYS A 1 308 ? -15.773 30.672 4.09 1 96.75 308 LYS A C 1
ATOM 2470 O O . LYS A 1 308 ? -16.562 31.109 3.246 1 96.75 308 LYS A O 1
ATOM 2475 N N . ARG A 1 309 ? -15.133 29.5 3.943 1 97.31 309 ARG A N 1
ATOM 2476 C CA . ARG A 1 309 ? -15.32 28.656 2.764 1 97.31 309 ARG A CA 1
ATOM 2477 C C . ARG A 1 309 ? -15.539 27.203 3.158 1 97.31 309 ARG A C 1
ATOM 2479 O O . ARG A 1 309 ? -14.742 26.625 3.904 1 97.31 309 ARG A O 1
ATOM 2486 N N . LEU A 1 310 ? -16.641 26.656 2.666 1 98.25 310 LEU A N 1
ATOM 2487 C CA . LEU A 1 310 ? -16.953 25.234 2.855 1 98.25 310 LEU A CA 1
ATOM 2488 C C . LEU A 1 310 ? -16.453 24.406 1.685 1 98.25 310 LEU A C 1
ATOM 2490 O O . LEU A 1 310 ? -16.719 24.719 0.525 1 98.25 310 LEU A O 1
ATOM 2494 N N . ILE A 1 311 ? -15.719 23.297 1.929 1 98.31 311 ILE A N 1
ATOM 2495 C CA . ILE A 1 311 ? -15.211 22.422 0.889 1 98.31 311 ILE A CA 1
ATOM 2496 C C . ILE A 1 311 ? -15.609 20.969 1.2 1 98.31 311 ILE A C 1
ATOM 2498 O O . ILE A 1 311 ? -14.883 20.266 1.897 1 98.31 311 ILE A O 1
ATOM 2502 N N . PRO A 1 312 ? -16.703 20.531 0.625 1 98.25 312 PRO A N 1
ATOM 2503 C CA . PRO A 1 312 ? -17.141 19.141 0.822 1 98.25 312 PRO A CA 1
ATOM 2504 C C . PRO A 1 312 ? -16.281 18.141 0.066 1 98.25 312 PRO A C 1
ATOM 2506 O O . PRO A 1 312 ? -15.812 18.422 -1.041 1 98.25 312 PRO A O 1
ATOM 2509 N N . PHE A 1 313 ? -16.047 16.969 0.698 1 98.25 313 PHE A N 1
ATOM 2510 C CA . PHE A 1 313 ? -15.305 15.898 0.026 1 98.25 313 PHE A CA 1
ATOM 2511 C C . PHE A 1 313 ? -15.617 14.547 0.645 1 98.25 313 PHE A C 1
ATOM 2513 O O . PHE A 1 313 ? -16.531 14.43 1.462 1 98.25 313 PHE A O 1
ATOM 2520 N N . HIS A 1 314 ? -14.898 13.438 0.24 1 98.25 314 HIS A N 1
ATOM 2521 C CA . HIS A 1 314 ? -15.062 12.078 0.736 1 98.25 314 HIS A CA 1
ATOM 2522 C C . HIS A 1 314 ? -16.469 11.547 0.449 1 98.25 314 HIS A C 1
ATOM 2524 O O . HIS A 1 314 ? -17.109 10.969 1.326 1 98.25 314 HIS A O 1
ATOM 2530 N N . PHE A 1 315 ? -16.953 11.867 -0.768 1 98.06 315 PHE A N 1
ATOM 2531 C CA . PHE A 1 315 ? -18.266 11.398 -1.189 1 98.06 315 PHE A CA 1
ATOM 2532 C C . PHE A 1 315 ? -18.297 9.875 -1.272 1 98.06 315 PHE A C 1
ATOM 2534 O O . PHE A 1 315 ? -17.344 9.258 -1.736 1 98.06 315 PHE A O 1
ATOM 2541 N N . SER A 1 316 ? -19.375 9.32 -0.871 1 95.56 316 SER A N 1
ATOM 2542 C CA . SER A 1 316 ? -19.547 7.879 -0.959 1 95.56 316 SER A CA 1
ATOM 2543 C C . SER A 1 316 ? -19.781 7.434 -2.398 1 95.56 316 SER A C 1
ATOM 2545 O O . SER A 1 316 ? -20.516 8.094 -3.145 1 95.56 316 SER A O 1
ATOM 2547 N N . SER A 1 317 ? -19.219 6.324 -2.689 1 91.94 317 SER A N 1
ATOM 2548 C CA . SER A 1 317 ? -19.406 5.758 -4.02 1 91.94 317 SER A CA 1
ATOM 2549 C C . SER A 1 317 ? -20.859 5.355 -4.242 1 91.94 317 SER A C 1
ATOM 2551 O O . SER A 1 317 ? -21.281 5.152 -5.383 1 91.94 317 SER A O 1
ATOM 2553 N N . ARG A 1 318 ? -21.609 5.289 -3.242 1 91.31 318 ARG A N 1
ATOM 2554 C CA . ARG A 1 318 ? -23.031 4.969 -3.32 1 91.31 318 ARG A CA 1
ATOM 2555 C C . ARG A 1 318 ? -23.781 6.027 -4.117 1 91.31 318 ARG A C 1
ATOM 2557 O O . ARG A 1 318 ? -24.859 5.754 -4.664 1 91.31 318 ARG A O 1
ATOM 2564 N N . HIS A 1 319 ? -23.234 7.188 -4.121 1 95 319 HIS A N 1
ATOM 2565 C CA . HIS A 1 319 ? -23.922 8.297 -4.777 1 95 319 HIS A CA 1
ATOM 2566 C C . HIS A 1 319 ? -23.188 8.734 -6.035 1 95 319 HIS A C 1
ATOM 2568 O O . HIS A 1 319 ? -23.172 9.922 -6.371 1 95 319 HIS A O 1
ATOM 2574 N N . THR A 1 320 ? -22.5 7.77 -6.652 1 93.62 320 THR A N 1
ATOM 2575 C CA . THR A 1 320 ? -21.781 8.07 -7.883 1 93.62 320 THR A CA 1
ATOM 2576 C C . THR A 1 320 ? -22.719 8.695 -8.914 1 93.62 320 THR A C 1
ATOM 2578 O O . THR A 1 320 ? -23.812 8.188 -9.164 1 93.62 320 THR A O 1
ATOM 2581 N N . GLY A 1 321 ? -22.344 9.75 -9.469 1 94.94 321 GLY A N 1
ATOM 2582 C CA . GLY A 1 321 ? -23.156 10.453 -10.453 1 94.94 321 GLY A CA 1
ATOM 2583 C C . GLY A 1 321 ? -24.016 11.539 -9.852 1 94.94 321 GLY A C 1
ATOM 2584 O O . GLY A 1 321 ? -24.656 12.312 -10.578 1 94.94 321 GLY A O 1
ATOM 2585 N N . GLN A 1 322 ? -24.031 11.617 -8.516 1 96.38 322 GLN A N 1
ATOM 2586 C CA . GLN A 1 322 ? -24.859 12.594 -7.836 1 96.38 322 GLN A CA 1
ATOM 2587 C C . GLN A 1 322 ? -24.016 13.602 -7.066 1 96.38 322 GLN A C 1
ATOM 2589 O O . GLN A 1 322 ? -24.453 14.141 -6.047 1 96.38 322 GLN A O 1
ATOM 2594 N N . GLU A 1 323 ? -22.844 13.781 -7.469 1 96.44 323 GLU A N 1
ATOM 2595 C CA . GLU A 1 323 ? -21.906 14.648 -6.762 1 96.44 323 GLU A CA 1
ATOM 2596 C C . GLU A 1 323 ? -22.422 16.078 -6.691 1 96.44 323 GLU A C 1
ATOM 2598 O O . GLU A 1 323 ? -22.297 16.75 -5.664 1 96.44 323 GLU A O 1
ATOM 2603 N N . ILE A 1 324 ? -23.094 16.562 -7.734 1 96.88 324 ILE A N 1
ATOM 2604 C CA . ILE A 1 324 ? -23.609 17.922 -7.789 1 96.88 324 ILE A CA 1
ATOM 2605 C C . ILE A 1 324 ? -24.688 18.109 -6.727 1 96.88 324 ILE A C 1
ATOM 2607 O O . ILE A 1 324 ? -24.766 19.156 -6.086 1 96.88 324 ILE A O 1
ATOM 2611 N N . LEU A 1 325 ? -25.453 17.047 -6.602 1 97.75 325 LEU A N 1
ATOM 2612 C CA . LEU A 1 325 ? -26.531 17.109 -5.617 1 97.75 325 LEU A CA 1
ATOM 2613 C C . LEU A 1 325 ? -25.969 17.188 -4.199 1 97.75 325 LEU A C 1
ATOM 2615 O O . LEU A 1 325 ? -26.5 17.906 -3.352 1 97.75 325 LEU A O 1
ATOM 2619 N N . ILE A 1 326 ? -24.938 16.469 -3.926 1 98.06 326 ILE A N 1
ATOM 2620 C CA . ILE A 1 326 ? -24.266 16.516 -2.631 1 98.06 326 ILE A CA 1
ATOM 2621 C C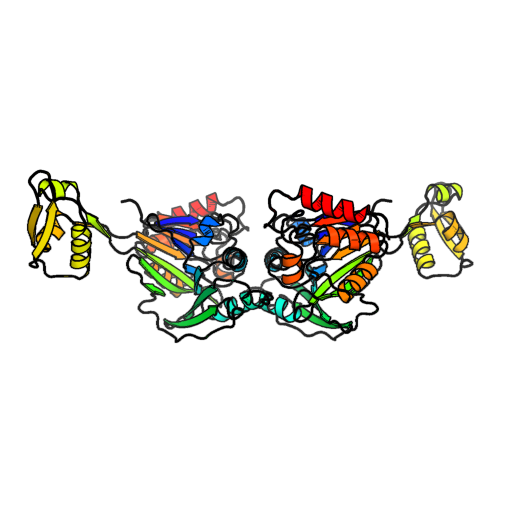 . ILE A 1 326 ? -23.781 17.922 -2.348 1 98.06 326 ILE A C 1
ATOM 2623 O O . ILE A 1 326 ? -24.031 18.469 -1.27 1 98.06 326 ILE A O 1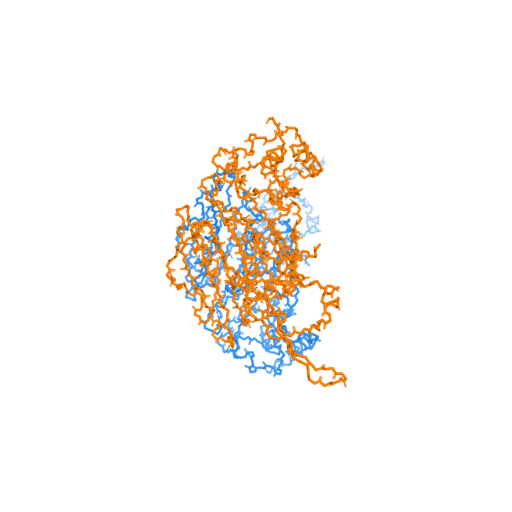
ATOM 2627 N N . GLU A 1 327 ? -23.156 18.516 -3.305 1 97.69 327 GLU A N 1
ATOM 2628 C CA . GLU A 1 327 ? -22.625 19.875 -3.158 1 97.69 327 GLU A CA 1
ATOM 2629 C C . GLU A 1 327 ? -23.734 20.891 -2.941 1 97.69 327 GLU A C 1
ATOM 2631 O O . GLU A 1 327 ? -23.609 21.781 -2.111 1 97.69 327 GLU A O 1
ATOM 2636 N N . GLU A 1 328 ? -24.781 20.734 -3.666 1 97.56 328 GLU A N 1
ATOM 2637 C CA . GLU A 1 328 ? -25.922 21.641 -3.557 1 97.56 328 GLU A CA 1
ATOM 2638 C C . GLU A 1 328 ? -26.562 21.562 -2.174 1 97.56 328 GLU A C 1
ATOM 2640 O O . GLU A 1 328 ? -26.891 22.594 -1.584 1 97.56 328 GLU A O 1
ATOM 2645 N N . GLN A 1 329 ? -26.703 20.359 -1.698 1 98.25 329 GLN A N 1
ATOM 2646 C CA . GLN A 1 329 ? -27.281 20.188 -0.374 1 98.25 329 GLN A CA 1
ATOM 2647 C C . GLN A 1 329 ? -26.406 20.812 0.705 1 98.25 329 GLN A C 1
ATOM 2649 O O . GLN A 1 329 ? -26.906 21.469 1.623 1 98.25 329 GLN A O 1
ATOM 2654 N N . ALA A 1 330 ? -25.109 20.594 0.605 1 98.38 330 ALA A N 1
ATOM 2655 C CA . ALA A 1 330 ? -24.172 21.172 1.565 1 98.38 330 ALA A CA 1
ATOM 2656 C C . ALA A 1 330 ? -24.203 22.688 1.506 1 98.38 330 ALA A C 1
ATOM 2658 O O . ALA A 1 330 ? -24.25 23.359 2.541 1 98.38 330 ALA A O 1
ATOM 2659 N N . LYS A 1 331 ? -24.219 23.219 0.319 1 97.5 331 LYS A N 1
ATOM 2660 C CA . LYS A 1 331 ? -24.219 24.672 0.113 1 97.5 331 LYS A CA 1
ATOM 2661 C C . LYS A 1 331 ? -25.5 25.297 0.63 1 97.5 331 LYS A C 1
ATOM 2663 O O . LYS A 1 331 ? -25.484 26.391 1.211 1 97.5 331 LYS A O 1
ATOM 2668 N N . ALA A 1 332 ? -26.562 24.672 0.342 1 97.62 332 ALA A N 1
ATOM 2669 C CA . ALA A 1 332 ? -27.859 25.172 0.795 1 97.62 332 ALA A CA 1
ATOM 2670 C C . ALA A 1 332 ? -27.906 25.266 2.318 1 97.62 332 ALA A C 1
ATOM 2672 O O . ALA A 1 332 ? -28.391 26.25 2.871 1 97.62 332 ALA A O 1
ATOM 2673 N N . ALA A 1 333 ? -27.438 24.234 2.932 1 97.94 333 ALA A N 1
ATOM 2674 C CA . ALA A 1 333 ? -27.422 24.219 4.391 1 97.94 333 ALA A CA 1
ATOM 2675 C C . ALA A 1 333 ? -26.453 25.266 4.941 1 97.94 333 ALA A C 1
ATOM 2677 O O . ALA A 1 333 ? -26.703 25.859 5.992 1 97.94 333 ALA A O 1
ATOM 2678 N N . PHE A 1 334 ? -25.375 25.438 4.293 1 97.94 334 PHE A N 1
ATOM 2679 C CA . PHE A 1 334 ? -24.359 26.422 4.688 1 97.94 334 PHE A CA 1
ATOM 2680 C C . PHE A 1 334 ? -24.922 27.828 4.586 1 97.94 334 PHE A C 1
ATOM 2682 O O . PHE A 1 334 ? -24.656 28.672 5.449 1 97.94 334 PHE A O 1
ATOM 2689 N N . ALA A 1 335 ? -25.656 28.172 3.486 1 93.88 335 ALA A N 1
ATOM 2690 C CA . ALA A 1 335 ? -26.203 29.484 3.213 1 93.88 335 ALA A CA 1
ATOM 2691 C C . ALA A 1 335 ? -27.422 29.781 4.105 1 93.88 335 ALA A C 1
ATOM 2693 O O . ALA A 1 335 ? -27.828 30.922 4.254 1 93.88 335 ALA A O 1
ATOM 2694 N N . GLY A 1 336 ? -28.094 28.75 4.547 1 82.44 336 GLY A N 1
ATOM 2695 C CA . GLY A 1 336 ? -29.359 28.922 5.254 1 82.44 336 GLY A CA 1
ATOM 2696 C C . GLY A 1 336 ? -29.25 29.859 6.445 1 82.44 336 GLY A C 1
ATOM 2697 O O . GLY A 1 336 ? -28.156 30.328 6.77 1 82.44 336 GLY A O 1
ATOM 2698 N N . GLU A 1 337 ? -30.391 30.578 6.895 1 60.25 337 GLU A N 1
ATOM 2699 C CA . GLU A 1 337 ? -30.516 31.516 8.016 1 60.25 337 GLU A CA 1
ATOM 2700 C C . GLU A 1 337 ? -30.312 30.781 9.352 1 60.25 337 GLU A C 1
ATOM 2702 O O . GLU A 1 337 ? -30.75 29.656 9.516 1 60.25 337 GLU A O 1
ATOM 2707 N N . THR A 1 338 ? -29.188 31.125 10.039 1 45.66 338 THR A N 1
ATOM 2708 C CA . THR A 1 338 ? -29.016 30.609 11.391 1 45.66 338 THR A CA 1
ATOM 2709 C C . THR A 1 338 ? -30.281 30.781 12.203 1 45.66 338 THR A C 1
ATOM 2711 O O . THR A 1 338 ? -30.891 31.844 12.195 1 45.66 338 THR A O 1
ATOM 2714 N N . ALA A 1 339 ? -30.984 29.828 12.562 1 39.56 339 ALA A N 1
ATOM 2715 C CA . ALA A 1 339 ? -32.094 30.078 13.484 1 39.56 339 ALA A CA 1
ATOM 2716 C C . ALA A 1 339 ? -31.609 30.859 14.711 1 39.56 339 ALA A C 1
ATOM 2718 O O . ALA A 1 339 ? -30.469 30.672 15.156 1 39.56 339 ALA A O 1
ATOM 2719 N N . MET B 1 1 ? -1.083 -25.719 -29.875 1 44.47 1 MET B N 1
ATOM 2720 C CA . MET B 1 1 ? -2.053 -25.906 -28.812 1 44.47 1 MET B CA 1
ATOM 2721 C C . MET B 1 1 ? -2.219 -24.641 -27.984 1 44.47 1 MET B C 1
ATOM 2723 O O . MET B 1 1 ? -1.252 -23.906 -27.766 1 44.47 1 MET B O 1
ATOM 2727 N N . THR B 1 2 ? -3.383 -24.266 -27.906 1 55.47 2 THR B N 1
ATOM 2728 C CA . THR B 1 2 ? -3.646 -23 -27.219 1 55.47 2 THR B CA 1
ATOM 2729 C C . THR B 1 2 ? -3.279 -23.094 -25.75 1 55.47 2 THR B C 1
ATOM 2731 O O . THR B 1 2 ? -3.795 -23.953 -25.031 1 55.47 2 THR B O 1
ATOM 2734 N N . PRO B 1 3 ? -2.205 -22.516 -25.328 1 64.75 3 PRO B N 1
ATOM 2735 C CA . PRO B 1 3 ? -1.797 -22.547 -23.922 1 64.75 3 PRO B CA 1
ATOM 2736 C C . PRO B 1 3 ? -2.939 -22.219 -22.969 1 64.75 3 PRO B C 1
ATOM 2738 O O . PRO B 1 3 ? -3.793 -21.391 -23.281 1 64.75 3 PRO B O 1
ATOM 2741 N N . GLN B 1 4 ? -3.055 -23.094 -21.938 1 78.5 4 GLN B N 1
ATOM 2742 C CA . GLN B 1 4 ? -4.078 -22.875 -20.906 1 78.5 4 GLN B CA 1
ATOM 2743 C C . GLN B 1 4 ? -3.773 -21.625 -20.094 1 78.5 4 GLN B C 1
ATOM 2745 O O . GLN B 1 4 ? -4.672 -21.047 -19.484 1 78.5 4 GLN B O 1
ATOM 2750 N N . PHE B 1 5 ? -2.453 -21.219 -20.141 1 88.31 5 PHE B N 1
ATOM 2751 C CA . PHE B 1 5 ? -2.039 -20.062 -19.344 1 88.31 5 PHE B CA 1
ATOM 2752 C C . PHE B 1 5 ? -1.523 -18.938 -20.234 1 88.31 5 PHE B C 1
ATOM 2754 O O . PHE B 1 5 ? -0.743 -19.188 -21.156 1 88.31 5 PHE B O 1
ATOM 2761 N N . GLN B 1 6 ? -2.027 -17.875 -19.984 1 91.56 6 GLN B N 1
ATOM 2762 C CA . GLN B 1 6 ? -1.457 -16.656 -20.578 1 91.56 6 GLN B CA 1
ATOM 2763 C C . GLN B 1 6 ? -0.731 -15.828 -19.516 1 91.56 6 GLN B C 1
ATOM 2765 O O . GLN B 1 6 ? -1.305 -15.5 -18.469 1 91.56 6 GLN B O 1
ATOM 2770 N N . THR B 1 7 ? 0.575 -15.594 -19.844 1 96 7 THR B N 1
ATOM 2771 C CA . THR B 1 7 ? 1.375 -14.906 -18.828 1 96 7 THR B CA 1
ATOM 2772 C C . THR B 1 7 ? 1.773 -13.516 -19.312 1 96 7 THR B C 1
ATOM 2774 O O . THR B 1 7 ? 2.012 -13.312 -20.516 1 96 7 THR B O 1
ATOM 2777 N N . HIS B 1 8 ? 1.829 -12.617 -18.422 1 95.19 8 HIS B N 1
ATOM 2778 C CA . HIS B 1 8 ? 2.416 -11.328 -18.75 1 95.19 8 HIS B CA 1
ATOM 2779 C C . HIS B 1 8 ? 2.973 -10.641 -17.516 1 95.19 8 HIS B C 1
ATOM 2781 O O . HIS B 1 8 ? 2.406 -10.766 -16.422 1 95.19 8 HIS B O 1
ATOM 2787 N N . LEU B 1 9 ? 4.062 -9.969 -17.688 1 98.12 9 LEU B N 1
ATOM 2788 C CA . LEU B 1 9 ? 4.648 -9.133 -16.641 1 98.12 9 LEU B CA 1
ATOM 2789 C C . LEU B 1 9 ? 3.846 -7.844 -16.469 1 98.12 9 LEU B C 1
ATOM 2791 O O . LEU B 1 9 ? 3.814 -7 -17.375 1 98.12 9 LEU B O 1
ATOM 2795 N N . VAL B 1 10 ? 3.328 -7.617 -15.297 1 98.25 10 VAL B N 1
ATOM 2796 C CA . VAL B 1 10 ? 2.385 -6.531 -15.047 1 98.25 10 VAL B CA 1
ATOM 2797 C C . VAL B 1 10 ? 3.096 -5.188 -15.188 1 98.25 10 VAL B C 1
ATOM 2799 O O . VAL B 1 10 ? 2.525 -4.23 -15.711 1 98.25 10 VAL B O 1
ATOM 2802 N N . ASN B 1 11 ? 4.344 -5.121 -14.727 1 97.38 11 ASN B N 1
ATOM 2803 C CA . ASN B 1 11 ? 5.062 -3.852 -14.711 1 97.38 11 ASN B CA 1
ATOM 2804 C C . ASN B 1 11 ? 6.223 -3.857 -15.703 1 97.38 11 ASN B C 1
ATOM 2806 O O . ASN B 1 11 ? 7.168 -3.08 -15.562 1 97.38 11 ASN B O 1
ATOM 2810 N N . GLY B 1 12 ? 6.211 -4.781 -16.609 1 95.94 12 GLY B N 1
ATOM 2811 C CA . GLY B 1 12 ? 7.277 -4.855 -17.594 1 95.94 12 GLY B CA 1
ATOM 2812 C C . GLY B 1 12 ? 8.594 -5.348 -17.016 1 95.94 12 GLY B C 1
ATOM 2813 O O . GLY B 1 12 ? 8.609 -6.051 -16 1 95.94 12 GLY B O 1
ATOM 2814 N N . THR B 1 13 ? 9.633 -5.02 -17.703 1 96.06 13 THR B N 1
ATOM 2815 C CA . THR B 1 13 ? 10.938 -5.594 -17.375 1 96.06 13 THR B CA 1
ATOM 2816 C C . THR B 1 13 ? 11.625 -4.785 -16.281 1 96.06 13 THR B C 1
ATOM 2818 O O . THR B 1 13 ? 12.547 -5.273 -15.625 1 96.06 13 THR B O 1
ATOM 2821 N N . THR B 1 14 ? 11.164 -3.543 -16.047 1 94.19 14 THR B N 1
ATOM 2822 C CA . THR B 1 14 ? 11.883 -2.674 -15.117 1 94.19 14 THR B CA 1
ATOM 2823 C C . THR B 1 14 ? 11.078 -2.443 -13.844 1 94.19 14 THR B C 1
ATOM 2825 O O . THR B 1 14 ? 11.617 -2 -12.828 1 94.19 14 THR B O 1
ATOM 2828 N N . GLY B 1 15 ? 9.867 -2.66 -13.836 1 93.62 15 GLY B N 1
ATOM 2829 C CA . GLY B 1 15 ? 9.023 -2.363 -12.695 1 93.62 15 GLY B CA 1
ATOM 2830 C C . GLY B 1 15 ? 9.031 -3.457 -11.641 1 93.62 15 GLY B C 1
ATOM 2831 O O . GLY B 1 15 ? 9.742 -4.453 -11.789 1 93.62 15 GLY B O 1
ATOM 2832 N N . ASP B 1 16 ? 8.281 -3.236 -10.555 1 96.81 16 ASP B N 1
ATOM 2833 C CA . ASP B 1 16 ? 8.148 -4.246 -9.508 1 96.81 16 ASP B CA 1
ATOM 2834 C C . ASP B 1 16 ? 7.738 -5.594 -10.094 1 96.81 16 ASP B C 1
ATOM 2836 O O . ASP B 1 16 ? 6.891 -5.652 -10.992 1 96.81 16 ASP B O 1
ATOM 2840 N N . PRO B 1 17 ? 8.32 -6.625 -9.602 1 98.38 17 PRO B N 1
ATOM 2841 C CA . PRO B 1 17 ? 7.984 -7.953 -10.125 1 98.38 17 PRO B CA 1
ATOM 2842 C C . PRO B 1 17 ? 6.543 -8.359 -9.812 1 98.38 17 PRO B C 1
ATOM 2844 O O . PRO B 1 17 ? 6.133 -8.352 -8.656 1 98.38 17 PRO B O 1
ATOM 2847 N N . VAL B 1 18 ? 5.793 -8.648 -10.805 1 98.75 18 VAL B N 1
ATOM 2848 C CA . VAL B 1 18 ? 4.473 -9.266 -10.766 1 98.75 18 VAL B CA 1
ATOM 2849 C C . VAL B 1 18 ? 4.219 -10.023 -12.07 1 98.75 18 VAL B C 1
ATOM 2851 O O . VAL B 1 18 ? 4.082 -9.414 -13.133 1 98.75 18 VAL B O 1
ATOM 2854 N N . LEU B 1 19 ? 4.172 -11.305 -12.016 1 98.81 19 LEU B N 1
ATOM 2855 C CA . LEU B 1 19 ? 3.766 -12.109 -13.164 1 98.81 19 LEU B CA 1
ATOM 2856 C C . LEU B 1 19 ? 2.309 -12.539 -13.031 1 98.81 19 LEU B C 1
ATOM 2858 O O . LEU B 1 19 ? 1.955 -13.273 -12.102 1 98.81 19 LEU B O 1
ATOM 2862 N N . TYR B 1 20 ? 1.494 -12.055 -13.867 1 98.69 20 TYR B N 1
ATOM 2863 C CA . TYR B 1 20 ? 0.084 -12.414 -13.922 1 98.69 20 TYR B CA 1
ATOM 2864 C C . TYR B 1 20 ? -0.132 -13.625 -14.82 1 98.69 20 TYR B C 1
ATOM 2866 O O . TYR B 1 20 ? 0.282 -13.625 -15.984 1 98.69 20 TYR B O 1
ATOM 2874 N N . VAL B 1 21 ? -0.698 -14.68 -14.328 1 97.94 21 VAL B N 1
ATOM 2875 C CA . VAL B 1 21 ? -1.019 -15.883 -15.086 1 97.94 21 VAL B CA 1
ATOM 2876 C C . VAL B 1 21 ? -2.533 -16.016 -15.219 1 97.94 21 VAL B C 1
ATOM 2878 O O . VAL B 1 21 ? -3.219 -16.375 -14.258 1 97.94 21 VAL B O 1
ATOM 2881 N N . ASP B 1 22 ? -2.992 -15.828 -16.359 1 95.25 22 ASP B N 1
ATOM 2882 C CA . ASP B 1 22 ? -4.422 -15.898 -16.641 1 95.25 22 ASP B CA 1
ATOM 2883 C C . ASP B 1 22 ? -4.812 -17.297 -17.141 1 95.25 22 ASP B C 1
ATOM 2885 O O . ASP B 1 22 ? -4.188 -17.828 -18.062 1 95.25 22 ASP B O 1
ATOM 2889 N N . PHE B 1 23 ? -5.852 -17.828 -16.484 1 91.12 23 PHE B N 1
ATOM 2890 C CA . PHE B 1 23 ? -6.387 -19.094 -16.984 1 91.12 23 PHE B CA 1
ATOM 2891 C C . PHE B 1 23 ? -7.367 -18.859 -18.125 1 91.12 23 PHE B C 1
ATOM 2893 O O . PHE B 1 23 ? -8.367 -18.156 -17.953 1 91.12 23 PHE B O 1
ATOM 2900 N N . LEU B 1 24 ? -7.195 -19.359 -19.234 1 83.38 24 LEU B N 1
ATOM 2901 C CA . LEU B 1 24 ? -7.992 -19.094 -20.422 1 83.38 24 LEU B CA 1
ATOM 2902 C C . LEU B 1 24 ? -9.383 -19.703 -20.297 1 83.38 24 LEU B C 1
ATOM 2904 O O . LEU B 1 24 ? -10.359 -19.156 -20.797 1 83.38 24 LEU B O 1
ATOM 2908 N N . PHE B 1 25 ? -9.516 -20.797 -19.609 1 80.12 25 PHE B N 1
ATOM 2909 C CA . PHE B 1 25 ? -10.789 -21.516 -19.625 1 80.12 25 PHE B CA 1
ATOM 2910 C C . PHE B 1 25 ? -11.406 -21.531 -18.234 1 80.12 25 PHE B C 1
ATOM 2912 O O . PHE B 1 25 ? -12.273 -22.359 -17.953 1 80.12 25 PHE B O 1
ATOM 2919 N N . GLN B 1 26 ? -10.852 -20.75 -17.344 1 84.31 26 GLN B N 1
ATOM 2920 C CA . GLN B 1 26 ? -11.383 -20.578 -16 1 84.31 26 GLN B CA 1
ATOM 2921 C C . GLN B 1 26 ? -11.352 -19.125 -15.57 1 84.31 26 GLN B C 1
ATOM 2923 O O . GLN B 1 26 ? -10.555 -18.328 -16.094 1 84.31 26 GLN B O 1
ATOM 2928 N N . ARG B 1 27 ? -12.281 -18.812 -14.812 1 89.12 27 ARG B N 1
ATOM 2929 C CA . ARG B 1 27 ? -12.258 -17.484 -14.227 1 89.12 27 ARG B CA 1
ATOM 2930 C C . ARG B 1 27 ? -11.312 -17.438 -13.023 1 89.12 27 ARG B C 1
ATOM 2932 O O . ARG B 1 27 ? -11.758 -17.25 -11.891 1 89.12 27 ARG B O 1
ATOM 2939 N N . ARG B 1 28 ? -10.078 -17.578 -13.391 1 95.25 28 ARG B N 1
ATOM 2940 C CA . ARG B 1 28 ? -9.07 -17.672 -12.344 1 95.25 28 ARG B CA 1
ATOM 2941 C C . ARG B 1 28 ? -7.73 -17.109 -12.812 1 95.25 28 ARG B C 1
ATOM 2943 O O . ARG B 1 28 ? -7.41 -17.172 -14 1 95.25 28 ARG B O 1
ATOM 2950 N N . ALA B 1 29 ? -6.977 -16.562 -11.891 1 97.88 29 ALA B N 1
ATOM 2951 C CA . ALA B 1 29 ? -5.625 -16.094 -12.18 1 97.88 29 ALA B CA 1
ATOM 2952 C C . ALA B 1 29 ? -4.691 -16.359 -11 1 97.88 29 ALA B C 1
ATOM 2954 O O . ALA B 1 29 ? -5.145 -16.547 -9.875 1 97.88 29 ALA B O 1
ATOM 2955 N N . LEU B 1 30 ? -3.41 -16.484 -11.305 1 98.69 30 LEU B N 1
ATOM 2956 C CA . LEU B 1 30 ? -2.35 -16.562 -10.312 1 98.69 30 LEU B CA 1
ATOM 2957 C C . LEU B 1 30 ? -1.403 -15.375 -10.422 1 98.69 30 LEU B C 1
ATOM 2959 O O . LEU B 1 30 ? -1.271 -14.781 -11.5 1 98.69 30 LEU B O 1
ATOM 2963 N N . LEU B 1 31 ? -0.85 -15.062 -9.328 1 98.88 31 LEU B N 1
ATOM 2964 C CA . LEU B 1 31 ? 0.253 -14.109 -9.367 1 98.88 31 LEU B CA 1
ATOM 2965 C C . LEU B 1 31 ? 1.531 -14.734 -8.82 1 98.88 31 LEU B C 1
ATOM 2967 O O . LEU B 1 31 ? 1.488 -15.492 -7.844 1 98.88 31 LEU B O 1
ATOM 2971 N N . PHE B 1 32 ? 2.596 -14.469 -9.438 1 98.94 32 PHE B N 1
ATOM 2972 C CA . PHE B 1 32 ? 3.92 -14.656 -8.852 1 98.94 32 PHE B CA 1
ATOM 2973 C C . PHE B 1 32 ? 4.539 -13.312 -8.469 1 98.94 32 PHE B C 1
ATOM 2975 O O . PHE B 1 32 ? 4.816 -12.484 -9.344 1 98.94 32 PHE B O 1
ATOM 2982 N N . ASP B 1 33 ? 4.734 -13.125 -7.18 1 98.94 33 ASP B N 1
ATOM 2983 C CA . ASP B 1 33 ? 5.055 -11.875 -6.5 1 98.94 33 ASP B CA 1
ATOM 2984 C C . ASP B 1 33 ? 3.896 -10.883 -6.598 1 98.94 33 ASP B C 1
ATOM 2986 O O . ASP B 1 33 ? 2.963 -11.086 -7.375 1 98.94 33 ASP B O 1
ATOM 2990 N N . LEU B 1 34 ? 4.023 -9.969 -5.758 1 98.81 34 LEU B N 1
ATOM 2991 C CA . LEU B 1 34 ? 2.939 -9.016 -5.566 1 98.81 34 LEU B CA 1
ATOM 2992 C C . LEU B 1 34 ? 3.488 -7.602 -5.383 1 98.81 34 LEU B C 1
ATOM 2994 O O . LEU B 1 34 ? 3.135 -6.918 -4.418 1 98.81 34 LEU B O 1
ATOM 2998 N N . GLY B 1 35 ? 4.348 -7.23 -6.297 1 98 35 GLY B N 1
ATOM 2999 C CA . GLY B 1 35 ? 4.75 -5.832 -6.355 1 98 35 GLY B CA 1
ATOM 3000 C C . GLY B 1 35 ? 3.6 -4.891 -6.656 1 98 35 GLY B C 1
ATOM 3001 O O . GLY B 1 35 ? 2.441 -5.211 -6.375 1 98 35 GLY B O 1
ATOM 3002 N N . GLU B 1 36 ? 3.859 -3.775 -7.203 1 96.19 36 GLU B N 1
ATOM 3003 C CA . GLU B 1 36 ? 2.803 -2.824 -7.535 1 96.19 36 GLU B CA 1
ATOM 3004 C C . GLU B 1 36 ? 1.83 -3.414 -8.555 1 96.19 36 GLU B C 1
ATOM 3006 O O . GLU B 1 36 ? 2.244 -3.887 -9.617 1 96.19 36 GLU B O 1
ATOM 3011 N N . ILE B 1 37 ? 0.491 -3.301 -8.266 1 97.31 37 ILE B N 1
ATOM 3012 C CA . ILE B 1 37 ? -0.443 -3.975 -9.164 1 97.31 37 ILE B CA 1
ATOM 3013 C C . ILE B 1 37 ? -1.481 -2.977 -9.672 1 97.31 37 ILE B C 1
ATOM 3015 O O . ILE B 1 37 ? -2.566 -3.367 -10.109 1 97.31 37 ILE B O 1
ATOM 3019 N N . VAL B 1 38 ? -1.191 -1.709 -9.609 1 93.06 38 VAL B N 1
ATOM 3020 C CA . VAL B 1 38 ? -2.137 -0.67 -10.008 1 93.06 38 VAL B CA 1
ATOM 3021 C C . VAL B 1 38 ? -2.457 -0.801 -11.492 1 93.06 38 VAL B C 1
ATOM 3023 O O . VAL B 1 38 ? -3.48 -0.299 -11.961 1 93.06 38 VAL B O 1
ATOM 3026 N N . ALA B 1 39 ? -1.551 -1.42 -12.273 1 95.56 39 ALA B N 1
ATOM 3027 C CA . ALA B 1 39 ? -1.755 -1.586 -13.711 1 95.56 39 ALA B CA 1
ATOM 3028 C C . ALA B 1 39 ? -2.812 -2.648 -13.992 1 95.56 39 ALA B C 1
ATOM 3030 O O . ALA B 1 39 ? -3.32 -2.742 -15.109 1 95.56 39 ALA B O 1
ATOM 3031 N N . LEU B 1 40 ? -3.096 -3.539 -13.023 1 97.62 40 LEU B N 1
ATOM 3032 C CA . LEU B 1 40 ? -4.152 -4.531 -13.188 1 97.62 40 LEU B CA 1
ATOM 3033 C C . LEU B 1 40 ? -5.523 -3.91 -12.938 1 97.62 40 LEU B C 1
ATOM 3035 O O . LEU B 1 40 ? -5.691 -3.107 -12.016 1 97.62 40 LEU B O 1
ATOM 3039 N N . SER B 1 41 ? -6.484 -4.234 -13.758 1 97.31 41 SER B N 1
ATOM 3040 C CA . SER B 1 41 ? -7.855 -3.805 -13.516 1 97.31 41 SER B CA 1
ATOM 3041 C C . SER B 1 41 ? -8.453 -4.523 -12.312 1 97.31 41 SER B C 1
ATOM 3043 O O . SER B 1 41 ? -8.008 -5.613 -11.945 1 97.31 41 SER B O 1
ATOM 3045 N N . PRO B 1 42 ? -9.484 -3.928 -11.727 1 96.94 42 PRO B N 1
ATOM 3046 C CA . PRO B 1 42 ? -10.172 -4.621 -10.633 1 96.94 42 PRO B CA 1
ATOM 3047 C C . PRO B 1 42 ? -10.656 -6.012 -11.031 1 96.94 42 PRO B C 1
ATOM 3049 O O . PRO B 1 42 ? -10.578 -6.949 -10.234 1 96.94 42 PRO B O 1
ATOM 3052 N N . ARG B 1 43 ? -11.117 -6.137 -12.25 1 96.38 43 ARG B N 1
ATOM 3053 C CA . ARG B 1 43 ? -11.602 -7.422 -12.742 1 96.38 43 ARG B CA 1
ATOM 3054 C C . ARG B 1 43 ? -10.484 -8.461 -12.734 1 96.38 43 ARG B C 1
ATOM 3056 O O . ARG B 1 43 ? -10.695 -9.602 -12.32 1 96.38 43 ARG B O 1
ATOM 3063 N N . GLN B 1 44 ? -9.367 -8.047 -13.164 1 97.44 44 GLN B N 1
ATOM 3064 C CA . GLN B 1 44 ? -8.219 -8.953 -13.18 1 97.44 44 GLN B CA 1
ATOM 3065 C C . GLN B 1 44 ? -7.812 -9.359 -11.773 1 97.44 44 GLN B C 1
ATOM 3067 O O . GLN B 1 44 ? -7.551 -10.539 -11.508 1 97.44 44 GLN B O 1
ATOM 3072 N N . VAL B 1 45 ? -7.75 -8.398 -10.875 1 98.31 45 VAL B N 1
ATOM 3073 C CA . VAL B 1 45 ? -7.344 -8.664 -9.5 1 98.31 45 VAL B CA 1
ATOM 3074 C C . VAL B 1 45 ? -8.344 -9.617 -8.844 1 98.31 45 VAL B C 1
ATOM 3076 O O . VAL B 1 45 ? -7.949 -10.539 -8.117 1 98.31 45 VAL B O 1
ATOM 3079 N N . LEU B 1 46 ? -9.594 -9.445 -9.125 1 97.69 46 LEU B N 1
ATOM 3080 C CA . LEU B 1 46 ? -10.633 -10.227 -8.469 1 97.69 46 LEU B CA 1
ATOM 3081 C C . LEU B 1 46 ? -10.656 -11.664 -8.984 1 97.69 46 LEU B C 1
ATOM 3083 O O . LEU B 1 46 ? -11.289 -12.531 -8.391 1 97.69 46 LEU B O 1
ATOM 3087 N N . ARG B 1 47 ? -9.93 -11.93 -10.055 1 97.19 47 ARG B N 1
ATOM 3088 C CA . ARG B 1 47 ? -9.805 -13.289 -10.578 1 97.19 47 ARG B CA 1
ATOM 3089 C C . ARG B 1 47 ? -8.688 -14.047 -9.867 1 97.19 47 ARG B C 1
ATOM 3091 O O . ARG B 1 47 ? -8.57 -15.266 -10.016 1 97.19 47 ARG B O 1
ATOM 3098 N N . VAL B 1 48 ? -7.91 -13.367 -9.156 1 98.5 48 VAL B N 1
ATOM 3099 C CA . VAL B 1 48 ? -6.75 -13.992 -8.523 1 98.5 48 VAL B CA 1
ATOM 3100 C C . VAL B 1 48 ? -7.207 -14.859 -7.352 1 98.5 48 VAL B C 1
ATOM 3102 O O . VAL B 1 48 ? -7.984 -14.414 -6.504 1 98.5 48 VAL B O 1
ATOM 3105 N N . THR B 1 49 ? -6.715 -16.094 -7.34 1 98.25 49 THR B N 1
ATOM 3106 C CA . THR B 1 49 ? -7.051 -17 -6.246 1 98.25 49 THR B CA 1
ATOM 3107 C C . THR B 1 49 ? -5.812 -17.328 -5.418 1 98.25 49 THR B C 1
ATOM 3109 O O . THR B 1 49 ? -5.922 -17.641 -4.23 1 98.25 49 THR B O 1
ATOM 3112 N N . ASP B 1 50 ? -4.652 -17.344 -6.094 1 98.81 50 ASP B N 1
ATOM 3113 C CA . ASP B 1 50 ? -3.404 -17.703 -5.426 1 98.81 50 ASP B CA 1
ATOM 3114 C C . ASP B 1 50 ? -2.281 -16.734 -5.801 1 98.81 50 ASP B C 1
ATOM 3116 O O . ASP B 1 50 ? -2.158 -16.344 -6.961 1 98.81 50 ASP B O 1
ATOM 3120 N N . VAL B 1 51 ? -1.552 -16.344 -4.828 1 98.94 51 VAL B N 1
ATOM 3121 C CA . VAL B 1 51 ? -0.377 -15.5 -5.016 1 98.94 51 VAL B CA 1
ATOM 3122 C C . VAL B 1 51 ? 0.852 -16.188 -4.422 1 98.94 51 VAL B C 1
ATOM 3124 O O . VAL B 1 51 ? 0.841 -16.594 -3.256 1 98.94 51 VAL B O 1
ATOM 3127 N N . PHE B 1 52 ? 1.864 -16.359 -5.203 1 98.94 52 PHE B N 1
ATOM 3128 C CA . PHE B 1 52 ? 3.135 -16.922 -4.773 1 98.94 52 PHE B CA 1
ATOM 3129 C C . PHE B 1 52 ? 4.199 -15.844 -4.637 1 98.94 52 PHE B C 1
ATOM 3131 O O . PHE B 1 52 ? 4.707 -15.336 -5.641 1 98.94 52 PHE B O 1
ATOM 3138 N N . VAL B 1 53 ? 4.562 -15.492 -3.402 1 98.94 53 VAL B N 1
ATOM 3139 C CA . VAL B 1 53 ? 5.461 -14.383 -3.105 1 98.94 53 VAL B CA 1
ATOM 3140 C C . VAL B 1 53 ? 6.867 -14.906 -2.84 1 98.94 53 VAL B C 1
ATOM 3142 O O . VAL B 1 53 ? 7.074 -15.727 -1.938 1 98.94 53 VAL B O 1
ATOM 3145 N N . SER B 1 54 ? 7.82 -14.453 -3.619 1 98.88 54 SER B N 1
ATOM 3146 C CA . SER B 1 54 ? 9.195 -14.914 -3.471 1 98.88 54 SER B CA 1
ATOM 3147 C C . SER B 1 54 ? 9.758 -14.555 -2.102 1 98.88 54 SER B C 1
ATOM 3149 O O . SER B 1 54 ? 10.297 -15.414 -1.398 1 98.88 54 SER B O 1
ATOM 3151 N N . HIS B 1 55 ? 9.617 -13.312 -1.765 1 98.69 55 HIS B N 1
ATOM 3152 C CA . HIS B 1 55 ? 10.016 -12.805 -0.457 1 98.69 55 HIS B CA 1
ATOM 3153 C C . HIS B 1 55 ? 9.352 -11.469 -0.162 1 98.69 55 HIS B C 1
ATOM 3155 O O . HIS B 1 55 ? 8.688 -10.891 -1.032 1 98.69 55 HIS B O 1
ATOM 3161 N N . ALA B 1 56 ? 9.539 -10.984 1.053 1 98.25 56 ALA B N 1
ATOM 3162 C CA . ALA B 1 56 ? 8.695 -9.875 1.492 1 98.25 56 ALA B CA 1
ATOM 3163 C C . ALA B 1 56 ? 9.477 -8.562 1.491 1 98.25 56 ALA B C 1
ATOM 3165 O O . ALA B 1 56 ? 9.297 -7.73 2.381 1 98.25 56 ALA B O 1
ATOM 3166 N N . HIS B 1 57 ? 10.422 -8.352 0.556 1 97.75 57 HIS B N 1
ATOM 3167 C CA . HIS B 1 57 ? 10.844 -6.984 0.274 1 97.75 57 HIS B CA 1
ATOM 3168 C C . HIS B 1 57 ? 9.688 -6.156 -0.285 1 97.75 57 HIS B C 1
ATOM 3170 O O . HIS B 1 57 ? 8.727 -6.707 -0.824 1 97.75 57 HIS B O 1
ATOM 3176 N N . MET B 1 58 ? 9.773 -4.883 -0.192 1 97.19 58 MET B N 1
ATOM 3177 C CA . MET B 1 58 ? 8.672 -4.004 -0.562 1 97.19 58 MET B CA 1
ATOM 3178 C C . MET B 1 58 ? 8.281 -4.211 -2.021 1 97.19 58 MET B C 1
ATOM 3180 O O . MET B 1 58 ? 7.094 -4.324 -2.342 1 97.19 58 MET B O 1
ATOM 3184 N N . ASP B 1 59 ? 9.32 -4.301 -2.883 1 97.19 59 ASP B N 1
ATOM 3185 C CA . ASP B 1 59 ? 9.023 -4.34 -4.312 1 97.19 59 ASP B CA 1
ATOM 3186 C C . ASP B 1 59 ? 8.422 -5.688 -4.711 1 97.19 59 ASP B C 1
ATOM 3188 O O . ASP B 1 59 ? 7.945 -5.852 -5.836 1 97.19 59 ASP B O 1
ATOM 3192 N N . HIS B 1 60 ? 8.281 -6.637 -3.873 1 98.62 60 HIS B N 1
ATOM 3193 C CA . HIS B 1 60 ? 7.699 -7.941 -4.172 1 98.62 60 HIS B CA 1
ATOM 3194 C C . HIS B 1 60 ? 6.371 -8.133 -3.451 1 98.62 60 HIS B C 1
ATOM 3196 O O . HIS B 1 60 ? 5.664 -9.109 -3.693 1 98.62 60 HIS B O 1
ATOM 3202 N N . PHE B 1 61 ? 6.004 -7.191 -2.562 1 98.75 61 PHE B N 1
ATOM 3203 C CA . PHE B 1 61 ? 4.863 -7.508 -1.716 1 98.75 61 PHE B CA 1
ATOM 3204 C C . PHE B 1 61 ? 4.008 -6.27 -1.472 1 98.75 61 PHE B C 1
ATOM 3206 O O . PHE B 1 61 ? 2.945 -6.355 -0.853 1 98.75 61 PHE B O 1
ATOM 3213 N N . ILE B 1 62 ? 4.344 -5.102 -1.979 1 98.31 62 ILE B N 1
ATOM 3214 C CA . ILE B 1 62 ? 3.711 -3.822 -1.682 1 98.31 62 ILE B CA 1
ATOM 3215 C C . ILE B 1 62 ? 2.291 -3.809 -2.246 1 98.31 62 ILE B C 1
ATOM 3217 O O . ILE B 1 62 ? 1.438 -3.049 -1.778 1 98.31 62 ILE B O 1
ATOM 3221 N N . GLY B 1 63 ? 1.952 -4.621 -3.221 1 98.31 63 GLY B N 1
ATOM 3222 C CA . GLY B 1 63 ? 0.65 -4.633 -3.869 1 98.31 63 GLY B CA 1
ATOM 3223 C C . GLY B 1 63 ? -0.428 -5.293 -3.027 1 98.31 63 GLY B C 1
ATOM 3224 O O . GLY B 1 63 ? -1.609 -5.246 -3.377 1 98.31 63 GLY B O 1
ATOM 3225 N N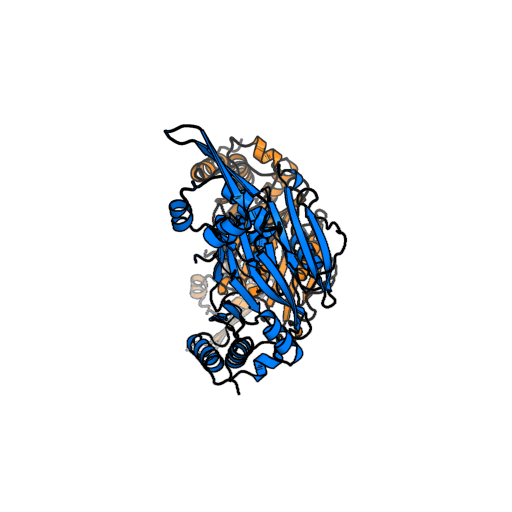 . PHE B 1 64 ? -0.088 -5.859 -1.876 1 98.75 64 PHE B N 1
ATOM 3226 C CA . PHE B 1 64 ? -1.004 -6.617 -1.035 1 98.75 64 PHE B CA 1
ATOM 3227 C C . PHE B 1 64 ? -2.207 -5.77 -0.639 1 98.75 64 PHE B C 1
ATOM 3229 O O . PHE B 1 64 ? -3.35 -6.219 -0.737 1 98.75 64 PHE B O 1
ATOM 3236 N N . ASP B 1 65 ? -1.963 -4.547 -0.228 1 97.88 65 ASP B N 1
ATOM 3237 C CA . ASP B 1 65 ? -3.037 -3.705 0.29 1 97.88 65 ASP B CA 1
ATOM 3238 C C . ASP B 1 65 ? -4.027 -3.34 -0.813 1 97.88 65 ASP B C 1
ATOM 3240 O O . ASP B 1 65 ? -5.234 -3.262 -0.57 1 97.88 65 ASP B O 1
ATOM 3244 N N . THR B 1 66 ? -3.453 -3.043 -2.004 1 97.31 66 THR B N 1
ATOM 3245 C CA . THR B 1 66 ? -4.324 -2.762 -3.141 1 97.31 66 THR B CA 1
ATOM 3246 C C . THR B 1 66 ? -5.246 -3.947 -3.42 1 97.31 66 THR B C 1
ATOM 3248 O O . THR B 1 66 ? -6.445 -3.77 -3.637 1 97.31 66 THR B O 1
ATOM 3251 N N . MET B 1 67 ? -4.668 -5.117 -3.381 1 98.31 67 MET B N 1
ATOM 3252 C CA . MET B 1 67 ? -5.453 -6.332 -3.602 1 98.31 67 MET B CA 1
ATOM 3253 C C . MET B 1 67 ? -6.48 -6.523 -2.492 1 98.31 67 MET B C 1
ATOM 3255 O O . MET B 1 67 ? -7.656 -6.781 -2.768 1 98.31 67 MET B O 1
ATOM 3259 N N . LEU B 1 68 ? -6.062 -6.402 -1.266 1 98 68 LEU B N 1
ATOM 3260 C CA . LEU B 1 68 ? -6.93 -6.543 -0.104 1 98 68 LEU B CA 1
ATOM 3261 C C . LEU B 1 68 ? -8.125 -5.598 -0.199 1 98 68 LEU B C 1
ATOM 3263 O O . LEU B 1 68 ? -9.266 -6.008 0.025 1 98 68 LEU B O 1
ATOM 3267 N N . ARG B 1 69 ? -7.883 -4.371 -0.555 1 96.06 69 ARG B N 1
ATOM 3268 C CA . ARG B 1 69 ? -8.914 -3.35 -0.657 1 96.06 69 ARG B CA 1
ATOM 3269 C C . ARG B 1 69 ? -9.984 -3.752 -1.667 1 96.06 69 ARG B C 1
ATOM 3271 O O . ARG B 1 69 ? -11.18 -3.566 -1.422 1 96.06 69 ARG B O 1
ATOM 3278 N N . LEU B 1 70 ? -9.562 -4.258 -2.777 1 96.56 70 LEU B N 1
ATOM 3279 C CA . LEU B 1 70 ? -10.484 -4.648 -3.844 1 96.56 70 LEU B CA 1
ATOM 3280 C C . LEU B 1 70 ? -11.297 -5.867 -3.438 1 96.56 70 LEU B C 1
ATOM 3282 O O . LEU B 1 70 ? -12.453 -6.016 -3.855 1 96.56 70 LEU B O 1
ATOM 3286 N N . MET B 1 71 ? -10.711 -6.676 -2.607 1 96.88 71 MET B N 1
ATOM 3287 C CA . MET B 1 71 ? -11.359 -7.941 -2.271 1 96.88 71 MET B CA 1
ATOM 3288 C C . MET B 1 71 ? -12.258 -7.781 -1.049 1 96.88 71 MET B C 1
ATOM 3290 O O . MET B 1 71 ? -13.18 -8.578 -0.843 1 96.88 71 MET B O 1
ATOM 3294 N N . LEU B 1 72 ? -11.938 -6.836 -0.229 1 94.69 72 LEU B N 1
ATOM 3295 C CA . LEU B 1 72 ? -12.711 -6.629 0.993 1 94.69 72 LEU B CA 1
ATOM 3296 C C . LEU B 1 72 ? -14.18 -6.395 0.674 1 94.69 72 LEU B C 1
ATOM 3298 O O . LEU B 1 72 ? -14.508 -5.637 -0.245 1 94.69 72 LEU B O 1
ATOM 3302 N N . GLY B 1 73 ? -15.086 -7.004 1.417 1 91.25 73 GLY B N 1
ATOM 3303 C CA . GLY B 1 73 ? -16.516 -6.875 1.198 1 91.25 73 GLY B CA 1
ATOM 3304 C C . GLY B 1 73 ? -17.047 -7.848 0.164 1 91.25 73 GLY B C 1
ATOM 3305 O O . GLY B 1 73 ? -18.219 -7.773 -0.213 1 91.25 73 GLY B O 1
ATOM 3306 N N . ARG B 1 74 ? -16.172 -8.672 -0.35 1 93.25 74 ARG B N 1
ATOM 3307 C CA . ARG B 1 74 ? -16.578 -9.703 -1.298 1 93.25 74 ARG B CA 1
ATOM 3308 C C . ARG B 1 74 ? -16.344 -11.094 -0.722 1 93.25 74 ARG B C 1
ATOM 3310 O O . ARG B 1 74 ? -15.477 -11.273 0.143 1 93.25 74 ARG B O 1
ATOM 3317 N N . SER B 1 75 ? -17.203 -11.977 -1.156 1 93.31 75 SER B N 1
ATOM 3318 C CA . SER B 1 75 ? -16.984 -13.375 -0.778 1 93.31 75 SER B CA 1
ATOM 3319 C C . SER B 1 75 ? -15.836 -13.984 -1.574 1 93.31 75 SER B C 1
ATOM 3321 O O . SER B 1 75 ? -16.047 -14.531 -2.662 1 93.31 75 SER B O 1
ATOM 3323 N N . LYS B 1 76 ? -14.648 -13.836 -1.045 1 95.31 76 LYS B N 1
ATOM 3324 C CA . LYS B 1 76 ? -13.445 -14.281 -1.74 1 95.31 76 LYS B CA 1
ATOM 3325 C C . LYS B 1 76 ? -12.547 -15.094 -0.813 1 95.31 76 LYS B C 1
ATOM 3327 O O . LYS B 1 76 ? -12.578 -14.914 0.406 1 95.31 76 LYS B O 1
ATOM 3332 N N . ARG B 1 77 ? -11.906 -15.984 -1.419 1 97.44 77 ARG B N 1
ATOM 3333 C CA . ARG B 1 77 ? -10.82 -16.719 -0.77 1 97.44 77 ARG B CA 1
ATOM 3334 C C . ARG B 1 77 ? -9.5 -16.484 -1.496 1 97.44 77 ARG B C 1
ATOM 3336 O O . ARG B 1 77 ? -9.406 -16.703 -2.707 1 97.44 77 ARG B O 1
ATOM 3343 N N . LEU B 1 78 ? -8.547 -15.984 -0.801 1 98.62 78 LEU B N 1
ATOM 3344 C CA . LEU B 1 78 ? -7.215 -15.734 -1.341 1 98.62 78 LEU B CA 1
ATOM 3345 C C . LEU B 1 78 ? -6.176 -16.609 -0.64 1 98.62 78 LEU B C 1
ATOM 3347 O O . LEU B 1 78 ? -6.141 -16.672 0.591 1 98.62 78 LEU B O 1
ATOM 3351 N N . ARG B 1 79 ? -5.371 -17.328 -1.403 1 98.81 79 ARG B N 1
ATOM 3352 C CA . ARG B 1 79 ? -4.258 -18.078 -0.842 1 98.81 79 ARG B CA 1
ATOM 3353 C C . ARG B 1 79 ? -2.922 -17.422 -1.17 1 98.81 79 ARG B C 1
ATOM 3355 O O . ARG B 1 79 ? -2.672 -17.047 -2.32 1 98.81 79 ARG B O 1
ATOM 3362 N N . LEU B 1 80 ? -2.146 -17.203 -0.129 1 98.94 80 LEU B N 1
ATOM 3363 C CA . LEU B 1 80 ? -0.816 -16.625 -0.259 1 98.94 80 LEU B CA 1
ATOM 3364 C C . LEU B 1 80 ? 0.261 -17.625 0.126 1 98.94 80 LEU B C 1
ATOM 3366 O O . LEU B 1 80 ? 0.113 -18.359 1.11 1 98.94 80 LEU B O 1
ATOM 3370 N N . TYR B 1 81 ? 1.305 -17.719 -0.655 1 98.88 81 TYR B N 1
ATOM 3371 C CA . TYR B 1 81 ? 2.461 -18.562 -0.375 1 98.88 81 TYR B CA 1
ATOM 3372 C C . TYR B 1 81 ? 3.732 -17.719 -0.274 1 98.88 81 TYR B C 1
ATOM 3374 O O . TYR B 1 81 ? 3.938 -16.797 -1.059 1 98.88 81 TYR B O 1
ATOM 3382 N N . GLY B 1 82 ? 4.559 -18 0.686 1 98.81 82 GLY B N 1
ATOM 3383 C CA . GLY B 1 82 ? 5.777 -17.219 0.831 1 98.81 82 GLY B CA 1
ATOM 3384 C C . GLY B 1 82 ? 6.859 -17.938 1.612 1 98.81 82 GLY B C 1
ATOM 3385 O O . GLY B 1 82 ? 6.695 -19.109 1.974 1 98.81 82 GLY B O 1
ATOM 3386 N N . PRO B 1 83 ? 7.977 -17.297 1.821 1 98.56 83 PRO B N 1
ATOM 3387 C CA . PRO B 1 83 ? 9.133 -17.891 2.502 1 98.56 83 PRO B CA 1
ATOM 3388 C C . PRO B 1 83 ? 9 -17.859 4.023 1 98.56 83 PRO B C 1
ATOM 3390 O O . PRO B 1 83 ? 7.961 -17.453 4.547 1 98.56 83 PRO B O 1
ATOM 3393 N N . PRO B 1 84 ? 10.031 -18.312 4.727 1 97.69 84 PRO B N 1
ATOM 3394 C CA . PRO B 1 84 ? 9.992 -18.234 6.188 1 97.69 84 PRO B CA 1
ATOM 3395 C C . PRO B 1 84 ? 9.648 -16.828 6.691 1 97.69 84 PRO B C 1
ATOM 3397 O O . PRO B 1 84 ? 10.102 -15.836 6.113 1 97.69 84 PRO B O 1
ATOM 3400 N N . ASP B 1 85 ? 8.812 -16.734 7.766 1 97.06 85 ASP B N 1
ATOM 3401 C CA . ASP B 1 85 ? 8.367 -15.508 8.43 1 97.06 85 ASP B CA 1
ATOM 3402 C C . ASP B 1 85 ? 7.238 -14.836 7.652 1 97.06 85 ASP B C 1
ATOM 3404 O O . ASP B 1 85 ? 6.793 -13.742 8.008 1 97.06 85 ASP B O 1
ATOM 3408 N N . PHE B 1 86 ? 6.77 -15.5 6.629 1 98.69 86 PHE B N 1
ATOM 3409 C CA . PHE B 1 86 ? 5.758 -14.914 5.754 1 98.69 86 PHE B CA 1
ATOM 3410 C C . PHE B 1 86 ? 4.438 -14.75 6.496 1 98.69 86 PHE B C 1
ATOM 3412 O O . PHE B 1 86 ? 3.709 -13.781 6.266 1 98.69 86 PHE B O 1
ATOM 3419 N N . LEU B 1 87 ? 4.066 -15.695 7.344 1 98.81 87 LEU B N 1
ATOM 3420 C CA . LEU B 1 87 ? 2.832 -15.586 8.117 1 98.81 87 LEU B CA 1
ATOM 3421 C C . LEU B 1 87 ? 2.822 -14.305 8.945 1 98.81 87 LEU B C 1
ATOM 3423 O O . LEU B 1 87 ? 1.807 -13.609 9.008 1 98.81 87 LEU B O 1
ATOM 3427 N N . ASP B 1 88 ? 3.947 -14.031 9.523 1 98.69 88 ASP B N 1
ATOM 3428 C CA . ASP B 1 88 ? 4.066 -12.805 10.305 1 98.69 88 ASP B CA 1
ATOM 3429 C C . ASP B 1 88 ? 3.936 -11.57 9.422 1 98.69 88 ASP B C 1
ATOM 3431 O O . ASP B 1 88 ? 3.291 -10.586 9.805 1 98.69 88 ASP B O 1
ATOM 3435 N N . ARG B 1 89 ? 4.59 -11.625 8.258 1 98.69 89 ARG B N 1
ATOM 3436 C CA . ARG B 1 89 ? 4.496 -10.492 7.336 1 98.69 89 ARG B CA 1
ATOM 3437 C C . ARG B 1 89 ? 3.043 -10.211 6.965 1 98.69 89 ARG B C 1
ATOM 3439 O O . ARG B 1 89 ? 2.6 -9.062 7 1 98.69 89 ARG B O 1
ATOM 3446 N N . VAL B 1 90 ? 2.301 -11.266 6.648 1 98.88 90 VAL B N 1
ATOM 3447 C CA . VAL B 1 90 ? 0.899 -11.133 6.266 1 98.88 90 VAL B CA 1
ATOM 3448 C C . VAL B 1 90 ? 0.092 -10.586 7.441 1 98.88 90 VAL B C 1
ATOM 3450 O O . VAL B 1 90 ? -0.703 -9.656 7.277 1 98.88 90 VAL B O 1
ATOM 3453 N N . ALA B 1 91 ? 0.304 -11.133 8.602 1 98.81 91 ALA B N 1
ATOM 3454 C CA . ALA B 1 91 ? -0.404 -10.68 9.797 1 98.81 91 ALA B CA 1
ATOM 3455 C C . ALA B 1 91 ? -0.155 -9.195 10.047 1 98.81 91 ALA B C 1
ATOM 3457 O O . ALA B 1 91 ? -1.089 -8.445 10.344 1 98.81 91 ALA B O 1
ATOM 3458 N N . HIS B 1 92 ? 1.08 -8.812 9.961 1 98.69 92 HIS B N 1
ATOM 3459 C CA . HIS B 1 92 ? 1.436 -7.422 10.203 1 98.69 92 HIS B CA 1
ATOM 3460 C C . HIS B 1 92 ? 0.78 -6.496 9.18 1 98.69 92 HIS B C 1
ATOM 3462 O O . HIS B 1 92 ? 0.319 -5.41 9.531 1 98.69 92 HIS B O 1
ATOM 3468 N N . ARG B 1 93 ? 0.739 -6.953 7.914 1 98.5 93 ARG B N 1
ATOM 3469 C CA . ARG B 1 93 ? 0.07 -6.145 6.902 1 98.5 93 ARG B CA 1
ATOM 3470 C C . ARG B 1 93 ? -1.393 -5.91 7.266 1 98.5 93 ARG B C 1
ATOM 3472 O O . ARG B 1 93 ? -1.892 -4.785 7.156 1 98.5 93 ARG B O 1
ATOM 3479 N N . LEU B 1 94 ? -2.01 -6.934 7.742 1 98.62 94 LEU B N 1
ATOM 3480 C CA . LEU B 1 94 ? -3.424 -6.859 8.086 1 98.62 94 LEU B CA 1
ATOM 3481 C C . LEU B 1 94 ? -3.633 -6.027 9.344 1 98.62 94 LEU B C 1
ATOM 3483 O O . LEU B 1 94 ? -4.566 -5.227 9.414 1 98.62 94 LEU B O 1
ATOM 3487 N N . LEU B 1 95 ? -2.744 -6.102 10.25 1 98 95 LEU B N 1
ATOM 3488 C CA . LEU B 1 95 ? -2.867 -5.41 11.531 1 98 95 LEU B CA 1
ATOM 3489 C C . LEU B 1 95 ? -2.498 -3.938 11.391 1 98 95 LEU B C 1
ATOM 3491 O O . LEU B 1 95 ? -2.68 -3.154 12.32 1 98 95 LEU B O 1
ATOM 3495 N N . GLY B 1 96 ? -2.014 -3.561 10.25 1 98.06 96 GLY B N 1
ATOM 3496 C CA . GLY B 1 96 ? -1.693 -2.17 9.977 1 98.06 96 GLY B CA 1
ATOM 3497 C C . GLY B 1 96 ? -2.922 -1.292 9.828 1 98.06 96 GLY B C 1
ATOM 3498 O O . GLY B 1 96 ? -2.812 -0.065 9.789 1 98.06 96 GLY B O 1
ATOM 3499 N N . TYR B 1 97 ? -4.066 -1.862 9.836 1 98 97 TYR B N 1
ATOM 3500 C CA . TYR B 1 97 ? -5.324 -1.138 9.68 1 98 97 TYR B CA 1
ATOM 3501 C C . TYR B 1 97 ? -6.262 -1.415 10.844 1 98 97 TYR B C 1
ATOM 3503 O O . TYR B 1 97 ? -6.016 -2.322 11.641 1 98 97 TYR B O 1
ATOM 3511 N N . THR B 1 98 ? -7.262 -0.57 10.969 1 96.94 98 THR B N 1
ATOM 3512 C CA . THR B 1 98 ? -8.328 -0.767 11.938 1 96.94 98 THR B CA 1
ATOM 3513 C C . THR B 1 98 ? -9.516 -1.48 11.297 1 96.94 98 THR B C 1
ATOM 3515 O O . THR B 1 98 ? -10.031 -1.042 10.266 1 96.94 98 THR B O 1
ATOM 3518 N N . TRP B 1 99 ? -9.953 -2.641 11.914 1 94.75 99 TRP B N 1
ATOM 3519 C CA . TRP B 1 99 ? -11.008 -3.471 11.344 1 94.75 99 TRP B CA 1
ATOM 3520 C C . TRP B 1 99 ? -12.25 -3.457 12.227 1 94.75 99 TRP B C 1
ATOM 3522 O O . TRP B 1 99 ? -12.805 -4.512 12.547 1 94.75 99 TRP B O 1
ATOM 3532 N N . ASN B 1 100 ? -12.758 -2.297 12.477 1 90.31 100 ASN B N 1
ATOM 3533 C CA . ASN B 1 100 ? -13.906 -2.223 13.375 1 90.31 100 ASN B CA 1
ATOM 3534 C C . ASN B 1 100 ? -15.227 -2.344 12.609 1 90.31 100 ASN B C 1
ATOM 3536 O O . ASN B 1 100 ? -16.297 -2.473 13.219 1 90.31 100 ASN B O 1
ATOM 3540 N N . LEU B 1 101 ? -15.148 -2.387 11.219 1 84.94 101 LEU B N 1
ATOM 3541 C CA . LEU B 1 101 ? -16.359 -2.363 10.422 1 84.94 101 LEU B CA 1
ATOM 3542 C C . LEU B 1 101 ? -16.594 -3.703 9.734 1 84.94 101 LEU B C 1
ATOM 3544 O O . LEU B 1 101 ? -17.594 -3.885 9.031 1 84.94 101 LEU B O 1
ATOM 3548 N N . VAL B 1 102 ? -15.742 -4.57 9.914 1 79.81 102 VAL B N 1
ATOM 3549 C CA . VAL B 1 102 ? -15.75 -5.797 9.133 1 79.81 102 VAL B CA 1
ATOM 3550 C C . VAL B 1 102 ? -16.984 -6.621 9.477 1 79.81 102 VAL B C 1
ATOM 3552 O O . VAL B 1 102 ? -17.469 -7.402 8.648 1 79.81 102 VAL B O 1
ATOM 3555 N N . HIS B 1 103 ? -17.5 -6.449 10.68 1 76.12 103 HIS B N 1
ATOM 3556 C CA . HIS B 1 103 ? -18.688 -7.191 11.086 1 76.12 103 HIS B CA 1
ATOM 3557 C C . HIS B 1 103 ? -19.906 -6.762 10.281 1 76.12 103 HIS B C 1
ATOM 3559 O O . HIS B 1 103 ? -20.922 -7.461 10.266 1 76.12 103 HIS B O 1
ATOM 3565 N N . ASN B 1 104 ? -19.766 -5.633 9.586 1 76.56 104 ASN B N 1
ATOM 3566 C CA . ASN B 1 104 ? -20.875 -5.117 8.797 1 76.56 104 ASN B CA 1
ATOM 3567 C C . ASN B 1 104 ? -20.938 -5.773 7.422 1 76.56 104 ASN B C 1
ATOM 3569 O O . ASN B 1 104 ? -21.953 -5.66 6.719 1 76.56 104 ASN B O 1
ATOM 3573 N N . PHE B 1 105 ? -19.906 -6.484 7.105 1 80.81 105 PHE B N 1
ATOM 3574 C CA . PHE B 1 105 ? -19.906 -7.137 5.801 1 80.81 105 PHE B CA 1
ATOM 3575 C C . PHE B 1 105 ? -20.781 -8.375 5.812 1 80.81 105 PHE B C 1
ATOM 3577 O O . PHE B 1 105 ? -20.719 -9.18 6.742 1 80.81 105 PHE B O 1
ATOM 3584 N N . ALA B 1 106 ? -21.609 -8.5 4.809 1 82.25 106 ALA B N 1
ATOM 3585 C CA . ALA B 1 106 ? -22.5 -9.648 4.688 1 82.25 106 ALA B CA 1
ATOM 3586 C C . ALA B 1 106 ? -21.734 -10.906 4.293 1 82.25 106 ALA B C 1
ATOM 3588 O O . ALA B 1 106 ? -22.188 -12.023 4.539 1 82.25 106 ALA B O 1
ATOM 3589 N N . VAL B 1 107 ? -20.625 -10.672 3.684 1 90.44 107 VAL B N 1
ATOM 3590 C CA . VAL B 1 107 ? -19.812 -11.781 3.178 1 90.44 107 VAL B CA 1
ATOM 3591 C C . VAL B 1 107 ? -18.406 -11.719 3.785 1 90.44 107 VAL B C 1
ATOM 3593 O O . VAL B 1 107 ? -18 -10.672 4.289 1 90.44 107 VAL B O 1
ATOM 3596 N N . GLU B 1 108 ? -17.781 -12.867 3.738 1 94.19 108 GLU B N 1
ATOM 3597 C CA . GLU B 1 108 ? -16.469 -12.961 4.383 1 94.19 108 GLU B CA 1
ATOM 3598 C C . GLU B 1 108 ? -15.352 -13.102 3.352 1 94.19 108 GLU B C 1
ATOM 3600 O O . GLU B 1 108 ? -15.5 -13.828 2.363 1 94.19 108 GLU B O 1
ATOM 3605 N N . LEU B 1 109 ? -14.344 -12.359 3.588 1 96.94 109 LEU B N 1
ATOM 3606 C CA . LEU B 1 109 ? -13.078 -12.578 2.902 1 96.94 109 LEU B CA 1
ATOM 3607 C C . LEU B 1 109 ? -12.148 -13.461 3.738 1 96.94 109 LEU B C 1
ATOM 3609 O O . LEU B 1 109 ? -11.938 -13.195 4.922 1 96.94 109 LEU B O 1
ATOM 3613 N N . VAL B 1 110 ? -11.672 -14.516 3.133 1 98.31 110 VAL B N 1
ATOM 3614 C CA . VAL B 1 110 ? -10.766 -15.422 3.826 1 98.31 110 VAL B CA 1
ATOM 3615 C C . VAL B 1 110 ? -9.406 -15.422 3.135 1 98.31 110 VAL B C 1
ATOM 3617 O O . VAL B 1 110 ? -9.312 -15.664 1.93 1 98.31 110 VAL B O 1
ATOM 3620 N N . ILE B 1 111 ? -8.383 -15.156 3.877 1 98.75 111 ILE B N 1
ATOM 3621 C CA . ILE B 1 111 ? -7.004 -15.234 3.398 1 98.75 111 ILE B CA 1
ATOM 3622 C C . ILE B 1 111 ? -6.289 -16.406 4.078 1 98.75 111 ILE B C 1
ATOM 3624 O O . ILE B 1 111 ? -6.254 -16.484 5.309 1 98.75 111 ILE B O 1
ATOM 3628 N N . GLU B 1 112 ? -5.805 -17.297 3.326 1 98.88 112 GLU B N 1
ATOM 3629 C CA . GLU B 1 112 ? -4.957 -18.375 3.826 1 98.88 112 GLU B CA 1
ATOM 3630 C C . GLU B 1 112 ? -3.504 -18.188 3.398 1 98.88 112 GLU B C 1
ATOM 3632 O O . GLU B 1 112 ? -3.221 -17.984 2.215 1 98.88 112 GLU B O 1
ATOM 3637 N N . ALA B 1 113 ? -2.637 -18.156 4.355 1 98.88 113 ALA B N 1
ATOM 3638 C CA . ALA B 1 113 ? -1.215 -17.969 4.07 1 98.88 113 ALA B CA 1
ATOM 3639 C C . ALA B 1 113 ? -0.432 -19.25 4.375 1 98.88 113 ALA B C 1
ATOM 3641 O O . ALA B 1 113 ? -0.716 -19.938 5.359 1 98.88 113 ALA B O 1
ATOM 3642 N N . VAL B 1 114 ? 0.504 -19.531 3.512 1 98.75 114 VAL B N 1
ATOM 3643 C CA . VAL B 1 114 ? 1.356 -20.719 3.656 1 98.75 114 VAL B CA 1
ATOM 3644 C C . VAL B 1 114 ? 2.824 -20.297 3.621 1 98.75 114 VAL B C 1
ATOM 3646 O O . VAL B 1 114 ? 3.26 -19.609 2.691 1 98.75 114 VAL B O 1
ATOM 3649 N N . GLU B 1 115 ? 3.473 -20.656 4.609 1 97.81 115 GLU B N 1
ATOM 3650 C CA . GLU B 1 115 ? 4.906 -20.422 4.75 1 97.81 115 GLU B CA 1
ATOM 3651 C C . GLU B 1 115 ? 5.707 -21.688 4.453 1 97.81 115 GLU B C 1
ATOM 3653 O O . GLU B 1 115 ? 5.5 -22.719 5.09 1 97.81 115 GLU B O 1
ATOM 3658 N N . ARG B 1 116 ? 6.594 -21.547 3.453 1 97.88 116 ARG B N 1
ATOM 3659 C CA . ARG B 1 116 ? 7.426 -22.672 3.061 1 97.88 116 ARG B CA 1
ATOM 3660 C C . ARG B 1 116 ? 8.828 -22.547 3.637 1 97.88 116 ARG B C 1
ATOM 3662 O O . ARG B 1 116 ? 9.586 -21.656 3.254 1 97.88 116 ARG B O 1
ATOM 3669 N N . TRP B 1 117 ? 9.25 -23.516 4.434 1 96.31 117 TRP B N 1
ATOM 3670 C CA . TRP B 1 117 ? 10.578 -23.531 5.031 1 96.31 117 TRP B CA 1
ATOM 3671 C C . TRP B 1 117 ? 11.539 -24.375 4.203 1 96.31 117 TRP B C 1
ATOM 3673 O O . TRP B 1 117 ? 11.109 -25.25 3.436 1 96.31 117 TRP B O 1
ATOM 3683 N N . PRO B 1 118 ? 12.812 -24.141 4.336 1 94.69 118 PRO B N 1
ATOM 3684 C CA . PRO B 1 118 ? 13.805 -24.844 3.523 1 94.69 118 PRO B CA 1
ATOM 3685 C C . PRO B 1 118 ? 13.766 -26.359 3.719 1 94.69 118 PRO B C 1
ATOM 3687 O O . PRO B 1 118 ? 14.07 -27.109 2.791 1 94.69 118 PRO B O 1
ATOM 3690 N N . ASP B 1 119 ? 13.344 -26.844 4.844 1 93.69 119 ASP B N 1
ATOM 3691 C CA . ASP B 1 119 ? 13.344 -28.281 5.121 1 93.69 119 ASP B CA 1
ATOM 3692 C C . ASP B 1 119 ? 12.078 -28.938 4.574 1 93.69 119 ASP B C 1
ATOM 3694 O O . ASP B 1 119 ? 11.891 -30.156 4.727 1 93.69 119 ASP B O 1
ATOM 3698 N N . GLY B 1 120 ? 11.211 -28.141 4.043 1 95.12 120 GLY B N 1
ATOM 3699 C CA . GLY B 1 120 ? 10.016 -28.703 3.434 1 95.12 120 GLY B CA 1
ATOM 3700 C C . GLY B 1 120 ? 8.766 -28.484 4.266 1 95.12 120 GLY B C 1
ATOM 3701 O O . GLY B 1 120 ? 7.648 -28.75 3.805 1 95.12 120 GLY B O 1
ATOM 3702 N N . GLU B 1 121 ? 8.945 -27.984 5.43 1 96.94 121 GLU B N 1
ATOM 3703 C CA . GLU B 1 121 ? 7.805 -27.719 6.293 1 96.94 121 GLU B CA 1
ATOM 3704 C C . GLU B 1 121 ? 6.953 -26.578 5.742 1 96.94 121 GLU B C 1
ATOM 3706 O O . GLU B 1 121 ? 7.488 -25.562 5.262 1 96.94 121 GLU B O 1
ATOM 3711 N N . LEU B 1 122 ? 5.629 -26.797 5.797 1 98.19 122 LEU B N 1
ATOM 3712 C CA . LEU B 1 122 ? 4.656 -25.75 5.465 1 98.19 122 LEU B CA 1
ATOM 3713 C C . LEU B 1 122 ? 3.881 -25.328 6.707 1 98.19 122 LEU B C 1
ATOM 3715 O O . LEU B 1 122 ? 3.131 -26.109 7.281 1 98.19 122 LEU B O 1
ATOM 3719 N N . ARG B 1 123 ? 4.082 -24.125 7.141 1 98.5 123 ARG B N 1
ATOM 3720 C CA . ARG B 1 123 ? 3.258 -23.547 8.195 1 98.5 123 ARG B CA 1
ATOM 3721 C C . ARG B 1 123 ? 2.104 -22.734 7.598 1 98.5 123 ARG B C 1
ATOM 3723 O O . ARG B 1 123 ? 2.273 -22.047 6.594 1 98.5 123 ARG B O 1
ATOM 3730 N N . ARG B 1 124 ? 0.958 -22.859 8.195 1 98.69 124 ARG B N 1
ATOM 3731 C CA . ARG B 1 124 ? -0.238 -22.297 7.59 1 98.69 124 ARG B CA 1
ATOM 3732 C C . ARG B 1 124 ? -1.054 -21.516 8.617 1 98.69 124 ARG B C 1
ATOM 3734 O O . ARG B 1 124 ? -1.084 -21.875 9.789 1 98.69 124 ARG B O 1
ATOM 3741 N N . ALA B 1 125 ? -1.676 -20.484 8.18 1 98.88 125 ALA B N 1
ATOM 3742 C CA . ALA B 1 125 ? -2.609 -19.703 8.992 1 98.88 125 ALA B CA 1
ATOM 3743 C C . ALA B 1 125 ? -3.736 -19.141 8.141 1 98.88 125 ALA B C 1
ATOM 3745 O O . ALA B 1 125 ? -3.609 -19.031 6.918 1 98.88 125 ALA B O 1
ATOM 3746 N N . ARG B 1 126 ? -4.77 -18.875 8.789 1 98.75 126 ARG B N 1
ATOM 3747 C CA . ARG B 1 126 ? -5.949 -18.328 8.141 1 98.75 126 ARG B CA 1
ATOM 3748 C C . ARG B 1 126 ? -6.348 -17 8.773 1 98.75 126 ARG B C 1
ATOM 3750 O O . ARG B 1 126 ? -6.25 -16.828 9.992 1 98.75 126 ARG B O 1
ATOM 3757 N N . PHE B 1 127 ? -6.758 -16.047 8.016 1 98.56 127 PHE B N 1
ATOM 3758 C CA . PHE B 1 127 ? -7.242 -14.742 8.422 1 98.56 127 PHE B CA 1
ATOM 3759 C C . PHE B 1 127 ? -8.617 -14.461 7.824 1 98.56 127 PHE B C 1
ATOM 3761 O O . PHE B 1 127 ? -8.758 -14.344 6.605 1 98.56 127 PHE B O 1
ATOM 3768 N N . ARG B 1 128 ? -9.594 -14.375 8.633 1 97.12 128 ARG B N 1
ATOM 3769 C CA . ARG B 1 128 ? -10.961 -14.141 8.18 1 97.12 128 ARG B CA 1
ATOM 3770 C C . ARG B 1 128 ? -11.406 -12.719 8.516 1 97.12 128 ARG B C 1
ATOM 3772 O O . ARG B 1 128 ? -11.188 -12.234 9.625 1 97.12 128 ARG B O 1
ATOM 3779 N N . SER B 1 129 ? -12 -12.078 7.547 1 96.75 129 SER B N 1
ATOM 3780 C CA . SER B 1 129 ? -12.469 -10.719 7.789 1 96.75 129 SER B CA 1
ATOM 3781 C C . SER B 1 129 ? -13.516 -10.688 8.906 1 96.75 129 SER B C 1
ATOM 3783 O O . SER B 1 129 ? -13.586 -9.719 9.664 1 96.75 129 SER B O 1
ATOM 3785 N N . SER B 1 130 ? -14.273 -11.719 9.086 1 94 130 SER B N 1
ATOM 3786 C CA . SER B 1 130 ? -15.312 -11.797 10.102 1 94 130 SER B CA 1
ATOM 3787 C C . SER B 1 130 ? -14.719 -11.789 11.508 1 94 130 SER B C 1
ATOM 3789 O O . SER B 1 130 ? -15.43 -11.555 12.484 1 94 130 SER B O 1
ATOM 3791 N N . ARG B 1 131 ? -13.453 -12.062 11.57 1 94.75 131 ARG B N 1
ATOM 3792 C CA . ARG B 1 131 ? -12.758 -12.07 12.859 1 94.75 131 ARG B CA 1
ATOM 3793 C C . ARG B 1 131 ? -11.656 -11.016 12.891 1 94.75 131 ARG B C 1
ATOM 3795 O O . ARG B 1 131 ? -10.617 -11.219 13.516 1 94.75 131 ARG B O 1
ATOM 3802 N N . ALA B 1 132 ? -11.828 -9.984 12.117 1 95.56 132 ALA B N 1
ATOM 3803 C CA . ALA B 1 132 ? -10.93 -8.844 12.055 1 95.56 132 ALA B CA 1
ATOM 3804 C C . ALA B 1 132 ? -9.508 -9.273 11.68 1 95.56 132 ALA B C 1
ATOM 3806 O O . ALA B 1 132 ? -8.531 -8.695 12.156 1 95.56 132 ALA B O 1
ATOM 3807 N N . PHE B 1 133 ? -9.422 -10.43 11.008 1 97.38 133 PHE B N 1
ATOM 3808 C CA . PHE B 1 133 ? -8.188 -10.961 10.445 1 97.38 133 PHE B CA 1
ATOM 3809 C C . PHE B 1 133 ? -7.234 -11.406 11.555 1 97.38 133 PHE B C 1
ATOM 3811 O O . PHE B 1 133 ? -6.016 -11.32 11.398 1 97.38 133 PHE B O 1
ATOM 3818 N N . ALA B 1 134 ? -7.785 -11.75 12.688 1 97.19 134 ALA B N 1
ATOM 3819 C CA . ALA B 1 134 ? -6.957 -12.406 13.695 1 97.19 134 ALA B CA 1
ATOM 3820 C C . ALA B 1 134 ? -6.359 -13.695 13.156 1 97.19 134 ALA B C 1
ATOM 3822 O O . ALA B 1 134 ? -7.047 -14.477 12.484 1 97.19 134 ALA B O 1
ATOM 3823 N N . ARG B 1 135 ? -5.113 -13.906 13.453 1 98.44 135 ARG B N 1
ATOM 3824 C CA . ARG B 1 135 ? -4.418 -15.078 12.922 1 98.44 135 ARG B CA 1
ATOM 3825 C C . ARG B 1 135 ? -4.961 -16.359 13.531 1 98.44 135 ARG B C 1
ATOM 3827 O O . ARG B 1 135 ? -5.059 -16.484 14.758 1 98.44 135 ARG B O 1
ATOM 3834 N N . GLU B 1 136 ? -5.391 -17.234 12.734 1 98.62 136 GLU B N 1
ATOM 3835 C CA . GLU B 1 136 ? -5.789 -18.578 13.141 1 98.62 136 GLU B CA 1
ATOM 3836 C C . GLU B 1 136 ? -4.805 -19.625 12.625 1 98.62 136 GLU B C 1
ATOM 3838 O O . GLU B 1 136 ? -4.73 -19.875 11.422 1 98.62 136 GLU B O 1
ATOM 3843 N N . GLU B 1 137 ? -4.141 -20.266 13.523 1 98.38 137 GLU B N 1
ATOM 3844 C CA . GLU B 1 137 ? -3.164 -21.266 13.125 1 98.38 137 GLU B CA 1
ATOM 3845 C C . GLU B 1 137 ? -3.848 -22.484 12.492 1 98.38 137 GLU B C 1
ATOM 3847 O O . GLU B 1 137 ? -4.906 -22.906 12.953 1 98.38 137 GLU B O 1
ATOM 3852 N N . MET B 1 138 ? -3.25 -22.922 11.469 1 98.19 138 MET B N 1
ATOM 3853 C CA . MET B 1 138 ? -3.711 -24.141 10.805 1 98.19 138 MET B CA 1
ATOM 3854 C C . MET B 1 138 ? -2.684 -25.266 10.953 1 98.19 138 MET B C 1
ATOM 3856 O O . MET B 1 138 ? -1.511 -25 11.227 1 98.19 138 MET B O 1
ATOM 3860 N N . PRO B 1 139 ? -3.137 -26.469 10.82 1 97.38 139 PRO B N 1
ATOM 3861 C CA . PRO B 1 139 ? -2.178 -27.578 10.922 1 97.38 139 PRO B CA 1
ATOM 3862 C C . PRO B 1 139 ? -1.059 -27.484 9.891 1 97.38 139 PRO B C 1
ATOM 3864 O O . PRO B 1 139 ? -1.312 -27.156 8.727 1 97.38 139 PRO B O 1
ATOM 3867 N N . ALA B 1 140 ? 0.096 -27.734 10.398 1 95.75 140 ALA B N 1
ATOM 3868 C CA . ALA B 1 140 ? 1.246 -27.75 9.5 1 95.75 140 ALA B CA 1
ATOM 3869 C C . ALA B 1 140 ? 1.146 -28.906 8.5 1 95.75 140 ALA B C 1
ATOM 3871 O O . ALA B 1 140 ? 0.384 -29.844 8.711 1 95.75 140 ALA B O 1
ATOM 3872 N N . ALA B 1 141 ? 1.863 -28.688 7.402 1 95.94 141 ALA B N 1
ATOM 3873 C CA . ALA B 1 141 ? 1.975 -29.719 6.371 1 95.94 141 ALA B CA 1
ATOM 3874 C C . ALA B 1 141 ? 3.412 -29.844 5.875 1 95.94 141 ALA B C 1
ATOM 3876 O O . ALA B 1 141 ? 4.332 -29.266 6.469 1 95.94 141 ALA B O 1
ATOM 3877 N N . THR B 1 142 ? 3.611 -30.766 5.035 1 94.19 142 THR B N 1
ATOM 3878 C CA . THR B 1 142 ? 4.918 -30.938 4.414 1 94.19 142 THR B CA 1
ATOM 3879 C C . THR B 1 142 ? 4.801 -30.891 2.893 1 94.19 142 THR B C 1
ATOM 3881 O O . THR B 1 142 ? 3.881 -31.469 2.316 1 94.19 142 THR B O 1
ATOM 3884 N N . ALA B 1 143 ? 5.637 -30.109 2.377 1 90.31 143 ALA B N 1
ATOM 3885 C CA . ALA B 1 143 ? 5.695 -30.062 0.918 1 90.31 143 ALA B CA 1
ATOM 3886 C C . ALA B 1 143 ? 6.41 -31.297 0.36 1 90.31 143 ALA B C 1
ATOM 3888 O O . ALA B 1 143 ? 7.566 -31.547 0.703 1 90.31 143 ALA B O 1
ATOM 3889 N N . SER B 1 144 ? 5.742 -32.094 -0.445 1 90.12 144 SER B N 1
ATOM 3890 C CA . SER B 1 144 ? 6.379 -33.219 -1.133 1 90.12 144 SER B CA 1
ATOM 3891 C C . SER B 1 144 ? 6.996 -32.75 -2.453 1 90.12 144 SER B C 1
ATOM 3893 O O . SER B 1 144 ? 6.309 -32.219 -3.312 1 90.12 144 SER B O 1
ATOM 3895 N N . ASP B 1 145 ? 8.312 -32.938 -2.564 1 91.38 145 ASP B N 1
ATOM 3896 C CA . ASP B 1 145 ? 9.023 -32.625 -3.793 1 91.38 145 ASP B CA 1
ATOM 3897 C C . ASP B 1 145 ? 8.875 -31.156 -4.148 1 91.38 145 ASP B C 1
ATOM 3899 O O . ASP B 1 145 ? 8.719 -30.797 -5.324 1 91.38 145 ASP B O 1
ATOM 3903 N N . GLY B 1 146 ? 8.703 -30.328 -3.094 1 95.69 146 GLY B N 1
ATOM 3904 C CA . GLY B 1 146 ? 8.648 -28.891 -3.291 1 95.69 146 GLY B CA 1
ATOM 3905 C C . GLY B 1 146 ? 7.293 -28.406 -3.768 1 95.69 146 GLY B C 1
ATOM 3906 O O . GLY B 1 146 ? 7.133 -27.234 -4.125 1 95.69 146 GLY B O 1
ATOM 3907 N N . VAL B 1 147 ? 6.309 -29.281 -3.773 1 97.75 147 VAL B N 1
ATOM 3908 C CA . VAL B 1 147 ? 4.988 -28.938 -4.289 1 97.75 147 VAL B CA 1
ATOM 3909 C C . VAL B 1 147 ? 4.242 -28.078 -3.262 1 97.75 147 VAL B C 1
ATOM 3911 O O . VAL B 1 147 ? 4.062 -28.5 -2.115 1 97.75 147 VAL B O 1
ATOM 3914 N N . LEU B 1 148 ? 3.832 -26.844 -3.625 1 97.94 148 LEU B N 1
ATOM 3915 C CA . LEU B 1 148 ? 3.057 -25.953 -2.768 1 97.94 148 LEU B CA 1
ATOM 3916 C C . LEU B 1 148 ? 1.562 -26.156 -2.996 1 97.94 148 LEU B C 1
ATOM 3918 O O . LEU B 1 148 ? 0.769 -26.062 -2.055 1 97.94 148 LEU B O 1
ATOM 3922 N N . LEU B 1 149 ? 1.225 -26.312 -4.191 1 97.75 149 LEU B N 1
ATOM 3923 C CA . LEU B 1 149 ? -0.157 -26.453 -4.641 1 97.75 149 LEU B CA 1
ATOM 3924 C C . LEU B 1 149 ? -0.281 -27.516 -5.727 1 97.75 149 LEU B C 1
ATOM 3926 O O . LEU B 1 149 ? 0.514 -27.531 -6.668 1 97.75 149 LEU B O 1
ATOM 3930 N N . ASP B 1 150 ? -1.144 -28.469 -5.57 1 96.62 150 ASP B N 1
ATOM 3931 C CA . ASP B 1 150 ? -1.409 -29.547 -6.523 1 96.62 150 ASP B CA 1
ATOM 3932 C C . ASP B 1 150 ? -2.896 -29.625 -6.859 1 96.62 150 ASP B C 1
ATOM 3934 O O . ASP B 1 150 ? -3.689 -30.125 -6.062 1 96.62 150 ASP B O 1
ATOM 3938 N N . GLU B 1 151 ? -3.238 -29.062 -7.938 1 93.44 151 GLU B N 1
ATOM 3939 C CA . GLU B 1 151 ? -4.617 -29.078 -8.414 1 93.44 151 GLU B CA 1
ATOM 3940 C C . GLU B 1 151 ? -4.773 -30 -9.609 1 93.44 151 GLU B C 1
ATOM 3942 O O . GLU B 1 151 ? -3.797 -30.594 -10.086 1 93.44 151 GLU B O 1
ATOM 3947 N N . ASP B 1 152 ? -5.984 -30.188 -10.133 1 85.19 152 ASP B N 1
ATOM 3948 C CA . ASP B 1 152 ? -6.277 -31.156 -11.18 1 85.19 152 ASP B CA 1
ATOM 3949 C C . ASP B 1 152 ? -5.566 -30.797 -12.484 1 85.19 152 ASP B C 1
ATOM 3951 O O . ASP B 1 152 ? -5.098 -31.672 -13.203 1 85.19 152 ASP B O 1
ATOM 3955 N N . ASP B 1 153 ? -5.406 -29.5 -12.695 1 86.31 153 ASP B N 1
ATOM 3956 C CA . ASP B 1 153 ? -4.953 -29.094 -14.023 1 86.31 153 ASP B CA 1
ATOM 3957 C C . ASP B 1 153 ? -3.525 -28.547 -13.969 1 86.31 153 ASP B C 1
ATOM 3959 O O . ASP B 1 153 ? -2.879 -28.391 -15.008 1 86.31 153 ASP B O 1
ATOM 3963 N N . PHE B 1 154 ? -3.045 -28.266 -12.734 1 93.56 154 PHE B N 1
ATOM 3964 C CA . PHE B 1 154 ? -1.703 -27.703 -12.641 1 93.56 154 PHE B CA 1
ATOM 3965 C C . PHE B 1 154 ? -1.117 -27.922 -11.25 1 93.56 154 PHE B C 1
ATOM 3967 O O . PHE B 1 154 ? -1.83 -28.312 -10.328 1 93.56 154 PHE B O 1
ATOM 3974 N N . ARG B 1 155 ? 0.154 -27.734 -11.141 1 96.56 155 ARG B N 1
ATOM 3975 C CA . ARG B 1 155 ? 0.853 -27.734 -9.859 1 96.56 155 ARG B CA 1
ATOM 3976 C C . ARG B 1 155 ? 1.891 -26.609 -9.812 1 96.56 155 ARG B C 1
ATOM 3978 O O . ARG B 1 155 ? 2.385 -26.172 -10.852 1 96.56 155 ARG B O 1
ATOM 3985 N N . VAL B 1 156 ? 2.133 -26.109 -8.602 1 98.56 156 VAL B N 1
ATOM 3986 C CA . VAL B 1 156 ? 3.184 -25.125 -8.383 1 98.56 156 VAL B CA 1
ATOM 3987 C C . VAL B 1 156 ? 4.219 -25.688 -7.41 1 98.56 156 VAL B C 1
ATOM 3989 O O . VAL B 1 156 ? 3.875 -26.125 -6.312 1 98.56 156 VAL B O 1
ATOM 3992 N N . ARG B 1 157 ? 5.445 -25.734 -7.855 1 98.38 157 ARG B N 1
ATOM 3993 C CA . ARG B 1 157 ? 6.574 -26.109 -7.012 1 98.38 157 ARG B CA 1
ATOM 3994 C C . ARG B 1 157 ? 7.422 -24.891 -6.652 1 98.38 157 ARG B C 1
ATOM 3996 O O . ARG B 1 157 ? 7.418 -23.891 -7.371 1 98.38 157 ARG B O 1
ATOM 4003 N N . ALA B 1 158 ? 8.055 -25.031 -5.52 1 98.5 158 ALA B N 1
ATOM 4004 C CA . ALA B 1 158 ? 8.953 -23.953 -5.105 1 98.5 158 ALA B CA 1
ATOM 4005 C C . ALA B 1 158 ? 10.25 -24.516 -4.535 1 98.5 158 ALA B C 1
ATOM 4007 O O . ALA B 1 158 ? 10.258 -25.578 -3.932 1 98.5 158 ALA B O 1
ATOM 4008 N N . VAL B 1 159 ? 11.32 -23.828 -4.703 1 98.12 159 VAL B N 1
ATOM 4009 C CA . VAL B 1 159 ? 12.602 -24.141 -4.086 1 98.12 159 VAL B CA 1
ATOM 4010 C C . VAL B 1 159 ? 13.18 -22.906 -3.422 1 98.12 159 VAL B C 1
ATOM 4012 O O . VAL B 1 159 ? 13.086 -21.797 -3.969 1 98.12 159 VAL B O 1
ATOM 4015 N N . PRO B 1 160 ? 13.688 -23.094 -2.213 1 98.06 160 PRO B N 1
ATOM 4016 C CA . PRO B 1 160 ? 14.312 -21.953 -1.539 1 98.06 160 PRO B CA 1
ATOM 4017 C C . PRO B 1 160 ? 15.672 -21.578 -2.135 1 98.06 160 PRO B C 1
ATOM 4019 O O . PRO B 1 160 ? 16.469 -22.469 -2.457 1 98.06 160 PRO B O 1
ATOM 4022 N N . LEU B 1 161 ? 15.883 -20.312 -2.375 1 98.44 161 LEU B N 1
ATOM 4023 C CA . LEU B 1 161 ? 17.156 -19.766 -2.832 1 98.44 161 LEU B CA 1
ATOM 4024 C C . LEU B 1 161 ? 17.719 -18.797 -1.806 1 98.44 161 LEU B C 1
ATOM 4026 O O . LEU B 1 161 ? 16.969 -18.219 -1.011 1 98.44 161 LEU B O 1
ATOM 4030 N N . ASP B 1 162 ? 19.016 -18.672 -1.891 1 97.31 162 ASP B N 1
ATOM 4031 C CA . ASP B 1 162 ? 19.688 -17.688 -1.05 1 97.31 162 ASP B CA 1
ATOM 4032 C C . ASP B 1 162 ? 19.703 -16.312 -1.705 1 97.31 162 ASP B C 1
ATOM 4034 O O . ASP B 1 162 ? 20.109 -16.172 -2.855 1 97.31 162 ASP B O 1
ATOM 4038 N N . HIS B 1 163 ? 19.188 -15.266 -1.051 1 96.75 163 HIS B N 1
ATOM 4039 C CA . HIS B 1 163 ? 19.219 -13.867 -1.47 1 96.75 163 HIS B CA 1
ATOM 4040 C C . HIS B 1 163 ? 19.828 -12.977 -0.395 1 96.75 163 HIS B C 1
ATOM 4042 O O . HIS B 1 163 ? 19.172 -12.094 0.142 1 96.75 163 HIS B O 1
ATOM 4048 N N . ASN B 1 164 ? 21.109 -13.219 -0.151 1 89.62 164 ASN B N 1
ATOM 4049 C CA . ASN B 1 164 ? 21.938 -12.43 0.756 1 89.62 164 ASN B CA 1
ATOM 4050 C C . ASN B 1 164 ? 21.375 -12.422 2.172 1 89.62 164 ASN B C 1
ATOM 4052 O O . ASN B 1 164 ? 21.125 -11.359 2.744 1 89.62 164 ASN B O 1
ATOM 4056 N N . GLY B 1 165 ? 21.172 -13.586 2.74 1 90.38 165 GLY B N 1
ATOM 4057 C CA . GLY B 1 165 ? 20.797 -13.695 4.145 1 90.38 165 GLY B CA 1
ATOM 4058 C C . GLY B 1 165 ? 19.328 -14.008 4.355 1 90.38 165 GLY B C 1
ATOM 4059 O O . GLY B 1 165 ? 18.906 -14.266 5.48 1 90.38 165 GLY B O 1
ATOM 4060 N N . ILE B 1 166 ? 18.578 -13.922 3.303 1 96.06 166 ILE B N 1
ATOM 4061 C CA . ILE B 1 166 ? 17.188 -14.328 3.438 1 96.06 166 ILE B CA 1
ATOM 4062 C C . ILE B 1 166 ? 16.844 -15.367 2.371 1 96.06 166 ILE B C 1
ATOM 4064 O O . ILE B 1 166 ? 17.594 -15.539 1.403 1 96.06 166 ILE B O 1
ATOM 4068 N N . VAL B 1 167 ? 15.727 -16.047 2.625 1 97.94 167 VAL B N 1
ATOM 4069 C CA . VAL B 1 167 ? 15.234 -17.031 1.671 1 97.94 167 VAL B CA 1
ATOM 4070 C C . VAL B 1 167 ? 14.32 -16.359 0.653 1 97.94 167 VAL B C 1
ATOM 4072 O O . VAL B 1 167 ? 13.406 -15.617 1.025 1 97.94 167 VAL B O 1
ATOM 4075 N N . SER B 1 168 ? 14.641 -16.516 -0.6 1 98.31 168 SER B N 1
ATOM 4076 C CA . SER B 1 168 ? 13.742 -16.188 -1.701 1 98.31 168 SER B CA 1
ATOM 4077 C C . SER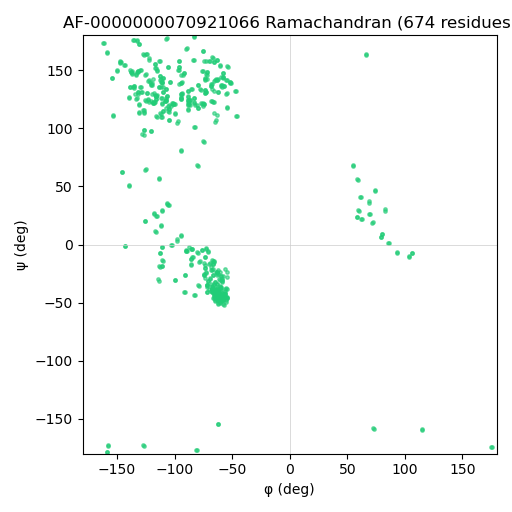 B 1 168 ? 13.242 -17.438 -2.406 1 98.31 168 SER B C 1
ATOM 4079 O O . SER B 1 168 ? 14.031 -18.312 -2.758 1 98.31 168 SER B O 1
ATOM 4081 N N . LEU B 1 169 ? 11.992 -17.547 -2.617 1 98.81 169 LEU B N 1
ATOM 4082 C CA . LEU B 1 169 ? 11.445 -18.734 -3.26 1 98.81 169 LEU B CA 1
ATOM 4083 C C . LEU B 1 169 ? 11.438 -18.578 -4.777 1 98.81 169 LEU B C 1
ATOM 4085 O O . LEU B 1 169 ? 11.039 -17.531 -5.293 1 98.81 169 LEU B O 1
ATOM 4089 N N . ALA B 1 170 ? 11.914 -19.562 -5.48 1 98.88 170 ALA B N 1
ATOM 4090 C CA . ALA B 1 170 ? 11.703 -19.719 -6.918 1 98.88 170 ALA B CA 1
ATOM 4091 C C . ALA B 1 170 ? 10.539 -20.656 -7.207 1 98.88 170 ALA B C 1
ATOM 4093 O O . ALA B 1 170 ? 10.273 -21.578 -6.43 1 98.88 170 ALA B O 1
ATOM 4094 N N . PHE B 1 171 ? 9.867 -20.438 -8.32 1 98.94 171 PHE B N 1
ATOM 4095 C CA . PHE B 1 171 ? 8.633 -21.188 -8.547 1 98.94 171 PHE B CA 1
ATOM 4096 C C . PHE B 1 171 ? 8.633 -21.828 -9.922 1 98.94 171 PHE B C 1
ATOM 4098 O O . PHE B 1 171 ? 9.234 -21.297 -10.867 1 98.94 171 PHE B O 1
ATOM 4105 N N . ALA B 1 172 ? 7.965 -22.953 -10.062 1 98.75 172 ALA B N 1
ATOM 4106 C CA . ALA B 1 172 ? 7.605 -23.594 -11.336 1 98.75 172 ALA B CA 1
ATOM 4107 C C . ALA B 1 172 ? 6.109 -23.875 -11.398 1 98.75 172 ALA B C 1
ATOM 4109 O O . ALA B 1 172 ? 5.562 -24.562 -10.531 1 98.75 172 ALA B O 1
ATOM 4110 N N . LEU B 1 173 ? 5.457 -23.25 -12.289 1 98.44 173 LEU B N 1
ATOM 4111 C CA . LEU B 1 173 ? 4.082 -23.594 -12.633 1 98.44 173 LEU B CA 1
ATOM 4112 C C . LEU B 1 173 ? 4.035 -24.656 -13.711 1 98.44 173 LEU B C 1
ATOM 4114 O O . LEU B 1 173 ? 4.469 -24.422 -14.844 1 98.44 173 LEU B O 1
ATOM 4118 N N . GLU B 1 174 ? 3.488 -25.812 -13.359 1 96.19 174 GLU B N 1
ATOM 4119 C CA . GLU B 1 174 ? 3.469 -26.953 -14.266 1 96.19 174 GLU B CA 1
ATOM 4120 C C . GLU B 1 174 ? 2.041 -27.328 -14.648 1 96.19 174 GLU B C 1
ATOM 4122 O O . GLU B 1 174 ? 1.27 -27.797 -13.812 1 96.19 174 GLU B O 1
ATOM 4127 N N . GLU B 1 175 ? 1.754 -27.094 -15.836 1 93 175 GLU B N 1
ATOM 4128 C CA . GLU B 1 175 ? 0.472 -27.547 -16.375 1 93 175 GLU B CA 1
ATOM 4129 C C . GLU B 1 175 ? 0.46 -29.062 -16.562 1 93 175 GLU B C 1
ATOM 4131 O O . GLU B 1 175 ? 1.409 -29.625 -17.109 1 93 175 GLU B O 1
ATOM 4136 N N . LYS B 1 176 ? -0.561 -29.656 -16.078 1 88.19 176 LYS B N 1
ATOM 4137 C CA . LYS B 1 176 ? -0.683 -31.094 -16.266 1 88.19 176 LYS B CA 1
ATOM 4138 C C . LYS B 1 176 ? -1.118 -31.422 -17.703 1 88.19 176 LYS B C 1
ATOM 4140 O O . LYS B 1 176 ? -1.817 -30.625 -18.328 1 88.19 176 LYS B O 1
ATOM 4145 N N . ALA B 1 177 ? -0.655 -32.562 -18.125 1 85.31 177 ALA B N 1
ATOM 4146 C CA . ALA B 1 177 ? -1.001 -33 -19.469 1 85.31 177 ALA B CA 1
ATOM 4147 C C . ALA B 1 177 ? -2.514 -33.031 -19.672 1 85.31 177 ALA B C 1
ATOM 4149 O O . ALA B 1 177 ? -3.262 -33.344 -18.75 1 85.31 177 ALA B O 1
ATOM 4150 N N . GLN B 1 178 ? -2.846 -32.625 -20.859 1 81 178 GLN B N 1
ATOM 4151 C CA . GLN B 1 178 ? -4.266 -32.594 -21.188 1 81 178 GLN B CA 1
ATOM 4152 C C . GLN B 1 178 ? -4.605 -33.688 -22.219 1 81 178 GLN B C 1
ATOM 4154 O O . GLN B 1 178 ? -3.754 -34.062 -23.016 1 81 178 GLN B O 1
ATOM 4159 N N . LEU B 1 179 ? -5.84 -34.25 -22 1 83.94 179 LEU B N 1
ATOM 4160 C CA . LEU B 1 179 ? -6.383 -35.156 -23 1 83.94 179 LEU B CA 1
ATOM 4161 C C . LEU B 1 179 ? -7.359 -34.438 -23.922 1 83.94 179 LEU B C 1
ATOM 4163 O O . LEU B 1 179 ? -8.43 -34 -23.484 1 83.94 179 LEU B O 1
ATOM 4167 N N . ASN B 1 180 ? -6.898 -34.188 -25.078 1 83.62 180 ASN B N 1
ATOM 4168 C CA . ASN B 1 180 ? -7.758 -33.562 -26.062 1 83.62 180 ASN B CA 1
ATOM 4169 C C . ASN B 1 180 ? -8.469 -34.594 -26.938 1 83.62 180 ASN B C 1
ATOM 4171 O O . ASN B 1 180 ? -7.922 -35.656 -27.219 1 83.62 180 ASN B O 1
ATOM 4175 N N . VAL B 1 181 ? -9.781 -34.25 -27.359 1 87.25 181 VAL B N 1
ATOM 4176 C CA . VAL B 1 181 ? -10.562 -35.125 -28.219 1 87.25 181 VAL B CA 1
ATOM 4177 C C . VAL B 1 181 ? -10.266 -34.812 -29.688 1 87.25 181 VAL B C 1
ATOM 4179 O O . VAL B 1 181 ? -10.273 -33.656 -30.109 1 87.25 181 VAL B O 1
ATOM 4182 N N . TRP B 1 182 ? -9.93 -35.781 -30.375 1 87.06 182 TRP B N 1
ATOM 4183 C CA . TRP B 1 182 ? -9.766 -35.656 -31.828 1 87.06 182 TRP B CA 1
ATOM 4184 C C . TRP B 1 182 ? -11.117 -35.781 -32.531 1 87.06 182 TRP B C 1
ATOM 4186 O O . TRP B 1 182 ? -11.578 -36.875 -32.844 1 87.06 182 TRP B O 1
ATOM 4196 N N . LYS B 1 183 ? -11.641 -34.656 -32.906 1 89.12 183 LYS B N 1
ATOM 4197 C CA . LYS B 1 183 ? -12.984 -34.625 -33.469 1 89.12 183 LYS B CA 1
ATOM 4198 C C . LYS B 1 183 ? -13.055 -35.375 -34.812 1 89.12 183 LYS B C 1
ATOM 4200 O O . LYS B 1 183 ? -14.031 -36.062 -35.094 1 89.12 183 LYS B O 1
ATOM 4205 N N . SER B 1 184 ? -12.031 -35.188 -35.625 1 89.56 184 SER B N 1
ATOM 4206 C CA . SER B 1 184 ? -12.008 -35.844 -36.906 1 89.56 184 SER B CA 1
ATOM 4207 C C . SER B 1 184 ? -12.055 -37.375 -36.75 1 89.56 184 SER B C 1
ATOM 4209 O O . SER B 1 184 ? -12.75 -38.062 -37.5 1 89.56 184 SER B O 1
ATOM 4211 N N . ARG B 1 185 ? -11.344 -37.781 -35.75 1 90.19 185 ARG B N 1
ATOM 4212 C CA . ARG B 1 185 ? -11.32 -39.219 -35.5 1 90.19 185 ARG B CA 1
ATOM 4213 C C . ARG B 1 185 ? -12.656 -39.719 -34.938 1 90.19 185 ARG B C 1
ATOM 4215 O O . ARG B 1 185 ? -13.094 -40.812 -35.219 1 90.19 185 ARG B O 1
ATOM 4222 N N . LEU B 1 186 ? -13.234 -38.875 -34.156 1 90.56 186 LEU B N 1
ATOM 4223 C CA . LEU B 1 186 ? -14.562 -39.188 -33.625 1 90.56 186 LEU B CA 1
ATOM 4224 C C . LEU B 1 186 ? -15.555 -39.406 -34.781 1 90.56 186 LEU B C 1
ATOM 4226 O O . LEU B 1 186 ? -16.328 -40.344 -34.75 1 90.56 186 LEU B O 1
ATOM 4230 N N . ASP B 1 187 ? -15.445 -38.5 -35.688 1 89.5 187 ASP B N 1
ATOM 4231 C CA . ASP B 1 187 ? -16.328 -38.562 -36.844 1 89.5 187 ASP B CA 1
ATOM 4232 C C . ASP B 1 187 ? -16.047 -39.812 -37.656 1 89.5 187 ASP B C 1
ATOM 4234 O O . ASP B 1 187 ? -16.984 -40.469 -38.125 1 89.5 187 ASP B O 1
ATOM 4238 N N . GLU B 1 188 ? -14.812 -40.031 -37.844 1 91.94 188 GLU B N 1
ATOM 4239 C CA . GLU B 1 188 ? -14.414 -41.219 -38.625 1 91.94 188 GLU B CA 1
ATOM 4240 C C . GLU B 1 188 ? -14.945 -42.5 -37.969 1 91.94 188 GLU B C 1
ATOM 4242 O O . GLU B 1 188 ? -15.258 -43.469 -38.656 1 91.94 188 GLU B O 1
ATOM 4247 N N . LEU B 1 189 ? -15.07 -42.438 -36.719 1 90.69 189 LEU B N 1
ATOM 4248 C CA . LEU B 1 189 ? -15.539 -43.594 -35.969 1 90.69 189 LEU B CA 1
ATOM 4249 C C . LEU B 1 189 ? -17.062 -43.562 -35.844 1 90.69 189 LEU B C 1
ATOM 4251 O O . LEU B 1 189 ? -17.656 -44.531 -35.312 1 90.69 189 LEU B O 1
ATOM 4255 N N . GLY B 1 190 ? -17.672 -42.438 -36.344 1 87.25 190 GLY B N 1
ATOM 4256 C CA . GLY B 1 190 ? -19.109 -42.312 -36.281 1 87.25 190 GLY B CA 1
ATOM 4257 C C . GLY B 1 190 ? -19.625 -42.062 -34.875 1 87.25 190 GLY B C 1
ATOM 4258 O O . GLY B 1 190 ? -20.734 -42.469 -34.531 1 87.25 190 GLY B O 1
ATOM 4259 N N . LEU B 1 191 ? -18.719 -41.625 -34.125 1 91.06 191 LEU B N 1
ATOM 4260 C CA . LEU B 1 191 ? -19.109 -41.344 -32.75 1 91.06 191 LEU B CA 1
ATOM 4261 C C . LEU B 1 191 ? -19.453 -39.875 -32.562 1 91.06 191 LEU B C 1
ATOM 4263 O O . LEU B 1 191 ? -18.766 -39 -33.125 1 91.06 191 LEU B O 1
ATOM 4267 N N . PRO B 1 192 ? -20.547 -39.562 -31.797 1 89.62 192 PRO B N 1
ATOM 4268 C CA . PRO B 1 192 ? -20.922 -38.188 -31.547 1 89.62 192 PRO B CA 1
ATOM 4269 C C . PRO B 1 192 ? -20.141 -37.562 -30.391 1 89.62 192 PRO B C 1
ATOM 4271 O O . PRO B 1 192 ? -19.547 -38.281 -29.578 1 89.62 192 PRO B O 1
ATOM 4274 N N . THR B 1 193 ? -20.094 -36.156 -30.391 1 90.06 193 THR B N 1
ATOM 4275 C CA . THR B 1 193 ? -19.641 -35.438 -29.188 1 90.06 193 THR B CA 1
ATOM 4276 C C . THR B 1 193 ? -20.688 -35.531 -28.094 1 90.06 193 THR B C 1
ATOM 4278 O O . THR B 1 193 ? -21.875 -35.719 -28.375 1 90.06 193 THR B O 1
ATOM 4281 N N . GLY B 1 194 ? -20.25 -35.594 -26.891 1 86.62 194 GLY B N 1
ATOM 4282 C CA . GLY B 1 194 ? -21.188 -35.656 -25.781 1 86.62 194 GLY B CA 1
ATOM 4283 C C . GLY B 1 194 ? -20.516 -35.844 -24.438 1 86.62 194 GLY B C 1
ATOM 4284 O O . GLY B 1 194 ? -19.297 -35.875 -24.344 1 86.62 194 GLY B O 1
ATOM 4285 N N . PRO B 1 195 ? -21.359 -36.031 -23.422 1 88.81 195 PRO B N 1
ATOM 4286 C CA . PRO B 1 195 ? -20.875 -36.125 -22.047 1 88.81 195 PRO B CA 1
ATOM 4287 C C . PRO B 1 195 ? -19.953 -37.344 -21.828 1 88.81 195 PRO B C 1
ATOM 4289 O O . PRO B 1 195 ? -19.125 -37.344 -20.906 1 88.81 195 PRO B O 1
ATOM 4292 N N . TRP B 1 196 ? -20.156 -38.312 -22.719 1 91.06 196 TRP B N 1
ATOM 4293 C CA . TRP B 1 196 ? -19.344 -39.531 -22.578 1 91.06 196 TRP B CA 1
ATOM 4294 C C . TRP B 1 196 ? -17.875 -39.219 -22.75 1 91.06 196 TRP B C 1
ATOM 4296 O O . TRP B 1 196 ? -17.016 -39.938 -22.25 1 91.06 196 TRP B O 1
ATOM 4306 N N . LEU B 1 197 ? -17.609 -38.125 -23.406 1 91.88 197 LEU B N 1
ATOM 4307 C CA . LEU B 1 197 ? -16.219 -37.719 -23.594 1 91.88 197 LEU B CA 1
ATOM 4308 C C . LEU B 1 197 ? -15.578 -37.312 -22.266 1 91.88 197 LEU B C 1
ATOM 4310 O O . LEU B 1 197 ? -14.391 -37.562 -22.047 1 91.88 197 LEU B O 1
ATOM 4314 N N . THR B 1 198 ? -16.328 -36.719 -21.422 1 89.25 198 THR B N 1
ATOM 4315 C CA . THR B 1 198 ? -15.852 -36.375 -20.078 1 89.25 198 THR B CA 1
ATOM 4316 C C . THR B 1 198 ? -15.531 -37.656 -19.281 1 89.25 198 THR B C 1
ATOM 4318 O O . THR B 1 198 ? -14.5 -37.719 -18.609 1 89.25 198 THR B O 1
ATOM 4321 N N . GLU B 1 199 ? -16.406 -38.562 -19.422 1 90.12 199 GLU B N 1
ATOM 4322 C CA . GLU B 1 199 ? -16.188 -39.844 -18.75 1 90.12 199 GLU B CA 1
ATOM 4323 C C . GLU B 1 199 ? -14.945 -40.562 -19.297 1 90.12 199 GLU B C 1
ATOM 4325 O O . GLU B 1 199 ? -14.164 -41.125 -18.531 1 90.12 199 GLU B O 1
ATOM 4330 N N . LEU B 1 200 ? -14.82 -40.531 -20.609 1 92.25 200 LEU B N 1
ATOM 4331 C CA . LEU B 1 200 ? -13.648 -41.125 -21.234 1 92.25 200 LEU B CA 1
ATOM 4332 C C . LEU B 1 200 ? -12.367 -40.531 -20.672 1 92.25 200 LEU B C 1
ATOM 4334 O O . LEU B 1 200 ? -11.477 -41.281 -20.234 1 92.25 200 LEU B O 1
ATOM 4338 N N . LYS B 1 201 ? -12.281 -39.25 -20.578 1 89 201 LYS B N 1
ATOM 4339 C CA . LYS B 1 201 ? -11.102 -38.562 -20.062 1 89 201 LYS B CA 1
ATOM 4340 C C . LYS B 1 201 ? -10.836 -38.938 -18.609 1 89 201 LYS B C 1
ATOM 4342 O O . LYS B 1 201 ? -9.695 -39.188 -18.219 1 89 201 LYS B O 1
ATOM 4347 N N . GLN B 1 202 ? -11.867 -39.031 -17.891 1 87.19 202 GLN B N 1
ATOM 4348 C CA . GLN B 1 202 ? -11.75 -39.375 -16.484 1 87.19 202 GLN B CA 1
ATOM 4349 C C . GLN B 1 202 ? -11.219 -40.781 -16.297 1 87.19 202 GLN B C 1
ATOM 4351 O O . GLN B 1 202 ? -10.328 -41 -15.484 1 87.19 202 GLN B O 1
ATOM 4356 N N . ARG B 1 203 ? -11.695 -41.656 -17.062 1 89.94 203 ARG B N 1
ATOM 4357 C CA . ARG B 1 203 ? -11.289 -43.062 -16.953 1 89.94 203 ARG B CA 1
ATOM 4358 C C . ARG B 1 203 ? -9.852 -43.25 -17.422 1 89.94 203 ARG B C 1
ATOM 4360 O O . ARG B 1 203 ? -9.102 -44.031 -16.828 1 89.94 203 ARG B O 1
ATOM 4367 N N . VAL B 1 204 ? -9.562 -42.531 -18.422 1 88.38 204 VAL B N 1
ATOM 4368 C CA . VAL B 1 204 ? -8.195 -42.625 -18.922 1 88.38 204 VAL B CA 1
ATOM 4369 C C . VAL B 1 204 ? -7.227 -42.062 -17.891 1 88.38 204 VAL B C 1
ATOM 4371 O O . VAL B 1 204 ? -6.164 -42.625 -17.656 1 88.38 204 VAL B O 1
ATOM 4374 N N . ARG B 1 205 ? -7.594 -40.969 -17.234 1 84 205 ARG B N 1
ATOM 4375 C CA . ARG B 1 205 ? -6.758 -40.344 -16.203 1 84 205 ARG B CA 1
ATOM 4376 C C . ARG B 1 205 ? -6.602 -41.25 -15 1 84 205 ARG B C 1
ATOM 4378 O O . ARG B 1 205 ? -5.539 -41.312 -14.375 1 84 205 ARG B O 1
ATOM 4385 N N . ARG B 1 206 ? -7.668 -41.969 -14.758 1 84.38 206 ARG B N 1
ATOM 4386 C CA . ARG B 1 206 ? -7.66 -42.875 -13.617 1 84.38 206 ARG B CA 1
ATOM 4387 C C . ARG B 1 206 ? -6.809 -44.125 -13.898 1 84.38 206 ARG B C 1
ATOM 4389 O O . ARG B 1 206 ? -6.41 -44.844 -12.977 1 84.38 206 ARG B O 1
ATOM 4396 N N . GLY B 1 207 ? -6.543 -44.312 -15.117 1 86.25 207 GLY B N 1
ATOM 4397 C CA . GLY B 1 207 ? -5.73 -45.469 -15.5 1 86.25 207 GLY B CA 1
ATOM 4398 C C . GLY B 1 207 ? -6.531 -46.75 -15.617 1 86.25 207 GLY B C 1
ATOM 4399 O O . GLY B 1 207 ? -6.012 -47.844 -15.352 1 86.25 207 GLY B O 1
ATOM 4400 N N . ASP B 1 208 ? -7.84 -46.625 -15.961 1 91.31 208 ASP B N 1
ATOM 4401 C CA . ASP B 1 208 ? -8.656 -47.812 -16.141 1 91.31 208 ASP B CA 1
ATOM 4402 C C . ASP B 1 208 ? -8.094 -48.688 -17.25 1 91.31 208 ASP B C 1
ATOM 4404 O O . ASP B 1 208 ? -7.418 -48.219 -18.156 1 91.31 208 ASP B O 1
ATOM 4408 N N . ALA B 1 209 ? -8.398 -49.969 -17.141 1 93.5 209 ALA B N 1
ATOM 4409 C CA . ALA B 1 209 ? -7.84 -50.938 -18.078 1 93.5 209 ALA B CA 1
ATOM 4410 C C . ALA B 1 209 ? -8.352 -50.719 -19.484 1 93.5 209 ALA B C 1
ATOM 4412 O O . ALA B 1 209 ? -9.523 -50.375 -19.688 1 93.5 209 ALA B O 1
ATOM 4413 N N . ASP B 1 210 ? -7.52 -50.875 -20.391 1 92.06 210 ASP B N 1
ATOM 4414 C CA . ASP B 1 210 ? -7.824 -50.656 -21.797 1 92.06 210 ASP B CA 1
ATOM 4415 C C . ASP B 1 210 ? -9.023 -51.469 -22.25 1 92.06 210 ASP B C 1
ATOM 4417 O O . ASP B 1 210 ? -9.773 -51.062 -23.125 1 92.06 210 ASP B O 1
ATOM 4421 N N . ASP B 1 211 ? -9.18 -52.562 -21.578 1 93.06 211 ASP B N 1
ATOM 4422 C CA . ASP B 1 211 ? -10.227 -53.469 -22.031 1 93.06 211 ASP B CA 1
ATOM 4423 C C . ASP B 1 211 ? -11.57 -53.125 -21.406 1 93.06 211 ASP B C 1
ATOM 4425 O O . ASP B 1 211 ? -12.602 -53.688 -21.766 1 93.06 211 ASP B O 1
ATOM 4429 N N . THR B 1 212 ? -11.539 -52.125 -20.547 1 92.94 212 THR B N 1
ATOM 4430 C CA . THR B 1 212 ? -12.797 -51.688 -19.969 1 92.94 212 THR B CA 1
ATOM 4431 C C . THR B 1 212 ? -13.688 -51.062 -21.031 1 92.94 212 THR B C 1
ATOM 4433 O O . THR B 1 212 ? -13.219 -50.25 -21.859 1 92.94 212 THR B O 1
ATOM 4436 N N . ALA B 1 213 ? -14.93 -51.469 -21.016 1 93.31 213 ALA B N 1
ATOM 4437 C CA . ALA B 1 213 ? -15.859 -50.938 -22 1 93.31 213 ALA B CA 1
ATOM 4438 C C . ALA B 1 213 ? -16.469 -49.625 -21.531 1 93.31 213 ALA B C 1
ATOM 4440 O O . ALA B 1 213 ? -16.797 -49.469 -20.344 1 93.31 213 ALA B O 1
ATOM 4441 N N . LEU B 1 214 ? -16.516 -48.625 -22.391 1 94.56 214 LEU B N 1
ATOM 4442 C CA . LEU B 1 214 ? -17.25 -47.375 -22.156 1 94.56 214 LEU B CA 1
ATOM 4443 C C . LEU B 1 214 ? -18.5 -47.344 -23.031 1 94.56 214 LEU B C 1
ATOM 4445 O O . LEU B 1 214 ? -18.422 -47.531 -24.25 1 94.56 214 LEU B O 1
ATOM 4449 N N . THR B 1 215 ? -19.641 -47.125 -22.406 1 93.31 215 THR B N 1
ATOM 4450 C CA . THR B 1 215 ? -20.922 -47.062 -23.125 1 93.31 215 THR B CA 1
ATOM 4451 C C . THR B 1 215 ? -21.203 -45.656 -23.609 1 93.31 215 THR B C 1
ATOM 4453 O O . THR B 1 215 ? -21.219 -44.719 -22.812 1 93.31 215 THR B O 1
ATOM 4456 N N . ILE B 1 216 ? -21.359 -45.469 -24.891 1 94.38 216 ILE B N 1
ATOM 4457 C CA . ILE B 1 216 ? -21.656 -44.188 -25.547 1 94.38 216 ILE B CA 1
ATOM 4458 C C . ILE B 1 216 ? -23.125 -44.156 -25.984 1 94.38 216 ILE B C 1
ATOM 4460 O O . ILE B 1 216 ? -23.562 -45 -26.75 1 94.38 216 ILE B O 1
ATOM 4464 N N . ARG B 1 217 ? -23.797 -43.25 -25.391 1 92.75 217 ARG B N 1
ATOM 4465 C CA . ARG B 1 217 ? -25.219 -43.125 -25.75 1 92.75 217 ARG B CA 1
ATOM 4466 C C . ARG B 1 217 ? -25.5 -41.75 -26.391 1 92.75 217 ARG B C 1
ATOM 4468 O O . ARG B 1 217 ? -24.938 -40.75 -25.969 1 92.75 217 ARG B O 1
ATOM 4475 N N . TRP B 1 218 ? -26.109 -41.812 -27.5 1 89.12 218 TRP B N 1
ATOM 4476 C CA . TRP B 1 218 ? -26.531 -40.531 -28.109 1 89.12 218 TRP B CA 1
ATOM 4477 C C . TRP B 1 218 ? -27.828 -40.719 -28.891 1 89.12 218 TRP B C 1
ATOM 4479 O O . TRP B 1 218 ? -28.312 -41.844 -29.062 1 89.12 218 TRP B O 1
ATOM 4489 N N . ARG B 1 219 ? -28.547 -39.656 -29.078 1 84.75 219 ARG B N 1
ATOM 4490 C CA . ARG B 1 219 ? -29.781 -39.656 -29.859 1 84.75 219 ARG B CA 1
ATOM 4491 C C . ARG B 1 219 ? -29.594 -38.875 -31.172 1 84.75 219 ARG B C 1
ATOM 4493 O O . ARG B 1 219 ? -28.938 -37.844 -31.203 1 84.75 219 ARG B O 1
ATOM 4500 N N . ASP B 1 220 ? -29.922 -39.531 -32.281 1 83 220 ASP B N 1
ATOM 4501 C CA . ASP B 1 220 ? -29.922 -38.812 -33.562 1 83 220 ASP B CA 1
ATOM 4502 C C . ASP B 1 220 ? -31.266 -39 -34.281 1 83 220 ASP B C 1
ATOM 4504 O O . ASP B 1 220 ? -32.281 -39.344 -33.656 1 83 220 ASP B O 1
ATOM 4508 N N . ARG B 1 221 ? -31.422 -38.562 -35.531 1 87.12 221 ARG B N 1
ATOM 4509 C CA . ARG B 1 221 ? -32.656 -38.594 -36.312 1 87.12 221 ARG B CA 1
ATOM 4510 C C . ARG B 1 221 ? -33.219 -40 -36.375 1 87.12 221 ARG B C 1
ATOM 4512 O O . ARG B 1 221 ? -34.406 -40.188 -36.625 1 87.12 221 ARG B O 1
ATOM 4519 N N . HIS B 1 222 ? -32.375 -41.062 -36.188 1 88.12 222 HIS B N 1
ATOM 4520 C CA . HIS B 1 222 ? -32.781 -42.438 -36.312 1 88.12 222 HIS B CA 1
ATOM 4521 C C . HIS B 1 222 ? -33.094 -43.062 -34.969 1 88.12 222 HIS B C 1
ATOM 4523 O O . HIS B 1 222 ? -33.438 -44.25 -34.875 1 88.12 222 HIS B O 1
ATOM 4529 N N . GLY B 1 223 ? -33.031 -42.125 -33.875 1 87.88 223 GLY B N 1
ATOM 4530 C CA . GLY B 1 223 ? -33.438 -42.562 -32.531 1 87.88 223 GLY B CA 1
ATOM 4531 C C . GLY B 1 223 ? -32.281 -42.562 -31.547 1 87.88 223 GLY B C 1
ATOM 4532 O O . GLY B 1 223 ? -31.344 -41.781 -31.672 1 87.88 223 GLY B O 1
ATOM 4533 N N . GLU B 1 224 ? -32.531 -43.344 -30.516 1 91.38 224 GLU B N 1
ATOM 4534 C CA . GLU B 1 224 ? -31.5 -43.5 -29.484 1 91.38 224 GLU B CA 1
ATOM 4535 C C . GLU B 1 224 ? -30.469 -44.562 -29.891 1 91.38 224 GLU B C 1
ATOM 4537 O O . GLU B 1 224 ? -30.812 -45.594 -30.438 1 91.38 224 GLU B O 1
ATOM 4542 N N . HIS B 1 225 ? -29.266 -44.219 -29.875 1 90.88 225 HIS B N 1
ATOM 4543 C CA . HIS B 1 225 ? -28.156 -45.125 -30.188 1 90.88 225 HIS B CA 1
ATOM 4544 C C . HIS B 1 225 ? -27.312 -45.406 -28.969 1 90.88 225 HIS B C 1
ATOM 4546 O O . HIS B 1 225 ? -27.25 -44.594 -28.047 1 90.88 225 HIS B O 1
ATOM 4552 N N . GLN B 1 226 ? -26.875 -46.625 -28.844 1 92.12 226 GLN B N 1
ATOM 4553 C CA . GLN B 1 226 ? -25.922 -47.031 -27.797 1 92.12 226 GLN B CA 1
ATOM 4554 C C . GLN B 1 226 ? -24.797 -47.844 -28.375 1 92.12 226 GLN B C 1
ATOM 4556 O O . GLN B 1 226 ? -25.016 -48.719 -29.219 1 92.12 226 GLN B O 1
ATOM 4561 N N . ARG B 1 227 ? -23.562 -47.469 -28.062 1 92 227 ARG B N 1
ATOM 4562 C CA . ARG B 1 227 ? -22.391 -48.219 -28.484 1 92 227 ARG B CA 1
ATOM 4563 C C . ARG B 1 227 ? -21.406 -48.375 -27.344 1 92 227 ARG B C 1
ATOM 4565 O O . ARG B 1 227 ? -21.219 -47.469 -26.531 1 92 227 ARG B O 1
ATOM 4572 N N . ALA B 1 228 ? -20.891 -49.656 -27.203 1 93.94 228 ALA B N 1
ATOM 4573 C CA . ALA B 1 228 ? -19.828 -49.906 -26.219 1 93.94 228 ALA B CA 1
ATOM 4574 C C . ALA B 1 228 ? -18.469 -50.031 -26.906 1 93.94 228 ALA B C 1
ATOM 4576 O O . ALA B 1 228 ? -18.312 -50.812 -27.844 1 93.94 228 ALA B O 1
ATOM 4577 N N . GLU B 1 229 ? -17.578 -49.219 -26.609 1 94.38 229 GLU B N 1
ATOM 4578 C CA . GLU B 1 229 ? -16.219 -49.281 -27.156 1 94.38 229 GLU B CA 1
ATOM 4579 C C . GLU B 1 229 ? -15.188 -49.469 -26.047 1 94.38 229 GLU B C 1
ATOM 4581 O O . GLU B 1 229 ? -15.359 -48.938 -24.938 1 94.38 229 GLU B O 1
ATOM 4586 N N . PRO B 1 230 ? -14.148 -50.25 -26.281 1 94.19 230 PRO B N 1
ATOM 4587 C CA . PRO B 1 230 ? -13.086 -50.375 -25.266 1 94.19 230 PRO B CA 1
ATOM 4588 C C . PRO B 1 230 ? -12.359 -49.062 -25.016 1 94.19 230 PRO B C 1
ATOM 4590 O O . PRO B 1 230 ? -12.125 -48.281 -25.953 1 94.19 230 PRO B O 1
ATOM 4593 N N 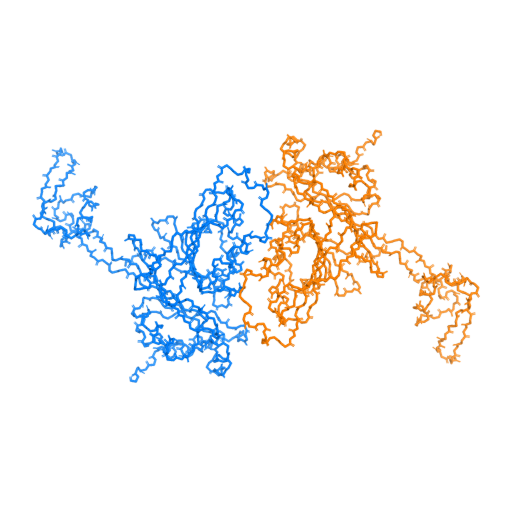. LEU B 1 231 ? -12.008 -48.812 -23.75 1 94.19 231 LEU B N 1
ATOM 4594 C CA . LEU B 1 231 ? -11.328 -47.594 -23.344 1 94.19 231 LEU B CA 1
ATOM 4595 C C . LEU B 1 231 ? -10.031 -47.406 -24.125 1 94.19 231 LEU B C 1
ATOM 4597 O O . LEU B 1 231 ? -9.688 -46.281 -24.516 1 94.19 231 LEU B O 1
ATOM 4601 N N . GLY B 1 232 ? -9.383 -48.531 -24.328 1 92.5 232 GLY B N 1
ATOM 4602 C CA . GLY B 1 232 ? -8.109 -48.469 -25.031 1 92.5 232 GLY B CA 1
ATOM 4603 C C . GLY B 1 232 ? -8.234 -47.938 -26.438 1 92.5 232 GLY B C 1
ATOM 4604 O O . GLY B 1 232 ? -7.391 -47.156 -26.891 1 92.5 232 GLY B O 1
ATOM 4605 N N . LEU B 1 233 ? -9.188 -48.438 -27.141 1 91.81 233 LEU B N 1
ATOM 4606 C CA . LEU B 1 233 ? -9.438 -47.969 -28.5 1 91.81 233 LEU B CA 1
ATOM 4607 C C . LEU B 1 233 ? -9.727 -46.469 -28.516 1 91.81 233 LEU B C 1
ATOM 4609 O O . LEU B 1 233 ? -9.164 -45.719 -29.312 1 91.81 233 LEU B O 1
ATOM 4613 N N . LEU B 1 234 ? -10.586 -46.062 -27.641 1 93.12 234 LEU B N 1
ATOM 4614 C CA . LEU B 1 234 ? -10.977 -44.656 -27.594 1 93.12 234 LEU B CA 1
ATOM 4615 C C . LEU B 1 234 ? -9.789 -43.781 -27.203 1 93.12 234 LEU B C 1
ATOM 4617 O O . LEU B 1 234 ? -9.594 -42.688 -27.766 1 93.12 234 LEU B O 1
ATOM 4621 N N . ARG B 1 235 ? -9.008 -44.219 -26.234 1 91.81 235 AR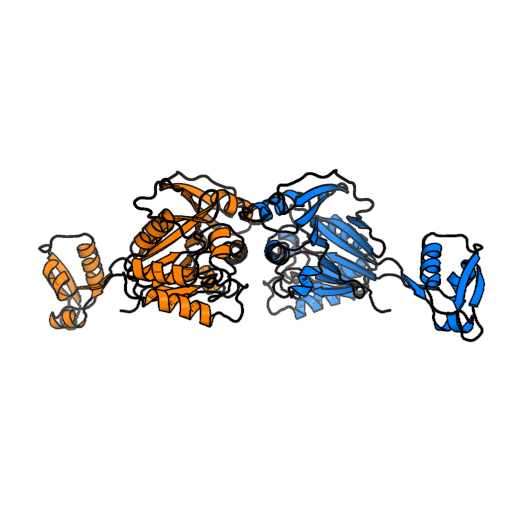G B N 1
ATOM 4622 C CA . ARG B 1 235 ? -7.809 -43.5 -25.812 1 91.81 235 ARG B CA 1
ATOM 4623 C C . ARG B 1 235 ? -6.855 -43.281 -26.969 1 91.81 235 ARG B C 1
ATOM 4625 O O . ARG B 1 235 ? -6.355 -42.188 -27.172 1 91.81 235 ARG B O 1
ATOM 4632 N N . ARG B 1 236 ? -6.738 -44.312 -27.75 1 90.44 236 ARG B N 1
ATOM 4633 C CA . ARG B 1 236 ? -5.773 -44.281 -28.844 1 90.44 236 ARG B CA 1
ATOM 4634 C C . ARG B 1 236 ? -6.316 -43.5 -30.031 1 90.44 236 ARG B C 1
ATOM 4636 O O . ARG B 1 236 ? -5.578 -42.75 -30.688 1 90.44 236 ARG B O 1
ATOM 4643 N N . GLU B 1 237 ? -7.559 -43.594 -30.25 1 90 237 GLU B N 1
ATOM 4644 C CA . GLU B 1 237 ? -8.109 -43.094 -31.5 1 90 237 GLU B CA 1
ATOM 4645 C C . GLU B 1 237 ? -8.727 -41.719 -31.328 1 90 237 GLU B C 1
ATOM 4647 O O . GLU B 1 237 ? -8.734 -40.906 -32.25 1 90 237 GLU B O 1
ATOM 4652 N N . VAL B 1 238 ? -9.219 -41.531 -30.141 1 90.75 238 VAL B N 1
ATOM 4653 C CA . VAL B 1 238 ? -10.07 -40.344 -30.016 1 90.75 238 VAL B CA 1
ATOM 4654 C C . VAL B 1 238 ? -9.398 -39.312 -29.109 1 90.75 238 VAL B C 1
ATOM 4656 O O . VAL B 1 238 ? -9.758 -38.125 -29.141 1 90.75 238 VAL B O 1
ATOM 4659 N N . LEU B 1 239 ? -8.445 -39.781 -28.312 1 89.56 239 LEU B N 1
ATOM 4660 C CA . LEU B 1 239 ? -7.812 -38.844 -27.391 1 89.56 239 LEU B CA 1
ATOM 4661 C C . LEU B 1 239 ? -6.367 -38.562 -27.781 1 89.56 239 LEU B C 1
ATOM 4663 O O . LEU B 1 239 ? -5.695 -39.469 -28.328 1 89.56 239 LEU B O 1
ATOM 4667 N N . ARG B 1 240 ? -5.977 -37.375 -27.672 1 85.38 240 ARG B N 1
ATOM 4668 C CA . ARG B 1 240 ? -4.586 -36.969 -27.812 1 85.38 240 ARG B CA 1
ATOM 4669 C C . ARG B 1 240 ? -4.074 -36.25 -26.562 1 85.38 240 ARG B C 1
ATOM 4671 O O . ARG B 1 240 ? -4.684 -35.312 -26.078 1 85.38 240 ARG B O 1
ATOM 4678 N N . GLU B 1 241 ? -2.961 -36.906 -26.047 1 83.62 241 GLU B N 1
ATOM 4679 C CA . GLU B 1 241 ? -2.35 -36.25 -24.891 1 83.62 241 GLU B CA 1
ATOM 4680 C C . GLU B 1 241 ? -1.435 -35.094 -25.312 1 83.62 241 GLU B C 1
ATOM 4682 O O . GLU B 1 241 ? -0.514 -35.312 -26.109 1 83.62 241 GLU B O 1
ATOM 4687 N N . VAL B 1 242 ? -1.755 -33.969 -24.859 1 80.38 242 VAL B N 1
ATOM 4688 C CA . VAL B 1 242 ? -0.937 -32.781 -25.094 1 80.38 242 VAL B CA 1
ATOM 4689 C C . VAL B 1 242 ? -0.206 -32.375 -23.812 1 80.38 242 VAL B C 1
ATOM 4691 O O . VAL B 1 242 ? -0.835 -32.156 -22.781 1 80.38 242 VAL B O 1
ATOM 4694 N N . PRO B 1 243 ? 1.198 -32.438 -23.953 1 84.5 243 PRO B N 1
ATOM 4695 C CA . PRO B 1 243 ? 1.934 -32.031 -22.734 1 84.5 243 PRO B CA 1
ATOM 4696 C C . PRO B 1 243 ? 1.6 -30.625 -22.266 1 84.5 243 PRO B C 1
ATOM 4698 O O . PRO B 1 243 ? 1.318 -29.75 -23.094 1 84.5 243 PRO B O 1
ATOM 4701 N N . GLY B 1 244 ? 1.564 -30.469 -21 1 89.06 244 GLY B N 1
ATOM 4702 C CA . GLY B 1 244 ? 1.33 -29.141 -20.438 1 89.06 244 GLY B CA 1
ATOM 4703 C C . GLY B 1 244 ? 2.545 -28.234 -20.531 1 89.06 244 GLY B C 1
ATOM 4704 O O . GLY B 1 244 ? 3.639 -28.688 -20.875 1 89.06 244 GLY B O 1
ATOM 4705 N N . GLN B 1 245 ? 2.314 -27 -20.312 1 92.5 245 GLN B N 1
ATOM 4706 C CA . GLN B 1 245 ? 3.422 -26.062 -20.312 1 92.5 245 GLN B CA 1
ATOM 4707 C C . GLN B 1 245 ? 3.996 -25.891 -18.906 1 92.5 245 GLN B C 1
ATOM 4709 O O . GLN B 1 245 ? 3.271 -26 -17.922 1 92.5 245 GLN B O 1
ATOM 4714 N N . THR B 1 246 ? 5.297 -25.656 -18.875 1 96 246 THR B N 1
ATOM 4715 C CA . THR B 1 246 ? 5.98 -25.344 -17.625 1 96 246 THR B CA 1
ATOM 4716 C C . THR B 1 246 ? 6.555 -23.938 -17.641 1 96 246 THR B C 1
ATOM 4718 O O . THR B 1 246 ? 7.227 -23.547 -18.609 1 96 246 THR B O 1
ATOM 4721 N N . ILE B 1 247 ? 6.238 -23.156 -16.625 1 98.19 247 ILE B N 1
ATOM 4722 C CA . ILE B 1 247 ? 6.75 -21.797 -16.469 1 98.19 247 ILE B CA 1
ATOM 4723 C C . ILE B 1 247 ? 7.59 -21.703 -15.195 1 98.19 247 ILE B C 1
ATOM 4725 O O . ILE B 1 247 ? 7.125 -22.047 -14.109 1 98.19 247 ILE B O 1
ATOM 4729 N N . ALA B 1 248 ? 8.812 -21.312 -15.352 1 98.88 248 ALA B N 1
ATOM 4730 C CA . ALA B 1 248 ? 9.688 -21.109 -14.203 1 98.88 248 ALA B CA 1
ATOM 4731 C C . ALA B 1 248 ? 9.852 -19.609 -13.906 1 98.88 248 ALA B C 1
ATOM 4733 O O . ALA B 1 248 ? 9.938 -18.797 -14.82 1 98.88 248 ALA B O 1
ATOM 4734 N N . TYR B 1 249 ? 9.852 -19.25 -12.656 1 98.94 249 TYR B N 1
ATOM 4735 C CA . TYR B 1 249 ? 9.922 -17.875 -12.18 1 98.94 249 TYR B CA 1
ATOM 4736 C C . TYR B 1 249 ? 10.984 -17.734 -11.102 1 98.94 249 TYR B C 1
ATOM 4738 O O . TYR B 1 249 ? 10.852 -18.281 -10.008 1 98.94 249 TYR B O 1
ATOM 4746 N N . VAL B 1 250 ? 12.039 -17 -11.375 1 98.94 250 VAL B N 1
ATOM 4747 C CA . VAL B 1 250 ? 13.156 -16.844 -10.445 1 98.94 250 VAL B CA 1
ATOM 4748 C C . VAL B 1 250 ? 13.5 -15.359 -10.289 1 98.94 250 VAL B C 1
ATOM 4750 O O . VAL B 1 250 ? 13.805 -14.68 -11.273 1 98.94 250 VAL B O 1
ATOM 4753 N N . VAL B 1 251 ? 13.391 -14.922 -9.07 1 98.5 251 VAL B N 1
ATOM 4754 C CA . VAL B 1 251 ? 13.781 -13.547 -8.781 1 98.5 251 VAL B CA 1
ATOM 4755 C C . VAL B 1 251 ? 14.688 -13.523 -7.547 1 98.5 251 VAL B C 1
ATOM 4757 O O . VAL B 1 251 ? 14.578 -14.383 -6.672 1 98.5 251 VAL B O 1
ATOM 4760 N N . ASP B 1 252 ? 15.648 -12.516 -7.5 1 97.88 252 ASP B N 1
ATOM 4761 C CA . ASP B 1 252 ? 16.469 -12.18 -6.34 1 97.88 252 ASP B CA 1
ATOM 4762 C C . ASP B 1 252 ? 17.219 -13.406 -5.828 1 97.88 252 ASP B C 1
ATOM 4764 O O . ASP B 1 252 ? 16.984 -13.867 -4.711 1 97.88 252 ASP B O 1
ATOM 4768 N N . ALA B 1 253 ? 18.156 -13.852 -6.613 1 97.75 253 ALA B N 1
ATOM 4769 C CA . ALA B 1 253 ? 18.953 -15.039 -6.316 1 97.75 253 ALA B CA 1
ATOM 4770 C C . ALA B 1 253 ? 20.438 -14.742 -6.453 1 97.75 253 ALA B C 1
ATOM 4772 O O . ALA B 1 253 ? 20.875 -14.188 -7.465 1 97.75 253 ALA B O 1
ATOM 4773 N N . ALA B 1 254 ? 21.188 -15.141 -5.449 1 97.25 254 ALA B N 1
ATOM 4774 C CA . ALA B 1 254 ? 22.641 -15.07 -5.559 1 97.25 254 ALA B CA 1
ATOM 4775 C C . ALA B 1 254 ? 23.172 -16.125 -6.527 1 97.25 254 ALA B C 1
ATOM 4777 O O . ALA B 1 254 ? 22.578 -17.203 -6.672 1 97.25 254 ALA B O 1
ATOM 4778 N N . PHE B 1 255 ? 24.25 -15.727 -7.148 1 97.69 255 PHE B N 1
ATOM 4779 C CA . PHE B 1 255 ? 24.844 -16.656 -8.117 1 97.69 255 PHE B CA 1
ATOM 4780 C C . PHE B 1 255 ? 25.938 -17.484 -7.465 1 97.69 255 PHE B C 1
ATOM 4782 O O . PHE B 1 255 ? 27.125 -17.203 -7.633 1 97.69 255 PHE B O 1
ATOM 4789 N N . HIS B 1 256 ? 25.641 -18.5 -6.781 1 97 256 HIS B N 1
ATOM 4790 C CA . HIS B 1 256 ? 26.578 -19.484 -6.25 1 97 256 HIS B CA 1
ATOM 4791 C C . HIS B 1 256 ? 26.109 -20.906 -6.52 1 97 256 HIS B C 1
ATOM 4793 O O . HIS B 1 256 ? 25 -21.109 -7.047 1 97 256 HIS B O 1
ATOM 4799 N N . GLY B 1 257 ? 26.828 -21.844 -6.219 1 97.69 257 GLY B N 1
ATOM 4800 C CA . GLY B 1 257 ? 26.625 -23.219 -6.645 1 97.69 257 GLY B CA 1
ATOM 4801 C C . GLY B 1 257 ? 25.266 -23.781 -6.258 1 97.69 257 GLY B C 1
ATOM 4802 O O . GLY B 1 257 ? 24.547 -24.328 -7.102 1 97.69 257 GLY B O 1
ATOM 4803 N N . ALA B 1 258 ? 24.906 -23.688 -5.047 1 97.56 258 ALA B N 1
ATOM 4804 C CA . ALA B 1 258 ? 23.656 -24.25 -4.559 1 97.56 258 ALA B CA 1
ATOM 4805 C C . ALA B 1 258 ? 22.453 -23.641 -5.266 1 97.56 258 ALA B C 1
ATOM 4807 O O . ALA B 1 258 ? 21.547 -24.344 -5.691 1 97.56 258 ALA B O 1
ATOM 4808 N N . ASN B 1 259 ? 22.453 -22.312 -5.383 1 98.62 259 ASN B N 1
ATOM 4809 C CA . ASN B 1 259 ? 21.375 -21.625 -6.094 1 98.62 259 ASN B CA 1
ATOM 4810 C C . ASN B 1 259 ? 21.328 -22.047 -7.562 1 98.62 259 ASN B C 1
ATOM 4812 O O . ASN B 1 259 ? 20.25 -22.297 -8.102 1 98.62 259 ASN B O 1
ATOM 4816 N N . ARG B 1 260 ? 22.484 -22.094 -8.172 1 98.44 260 ARG B N 1
ATOM 4817 C CA . ARG B 1 260 ? 22.547 -22.469 -9.578 1 98.44 260 ARG B CA 1
ATOM 4818 C C . ARG B 1 260 ? 21.938 -23.859 -9.812 1 98.44 260 ARG B C 1
ATOM 4820 O O . ARG B 1 260 ? 21.125 -24.031 -10.711 1 98.44 260 ARG B O 1
ATOM 4827 N N . CYS B 1 261 ? 22.344 -24.766 -8.961 1 98.56 261 CYS B N 1
ATOM 4828 C CA . CYS B 1 261 ? 21.844 -26.125 -9.078 1 98.56 261 CYS B CA 1
ATOM 4829 C C . CYS B 1 261 ? 20.328 -26.156 -8.898 1 98.56 261 CYS B C 1
ATOM 4831 O O . CYS B 1 261 ? 19.625 -26.812 -9.672 1 98.56 261 CYS B O 1
ATOM 4833 N N . ALA B 1 262 ? 19.875 -25.469 -7.887 1 98.5 262 ALA B N 1
ATOM 4834 C CA . ALA B 1 262 ? 18.438 -25.438 -7.586 1 98.5 262 ALA B CA 1
ATOM 4835 C C . ALA B 1 262 ? 17.656 -24.828 -8.742 1 98.5 262 ALA B C 1
ATOM 4837 O O . ALA B 1 262 ? 16.609 -25.359 -9.141 1 98.5 262 ALA B O 1
ATOM 4838 N N . ILE B 1 263 ? 18.141 -23.75 -9.281 1 98.81 263 ILE B N 1
ATOM 4839 C CA . ILE B 1 263 ? 17.453 -23.016 -10.344 1 98.81 263 ILE B CA 1
ATOM 4840 C C . ILE B 1 263 ? 17.406 -23.875 -11.602 1 98.81 263 ILE B C 1
ATOM 4842 O O . ILE B 1 263 ? 16.359 -24.016 -12.234 1 98.81 263 ILE B O 1
ATOM 4846 N N . VAL B 1 264 ? 18.531 -24.484 -11.961 1 98.75 264 VAL B N 1
ATOM 4847 C CA . VAL B 1 264 ? 18.625 -25.297 -13.172 1 98.75 264 VAL B CA 1
ATOM 4848 C C . VAL B 1 264 ? 17.688 -26.5 -13.055 1 98.75 264 VAL B C 1
ATOM 4850 O O . VAL B 1 264 ? 16.984 -26.844 -14.008 1 98.75 264 VAL B O 1
ATOM 4853 N N . SER B 1 265 ? 17.688 -27.094 -11.891 1 98.5 265 SER B N 1
ATOM 4854 C CA . SER B 1 265 ? 16.812 -28.234 -11.672 1 98.5 265 SER B CA 1
ATOM 4855 C C . SER B 1 265 ? 15.344 -27.828 -11.773 1 98.5 265 SER B C 1
ATOM 4857 O O . SER B 1 265 ? 14.547 -28.516 -12.414 1 98.5 265 SER B O 1
ATOM 4859 N N . LEU B 1 266 ? 14.961 -26.75 -11.188 1 98.38 266 LEU B N 1
ATOM 4860 C CA . LEU B 1 266 ? 13.586 -26.281 -11.172 1 98.38 266 LEU B CA 1
ATOM 4861 C C . LEU B 1 266 ? 13.117 -25.922 -12.578 1 98.38 266 LEU B C 1
ATOM 4863 O O . LEU B 1 266 ? 11.984 -26.219 -12.953 1 98.38 266 LEU B O 1
ATOM 4867 N N . ALA B 1 267 ? 13.969 -25.266 -13.383 1 98.56 267 ALA B N 1
ATOM 4868 C CA . ALA B 1 267 ? 13.586 -24.688 -14.672 1 98.56 267 ALA B CA 1
ATOM 4869 C C . ALA B 1 267 ? 13.883 -25.656 -15.812 1 98.56 267 ALA B C 1
ATOM 4871 O O . ALA B 1 267 ? 13.781 -25.297 -16.984 1 98.56 267 ALA B O 1
ATOM 4872 N N . ARG B 1 268 ? 14.266 -26.875 -15.445 1 98.25 268 ARG B N 1
ATOM 4873 C CA . ARG B 1 268 ? 14.695 -27.828 -16.453 1 98.25 268 ARG B CA 1
ATOM 4874 C C . ARG B 1 268 ? 13.633 -28 -17.531 1 98.25 268 ARG B C 1
ATOM 4876 O O . ARG B 1 268 ? 12.484 -28.344 -17.234 1 98.25 268 ARG B O 1
ATOM 4883 N N . TYR B 1 269 ? 13.992 -27.656 -18.781 1 97.38 269 TYR B N 1
ATOM 4884 C CA . TYR B 1 269 ? 13.203 -27.812 -20 1 97.38 269 TYR B CA 1
ATOM 4885 C C . TYR B 1 269 ? 11.914 -27 -19.922 1 97.38 269 TYR B C 1
ATOM 4887 O O . TYR B 1 269 ? 10.922 -27.344 -20.578 1 97.38 269 TYR B O 1
ATOM 4895 N N . ALA B 1 270 ? 11.852 -26 -19.094 1 97.62 270 ALA B N 1
ATOM 4896 C CA . ALA B 1 270 ? 10.672 -25.156 -19 1 97.62 270 ALA B CA 1
ATOM 4897 C C . ALA B 1 270 ? 10.352 -24.516 -20.359 1 97.62 270 ALA B C 1
ATOM 4899 O O . ALA B 1 270 ? 11.25 -24.25 -21.156 1 97.62 270 ALA B O 1
ATOM 4900 N N . ASP B 1 271 ? 9.078 -24.312 -20.594 1 96.25 271 ASP B N 1
ATOM 4901 C CA . ASP B 1 271 ? 8.641 -23.641 -21.812 1 96.25 271 ASP B CA 1
ATOM 4902 C C . ASP B 1 271 ? 8.977 -22.141 -21.75 1 96.25 271 ASP B C 1
ATOM 4904 O O . ASP B 1 271 ? 9.328 -21.547 -22.766 1 96.25 271 ASP B O 1
ATOM 4908 N N . ARG B 1 272 ? 8.781 -21.547 -20.625 1 97.75 272 ARG B N 1
ATOM 4909 C CA . ARG B 1 272 ? 9.117 -20.156 -20.359 1 97.75 272 ARG B CA 1
ATOM 4910 C C . ARG B 1 272 ? 9.891 -20.016 -19.047 1 97.75 272 ARG B C 1
ATOM 4912 O O . ARG B 1 272 ? 9.516 -20.609 -18.031 1 97.75 272 ARG B O 1
ATOM 4919 N N . PHE B 1 273 ? 10.953 -19.297 -19.156 1 98.62 273 PHE B N 1
ATOM 4920 C CA . PHE B 1 273 ? 11.789 -19.047 -17.984 1 98.62 273 PHE B CA 1
ATOM 4921 C C . PHE B 1 273 ? 11.891 -17.547 -17.703 1 98.62 273 PHE B C 1
ATOM 4923 O O . PHE B 1 273 ? 12.664 -16.844 -18.359 1 98.62 273 PHE B O 1
ATOM 4930 N N . TYR B 1 274 ? 11.055 -17.094 -16.766 1 98.88 274 TYR B N 1
ATOM 4931 C CA . TYR B 1 274 ? 11.172 -15.742 -16.25 1 98.88 274 TYR B CA 1
ATOM 4932 C C . TYR B 1 274 ? 12.281 -15.648 -15.211 1 98.88 274 TYR B C 1
ATOM 4934 O O . TYR B 1 274 ? 12.203 -16.266 -14.148 1 98.88 274 TYR B O 1
ATOM 4942 N N . VAL B 1 275 ? 13.289 -14.859 -15.492 1 98.81 275 VAL B N 1
ATOM 4943 C CA . VAL B 1 275 ? 14.438 -14.836 -14.586 1 98.81 275 VAL B CA 1
ATOM 4944 C C . VAL B 1 275 ? 14.914 -13.398 -14.406 1 98.81 275 VAL B C 1
ATOM 4946 O O . VAL B 1 275 ? 14.953 -12.617 -15.359 1 98.81 275 VAL B O 1
ATOM 4949 N N . GLU B 1 276 ? 15.188 -13.07 -13.164 1 98.62 276 GLU B N 1
ATOM 4950 C CA . GLU B 1 276 ? 15.688 -11.727 -12.891 1 98.62 276 GLU B CA 1
ATOM 4951 C C . GLU B 1 276 ? 16.969 -11.453 -13.68 1 98.62 276 GLU B C 1
ATOM 4953 O O . GLU B 1 276 ? 17.797 -12.344 -13.859 1 98.62 276 GLU B O 1
ATOM 4958 N N . THR B 1 277 ? 17.094 -10.219 -14.109 1 98.12 277 THR B N 1
ATOM 4959 C CA . THR B 1 277 ? 18.266 -9.734 -14.836 1 98.12 277 THR B CA 1
ATOM 4960 C C . THR B 1 277 ? 18.562 -8.281 -14.477 1 98.12 277 THR B C 1
ATOM 4962 O O . THR B 1 277 ? 18.609 -7.418 -15.352 1 98.12 277 THR B O 1
ATOM 4965 N N . PRO B 1 278 ? 18.859 -8.039 -13.203 1 98.06 278 PRO B N 1
ATOM 4966 C CA . PRO B 1 278 ? 18.953 -6.641 -12.766 1 98.06 278 PRO B CA 1
ATOM 4967 C C . PRO B 1 278 ? 20.234 -5.953 -13.25 1 98.06 278 PRO B C 1
ATOM 4969 O O . PRO B 1 278 ? 20.234 -4.738 -13.453 1 98.06 278 PRO B O 1
ATOM 4972 N N . PHE B 1 279 ? 21.312 -6.777 -13.5 1 98.25 279 PHE B N 1
ATOM 4973 C CA . PHE B 1 279 ? 22.594 -6.117 -13.703 1 98.25 279 PHE B CA 1
ATOM 4974 C C . PHE B 1 279 ? 23.219 -6.539 -15.031 1 98.25 279 PHE B C 1
ATOM 4976 O O . PHE B 1 279 ? 23.094 -7.695 -15.445 1 98.25 279 PHE B O 1
ATOM 4983 N N . LEU B 1 280 ? 23.906 -5.59 -15.609 1 98.31 280 LEU B N 1
ATOM 4984 C CA . LEU B 1 280 ? 24.797 -5.898 -16.734 1 98.31 280 LEU B CA 1
ATOM 4985 C C . LEU B 1 280 ? 25.969 -6.758 -16.266 1 98.31 280 LEU B C 1
ATOM 4987 O O . LEU B 1 280 ? 26.281 -6.801 -15.078 1 98.31 280 LEU B O 1
ATOM 4991 N N . ASN B 1 281 ? 26.594 -7.414 -17.25 1 98.31 281 ASN B N 1
ATOM 4992 C CA . ASN B 1 281 ? 27.75 -8.242 -16.938 1 98.31 281 ASN B CA 1
ATOM 4993 C C . ASN B 1 281 ? 28.859 -7.434 -16.281 1 98.31 281 ASN B C 1
ATOM 4995 O O . ASN B 1 281 ? 29.578 -7.941 -15.414 1 98.31 281 ASN B O 1
ATOM 4999 N N . GLU B 1 282 ? 28.984 -6.168 -16.609 1 97.75 282 GLU B N 1
ATOM 5000 C CA . GLU B 1 282 ? 30.016 -5.277 -16.109 1 97.75 282 GLU B CA 1
ATOM 5001 C C . GLU B 1 282 ? 29.797 -4.965 -14.625 1 97.75 282 GLU B C 1
ATOM 5003 O O . GLU B 1 282 ? 30.719 -4.492 -13.945 1 97.75 282 GLU B O 1
ATOM 5008 N N . SER B 1 283 ? 28.625 -5.227 -14.125 1 97.5 283 SER B N 1
ATOM 5009 C CA . SER B 1 283 ? 28.297 -4.949 -12.734 1 97.5 283 SER B CA 1
ATOM 5010 C C . SER B 1 283 ? 28.234 -6.234 -11.914 1 97.5 283 SER B C 1
ATOM 5012 O O . SER B 1 283 ? 27.406 -6.359 -11.008 1 97.5 283 SER B O 1
ATOM 5014 N N . ALA B 1 284 ? 29.062 -7.172 -12.227 1 97.12 284 ALA B N 1
ATOM 5015 C CA . ALA B 1 284 ? 29.062 -8.484 -11.586 1 97.12 284 ALA B CA 1
ATOM 5016 C C . ALA B 1 284 ? 29.375 -8.367 -10.102 1 97.12 284 ALA B C 1
ATOM 5018 O O . ALA B 1 284 ? 28.812 -9.117 -9.281 1 97.12 284 ALA B O 1
ATOM 5019 N N . GLU B 1 285 ? 30.266 -7.504 -9.711 1 96.81 285 GLU B N 1
ATOM 5020 C CA . GLU B 1 285 ? 30.609 -7.324 -8.305 1 96.81 285 GLU B CA 1
ATOM 5021 C C . GLU B 1 285 ? 29.406 -6.848 -7.492 1 96.81 285 GLU B C 1
ATOM 5023 O O . GLU B 1 285 ? 29.141 -7.371 -6.41 1 96.81 285 GLU B O 1
ATOM 5028 N N . ARG B 1 286 ? 28.75 -5.848 -8.031 1 94.88 286 ARG B N 1
ATOM 5029 C CA . ARG B 1 286 ? 27.562 -5.336 -7.367 1 94.88 286 ARG B CA 1
ATOM 5030 C C . ARG B 1 286 ? 26.484 -6.406 -7.277 1 94.88 286 ARG B C 1
ATOM 5032 O O . ARG B 1 286 ? 25.812 -6.535 -6.25 1 94.88 286 ARG B O 1
ATOM 5039 N N . ALA B 1 287 ? 26.281 -7.129 -8.359 1 96.75 287 ALA B N 1
ATOM 5040 C CA . ALA B 1 287 ? 25.312 -8.227 -8.375 1 96.75 287 ALA B CA 1
ATOM 5041 C C . ALA B 1 287 ? 25.594 -9.227 -7.262 1 96.75 287 ALA B C 1
ATOM 5043 O O . ALA B 1 287 ? 24.688 -9.633 -6.531 1 96.75 287 ALA B O 1
ATOM 5044 N N . ALA B 1 288 ? 26.844 -9.602 -7.117 1 96.19 288 ALA B N 1
ATOM 5045 C CA . ALA B 1 288 ? 27.266 -10.555 -6.09 1 96.19 288 ALA B CA 1
ATOM 5046 C C . ALA B 1 288 ? 27.047 -9.984 -4.691 1 96.19 288 ALA B C 1
ATOM 5048 O O . ALA B 1 288 ? 26.531 -10.672 -3.807 1 96.19 288 ALA B O 1
ATOM 5049 N N . GLU B 1 289 ? 27.375 -8.75 -4.543 1 93 289 GLU B N 1
ATOM 5050 C CA . GLU B 1 289 ? 27.25 -8.078 -3.252 1 93 289 GLU B CA 1
ATOM 5051 C C . GLU B 1 289 ? 25.797 -8.016 -2.801 1 93 289 GLU B C 1
ATOM 5053 O O . GLU B 1 289 ? 25.5 -8.117 -1.607 1 93 289 GLU B O 1
ATOM 5058 N N . THR B 1 290 ? 24.875 -7.883 -3.699 1 93.25 290 THR B N 1
ATOM 5059 C CA . THR B 1 290 ? 23.469 -7.668 -3.357 1 93.25 290 THR B CA 1
ATOM 5060 C C . THR B 1 290 ? 22.672 -8.953 -3.527 1 93.25 290 THR B C 1
ATOM 5062 O O . THR B 1 290 ? 21.453 -8.977 -3.291 1 93.25 290 THR B O 1
ATOM 5065 N N . GLY B 1 291 ? 23.297 -10.008 -3.93 1 95.75 291 GLY B N 1
ATOM 5066 C CA . GLY B 1 291 ? 22.625 -11.297 -4.055 1 95.75 291 GLY B CA 1
ATOM 5067 C C . GLY B 1 291 ? 21.703 -11.375 -5.254 1 95.75 291 GLY B C 1
ATOM 5068 O O . GLY B 1 291 ? 20.547 -11.789 -5.125 1 95.75 291 GLY B O 1
ATOM 5069 N N . HIS B 1 292 ? 22.219 -10.898 -6.445 1 97.81 292 HIS B N 1
ATOM 5070 C CA . HIS B 1 292 ? 21.438 -10.906 -7.68 1 97.81 292 HIS B CA 1
ATOM 5071 C C . HIS B 1 292 ? 22.234 -11.516 -8.828 1 97.81 292 HIS B C 1
ATOM 5073 O O . HIS B 1 292 ? 23.422 -11.82 -8.68 1 97.81 292 HIS B O 1
ATOM 5079 N N . LEU B 1 293 ? 21.609 -11.711 -9.938 1 98.5 293 LEU B N 1
ATOM 5080 C CA . LEU B 1 293 ? 22.219 -12.227 -11.156 1 98.5 293 LEU B CA 1
ATOM 5081 C C . LEU B 1 293 ? 22.609 -11.086 -12.086 1 98.5 293 LEU B C 1
ATOM 5083 O O . LEU B 1 293 ? 22.031 -10.008 -12.039 1 98.5 293 LEU B O 1
ATOM 5087 N N . THR B 1 294 ? 23.625 -11.367 -12.898 1 98.56 294 THR B N 1
ATOM 5088 C CA . THR B 1 294 ? 23.859 -10.539 -14.07 1 98.56 294 THR B CA 1
ATOM 5089 C C . THR B 1 294 ? 23.094 -11.086 -15.273 1 98.56 294 THR B C 1
ATOM 5091 O O . THR B 1 294 ? 22.578 -12.203 -15.234 1 98.56 294 THR B O 1
ATOM 5094 N N . ALA B 1 295 ? 23.062 -10.242 -16.328 1 98.56 295 ALA B N 1
ATOM 5095 C CA . ALA B 1 295 ? 22.406 -10.656 -17.562 1 98.56 295 ALA B CA 1
ATOM 5096 C C . ALA B 1 295 ? 23.031 -11.93 -18.125 1 98.56 295 ALA B C 1
ATOM 5098 O O . ALA B 1 295 ? 22.328 -12.875 -18.484 1 98.56 295 ALA B O 1
ATOM 5099 N N . GLY B 1 296 ? 24.297 -11.984 -18.172 1 98.5 296 GLY B N 1
ATOM 5100 C CA . GLY B 1 296 ? 25 -13.164 -18.656 1 98.5 296 GLY B CA 1
ATOM 5101 C C . GLY B 1 296 ? 24.719 -14.398 -17.812 1 98.5 296 GLY B C 1
ATOM 5102 O O . GLY B 1 296 ? 24.531 -15.492 -18.359 1 98.5 296 GLY B O 1
ATOM 5103 N N . GLN B 1 297 ? 24.719 -14.266 -16.5 1 98.62 297 GLN B N 1
ATOM 5104 C CA . GLN B 1 297 ? 24.438 -15.367 -15.594 1 98.62 297 GLN B CA 1
ATOM 5105 C C . GLN B 1 297 ? 23.031 -15.914 -15.797 1 98.62 297 GLN B C 1
ATOM 5107 O O . GLN B 1 297 ? 22.828 -17.125 -15.812 1 98.62 297 GLN B O 1
ATOM 5112 N N . ALA B 1 298 ? 22.109 -15.023 -15.953 1 98.69 298 ALA B N 1
ATOM 5113 C CA . ALA B 1 298 ? 20.719 -15.43 -16.219 1 98.69 298 ALA B CA 1
ATOM 5114 C C . ALA B 1 298 ? 20.641 -16.234 -17.516 1 98.69 298 ALA B C 1
ATOM 5116 O O . ALA B 1 298 ? 19.984 -17.281 -17.547 1 98.69 298 ALA B O 1
ATOM 5117 N N . GLY B 1 299 ? 21.25 -15.758 -18.547 1 98.62 299 GLY B N 1
ATOM 5118 C CA . GLY B 1 299 ? 21.281 -16.484 -19.812 1 98.62 299 GLY B CA 1
ATOM 5119 C C . GLY B 1 299 ? 21.938 -17.844 -19.703 1 98.62 299 GLY B C 1
ATOM 5120 O O . GLY B 1 299 ? 21.453 -18.812 -20.281 1 98.62 299 GLY B O 1
ATOM 5121 N N . TRP B 1 300 ? 23.031 -17.844 -18.984 1 98.12 300 TRP B N 1
ATOM 5122 C CA . TRP B 1 300 ? 23.75 -19.094 -18.781 1 98.12 300 TRP B CA 1
ATOM 5123 C C . TRP B 1 300 ? 22.875 -20.125 -18.062 1 98.12 300 TRP B C 1
ATOM 5125 O O . TRP B 1 300 ? 22.844 -21.297 -18.422 1 98.12 300 TRP B O 1
ATOM 5135 N N . LEU B 1 301 ? 22.219 -19.688 -17.031 1 98.69 301 LEU B N 1
ATOM 5136 C CA . LEU B 1 301 ? 21.312 -20.578 -16.297 1 98.69 301 LEU B CA 1
ATOM 5137 C C . LEU B 1 301 ? 20.219 -21.109 -17.203 1 98.69 301 LEU B C 1
ATOM 5139 O O . LEU B 1 301 ? 19.859 -22.297 -17.109 1 98.69 301 LEU B O 1
ATOM 5143 N N . ALA B 1 302 ? 19.672 -20.266 -18 1 98.69 302 ALA B N 1
ATOM 5144 C CA . ALA B 1 302 ? 18.625 -20.672 -18.953 1 98.69 302 ALA B CA 1
ATOM 5145 C C . ALA B 1 302 ? 19.141 -21.75 -19.891 1 98.69 302 ALA B C 1
ATOM 5147 O O . ALA B 1 302 ? 18.453 -22.75 -20.141 1 98.69 302 ALA B O 1
ATOM 5148 N N . ARG B 1 303 ? 20.328 -21.547 -20.422 1 98.31 303 ARG B N 1
ATOM 5149 C CA . ARG B 1 303 ? 20.953 -22.531 -21.312 1 98.31 303 ARG B CA 1
ATOM 5150 C C . ARG B 1 303 ? 21.156 -23.859 -20.594 1 98.31 303 ARG B C 1
ATOM 5152 O O . ARG B 1 303 ? 20.797 -24.906 -21.125 1 98.31 303 ARG B O 1
ATOM 5159 N N . GLU B 1 304 ? 21.734 -23.75 -19.422 1 98.12 304 GLU B N 1
ATOM 5160 C CA . GLU B 1 304 ? 22.016 -24.953 -18.641 1 98.12 304 GLU B CA 1
ATOM 5161 C C . GLU B 1 304 ? 20.734 -25.719 -18.328 1 98.12 304 GLU B C 1
ATOM 5163 O O . GLU B 1 304 ? 20.734 -26.953 -18.281 1 98.12 304 GLU B O 1
ATOM 5168 N N . ALA B 1 305 ? 19.656 -25.031 -18.078 1 98.5 305 ALA B N 1
ATOM 5169 C CA . ALA B 1 305 ? 18.375 -25.656 -17.75 1 98.5 305 ALA B CA 1
ATOM 5170 C C . ALA B 1 305 ? 17.688 -26.188 -19 1 98.5 305 ALA B C 1
ATOM 5172 O O . ALA B 1 305 ? 16.734 -26.953 -18.906 1 98.5 305 ALA B O 1
ATOM 5173 N N . GLY B 1 306 ? 18.141 -25.781 -20.172 1 97.94 306 GLY B N 1
ATOM 5174 C CA . GLY B 1 306 ? 17.531 -26.219 -21.422 1 97.94 306 GLY B CA 1
ATOM 5175 C C . GLY B 1 306 ? 16.141 -25.672 -21.656 1 97.94 306 GLY B C 1
ATOM 5176 O O . GLY B 1 306 ? 15.266 -26.359 -22.156 1 97.94 306 GLY B O 1
ATOM 5177 N N . VAL B 1 307 ? 15.93 -24.438 -21.234 1 98.12 307 VAL B N 1
ATOM 5178 C CA . VAL B 1 307 ? 14.594 -23.859 -21.359 1 98.12 307 VAL B CA 1
ATOM 5179 C C . VAL B 1 307 ? 14.305 -23.531 -22.828 1 98.12 307 VAL B C 1
ATOM 5181 O O . VAL B 1 307 ? 15.219 -23.406 -23.641 1 98.12 307 VAL B O 1
ATOM 5184 N N . LYS B 1 308 ? 13.039 -23.438 -23.172 1 96.69 308 LYS B N 1
ATOM 5185 C CA . LYS B 1 308 ? 12.664 -23.141 -24.547 1 96.69 308 LYS B CA 1
ATOM 5186 C C . LYS B 1 308 ? 12.711 -21.641 -24.828 1 96.69 308 LYS B C 1
ATOM 5188 O O . LYS B 1 308 ? 13.18 -21.203 -25.875 1 96.69 308 LYS B O 1
ATOM 5193 N N . ARG B 1 309 ? 12.195 -20.844 -23.875 1 97.25 309 ARG B N 1
ATOM 5194 C CA . ARG B 1 309 ? 12.164 -19.391 -24.016 1 97.25 309 ARG B CA 1
ATOM 5195 C C . ARG B 1 309 ? 12.664 -18.703 -22.766 1 97.25 309 ARG B C 1
ATOM 5197 O O . ARG B 1 309 ? 12.18 -18.984 -21.656 1 97.25 309 ARG B O 1
ATOM 5204 N N . LEU B 1 310 ? 13.656 -17.828 -22.953 1 98.25 310 LEU B N 1
ATOM 5205 C CA . LEU B 1 310 ? 14.188 -17 -21.875 1 98.25 310 LEU B CA 1
ATOM 5206 C C . LEU B 1 310 ? 13.492 -15.648 -21.828 1 98.25 310 LEU B C 1
ATOM 5208 O O . LEU B 1 310 ? 13.383 -14.969 -22.859 1 98.25 310 LEU B O 1
ATOM 5212 N N . ILE B 1 311 ? 12.992 -15.195 -20.672 1 98.31 311 ILE B N 1
ATOM 5213 C CA . ILE B 1 311 ? 12.336 -13.906 -20.5 1 98.31 311 ILE B CA 1
ATOM 5214 C C . ILE B 1 311 ? 12.984 -13.133 -19.359 1 98.31 311 ILE B C 1
ATOM 5216 O O . ILE B 1 311 ? 12.57 -13.273 -18.203 1 98.31 311 ILE B O 1
ATOM 5220 N N . PRO B 1 312 ? 13.938 -12.273 -19.672 1 98.25 312 PRO B N 1
ATOM 5221 C CA . PRO B 1 312 ? 14.578 -11.453 -18.656 1 98.25 312 PRO B CA 1
ATOM 5222 C C . PRO B 1 312 ? 13.672 -10.344 -18.125 1 98.25 312 PRO B C 1
ATOM 5224 O O . PRO B 1 312 ? 12.891 -9.766 -18.891 1 98.25 312 PRO B O 1
ATOM 5227 N N . PHE B 1 313 ? 13.766 -10.07 -16.812 1 98.31 313 PHE B N 1
ATOM 5228 C CA . PHE B 1 313 ? 13.008 -8.969 -16.234 1 98.31 313 PHE B CA 1
ATOM 5229 C C . PHE B 1 313 ? 13.656 -8.492 -14.93 1 98.31 313 PHE B C 1
ATOM 5231 O O . PHE B 1 313 ? 14.766 -8.906 -14.594 1 98.31 313 PHE B O 1
ATOM 5238 N N . HIS B 1 314 ? 12.992 -7.547 -14.164 1 98.31 314 HIS B N 1
ATOM 5239 C CA . HIS B 1 314 ? 13.453 -7 -12.891 1 98.31 314 HIS B CA 1
ATOM 5240 C C . HIS B 1 314 ? 14.773 -6.262 -13.055 1 98.31 314 HIS B C 1
ATOM 5242 O O . HIS B 1 314 ? 15.703 -6.457 -12.266 1 98.31 314 HIS B O 1
ATOM 5248 N N . PHE B 1 315 ? 14.867 -5.508 -14.164 1 98.12 315 PHE B N 1
ATOM 5249 C CA . PHE B 1 315 ? 16.062 -4.719 -14.43 1 98.12 315 PHE B CA 1
ATOM 5250 C C . PHE B 1 315 ? 16.266 -3.654 -13.359 1 98.12 315 PHE B C 1
ATOM 5252 O O . PHE B 1 315 ? 15.297 -3.021 -12.922 1 98.12 315 PHE B O 1
ATOM 5259 N N . SER B 1 316 ? 17.469 -3.451 -13 1 95.62 316 SER B N 1
ATOM 5260 C CA . SER B 1 316 ? 17.797 -2.412 -12.023 1 95.62 316 SER B CA 1
ATOM 5261 C C . SER B 1 316 ? 17.672 -1.022 -12.641 1 95.62 316 SER B C 1
ATOM 5263 O O . SER B 1 316 ? 18.094 -0.81 -13.781 1 95.62 316 SER B O 1
ATOM 5265 N N . SER B 1 317 ? 17.188 -0.152 -11.844 1 92.06 317 SER B N 1
ATOM 5266 C CA . SER B 1 317 ? 17.078 1.232 -12.289 1 92.06 317 SER B CA 1
ATOM 5267 C C . SER B 1 317 ? 18.453 1.849 -12.523 1 92.06 317 SER B C 1
ATOM 5269 O O . SER B 1 317 ? 18.578 2.883 -13.18 1 92.06 317 SER B O 1
ATOM 5271 N N . ARG B 1 318 ? 19.453 1.246 -12.055 1 91.38 318 ARG B N 1
ATOM 5272 C CA . ARG B 1 318 ? 20.828 1.695 -12.25 1 91.38 318 ARG B CA 1
ATOM 5273 C C . ARG B 1 318 ? 21.203 1.685 -13.734 1 91.38 318 ARG B C 1
ATOM 5275 O O . ARG B 1 318 ? 22.109 2.404 -14.156 1 91.38 318 ARG B O 1
ATOM 5282 N N . HIS B 1 319 ? 20.531 0.86 -14.453 1 95.06 319 HIS B N 1
ATOM 5283 C CA . HIS B 1 319 ? 20.859 0.699 -15.859 1 95.06 319 HIS B CA 1
ATOM 5284 C C . HIS B 1 319 ? 19.75 1.253 -16.75 1 95.06 319 HIS B C 1
ATOM 5286 O O . HIS B 1 319 ? 19.5 0.721 -17.844 1 95.06 319 HIS B O 1
ATOM 5292 N N . THR B 1 320 ? 19.062 2.258 -16.234 1 93.81 320 THR B N 1
ATOM 5293 C CA . THR B 1 320 ? 18 2.881 -17 1 93.81 320 THR B CA 1
ATOM 5294 C C . THR B 1 320 ? 18.531 3.359 -18.359 1 93.81 320 THR B C 1
ATOM 5296 O O . THR B 1 320 ? 19.562 4.016 -18.422 1 93.81 320 THR B O 1
ATOM 5299 N N . GLY B 1 321 ? 17.891 3.027 -19.391 1 95 321 GLY B N 1
ATOM 5300 C CA . GLY B 1 321 ? 18.297 3.4 -20.734 1 95 321 GLY B CA 1
ATOM 5301 C C . GLY B 1 321 ? 19.156 2.342 -21.406 1 95 321 GLY B C 1
ATOM 5302 O O . GLY B 1 321 ? 19.469 2.451 -22.594 1 95 321 GLY B O 1
ATOM 5303 N N . GLN B 1 322 ? 19.531 1.313 -20.641 1 96.5 322 GLN B N 1
ATOM 5304 C CA . GLN B 1 322 ? 20.391 0.269 -21.172 1 96.5 322 GLN B CA 1
ATOM 5305 C C . GLN B 1 322 ? 19.672 -1.074 -21.219 1 96.5 322 GLN B C 1
ATOM 5307 O O . GLN B 1 322 ? 20.297 -2.129 -21.109 1 96.5 322 GLN B O 1
ATOM 5312 N N . GLU B 1 323 ? 18.422 -1.04 -21.281 1 96.5 323 GLU B N 1
ATOM 5313 C CA . GLU B 1 323 ? 17.609 -2.254 -21.234 1 96.5 323 GLU B CA 1
ATOM 5314 C C . GLU B 1 323 ? 17.953 -3.186 -22.391 1 96.5 323 GLU B C 1
ATOM 5316 O O . GLU B 1 323 ? 18.016 -4.406 -22.219 1 96.5 323 GLU B O 1
ATOM 5321 N N . ILE B 1 324 ? 18.234 -2.641 -23.562 1 96.88 324 ILE B N 1
ATOM 5322 C CA . ILE B 1 324 ? 18.547 -3.432 -24.75 1 96.88 324 ILE B CA 1
ATOM 5323 C C . ILE B 1 324 ? 19.844 -4.207 -24.531 1 96.88 324 ILE B C 1
ATOM 5325 O O . ILE B 1 324 ? 19.953 -5.367 -24.938 1 96.88 324 ILE B O 1
ATOM 5329 N N . LEU B 1 325 ? 20.734 -3.518 -23.891 1 97.75 325 LEU B N 1
ATOM 5330 C CA . LEU B 1 325 ? 22.016 -4.156 -23.625 1 97.75 325 LEU B CA 1
ATOM 5331 C C . LEU B 1 325 ? 21.859 -5.328 -22.656 1 97.75 325 LEU B C 1
ATOM 5333 O O . LEU B 1 325 ? 22.516 -6.359 -22.828 1 97.75 325 LEU B O 1
ATOM 5337 N N . ILE B 1 326 ? 21.047 -5.188 -21.672 1 98.06 326 ILE B N 1
ATOM 5338 C CA . ILE B 1 326 ? 20.75 -6.262 -20.734 1 98.06 326 ILE B CA 1
ATOM 5339 C C . ILE B 1 326 ? 20.188 -7.465 -21.484 1 98.06 326 ILE B C 1
ATOM 5341 O O . ILE B 1 326 ? 20.641 -8.594 -21.297 1 98.06 326 ILE B O 1
ATOM 5345 N N . GLU B 1 327 ? 19.25 -7.219 -22.328 1 97.69 327 GLU B N 1
ATOM 5346 C CA . GLU B 1 327 ? 18.609 -8.281 -23.094 1 97.69 327 GLU B CA 1
ATOM 5347 C C . GLU B 1 327 ? 19.609 -8.977 -24.031 1 97.69 327 GLU B C 1
ATOM 5349 O O . GLU B 1 327 ? 19.594 -10.203 -24.156 1 97.69 327 GLU B O 1
ATOM 5354 N N . GLU B 1 328 ? 20.422 -8.195 -24.641 1 97.56 328 GLU B N 1
ATOM 5355 C CA . GLU B 1 328 ? 21.422 -8.734 -25.562 1 97.56 328 GLU B CA 1
ATOM 5356 C C . GLU B 1 328 ? 22.422 -9.633 -24.828 1 97.56 328 GLU B C 1
ATOM 5358 O O . GLU B 1 328 ? 22.766 -10.711 -25.328 1 97.56 328 GLU B O 1
ATOM 5363 N N . GLN B 1 329 ? 22.828 -9.18 -23.688 1 98.19 329 GLN B N 1
ATOM 5364 C CA . GLN B 1 329 ? 23.781 -9.977 -22.906 1 98.19 329 GLN B CA 1
ATOM 5365 C C . GLN B 1 329 ? 23.156 -11.297 -22.469 1 98.19 329 GLN B C 1
ATOM 5367 O O . GLN B 1 329 ? 23.797 -12.344 -22.531 1 98.19 329 GLN B O 1
ATOM 5372 N N . ALA B 1 330 ? 21.922 -11.234 -22.016 1 98.38 330 ALA B N 1
ATOM 5373 C CA . ALA B 1 330 ? 21.219 -12.445 -21.594 1 98.38 330 ALA B CA 1
ATOM 5374 C C . ALA B 1 330 ? 21.031 -13.406 -22.766 1 98.38 330 ALA B C 1
ATOM 5376 O O . ALA B 1 330 ? 21.281 -14.609 -22.641 1 98.38 330 ALA B O 1
ATOM 5377 N N . LYS B 1 331 ? 20.656 -12.867 -23.891 1 97.5 331 LYS B N 1
ATOM 5378 C CA . LYS B 1 331 ? 20.422 -13.664 -25.094 1 97.5 331 LYS B CA 1
ATOM 5379 C C . LYS B 1 331 ? 21.703 -14.305 -25.594 1 97.5 331 LYS B C 1
ATOM 5381 O O . LYS B 1 331 ? 21.703 -15.453 -26.047 1 97.5 331 LYS B O 1
ATOM 5386 N N . ALA B 1 332 ? 22.719 -13.539 -25.609 1 97.62 332 ALA B N 1
ATOM 5387 C CA . ALA B 1 332 ? 24.016 -14.047 -26.062 1 97.62 332 ALA B CA 1
ATOM 5388 C C . ALA B 1 332 ? 24.469 -15.234 -25.203 1 97.62 332 ALA B C 1
ATOM 5390 O O . ALA B 1 332 ? 24.953 -16.234 -25.734 1 97.62 332 ALA B O 1
ATOM 5391 N N . ALA B 1 333 ? 24.312 -15.07 -23.922 1 97.94 333 ALA B N 1
ATOM 5392 C CA . ALA B 1 333 ? 24.703 -16.141 -23.016 1 97.94 333 ALA B CA 1
ATOM 5393 C C . ALA B 1 333 ? 23.797 -17.359 -23.188 1 97.94 333 ALA B C 1
ATOM 5395 O O . ALA B 1 333 ? 24.25 -18.5 -23.062 1 97.94 333 ALA B O 1
ATOM 5396 N N . PHE B 1 334 ? 22.578 -17.125 -23.422 1 98 334 PHE B N 1
ATOM 5397 C CA . PHE B 1 334 ? 21.594 -18.203 -23.625 1 98 334 PHE B CA 1
ATOM 5398 C C . PHE B 1 334 ? 21.922 -18.984 -24.891 1 98 334 PHE B C 1
ATOM 5400 O O . PHE B 1 334 ? 21.797 -20.203 -24.922 1 98 334 PHE B O 1
ATOM 5407 N N . ALA B 1 335 ? 22.281 -18.281 -26.031 1 93.94 335 ALA B N 1
ATOM 5408 C CA . ALA B 1 335 ? 22.562 -18.875 -27.328 1 93.94 335 ALA B CA 1
ATOM 5409 C C . ALA B 1 335 ? 23.922 -19.578 -27.312 1 93.94 335 ALA B C 1
ATOM 5411 O O . ALA B 1 335 ? 24.188 -20.422 -28.172 1 93.94 335 ALA B O 1
ATOM 5412 N N . GLY B 1 336 ? 24.844 -19.125 -26.5 1 82.31 336 GLY B N 1
ATOM 5413 C CA . GLY B 1 336 ? 26.219 -19.594 -26.547 1 82.31 336 GLY B CA 1
ATOM 5414 C C . GLY B 1 336 ? 26.328 -21.109 -26.453 1 82.31 336 GLY B C 1
ATOM 5415 O O . GLY B 1 336 ? 25.328 -21.797 -26.312 1 82.31 336 GLY B O 1
ATOM 5416 N N . GLU B 1 337 ? 27.438 -21.781 -27.047 1 59.09 337 GLU B N 1
ATOM 5417 C CA . GLU B 1 337 ? 27.75 -23.203 -27.062 1 59.09 337 GLU B CA 1
ATOM 5418 C C . GLU B 1 337 ? 28 -23.734 -25.656 1 59.09 337 GLU B C 1
ATOM 5420 O O . GLU B 1 337 ? 28.594 -23.047 -24.812 1 59.09 337 GLU B O 1
ATOM 5425 N N . THR B 1 338 ? 27.062 -24.594 -25.188 1 45.44 338 THR B N 1
ATOM 5426 C CA . THR B 1 338 ? 27.297 -25.266 -23.922 1 45.44 338 THR B CA 1
ATOM 5427 C C . THR B 1 338 ? 28.719 -25.812 -23.859 1 45.44 338 THR B C 1
ATOM 5429 O O . THR B 1 338 ? 29.188 -26.438 -24.812 1 45.44 338 THR B O 1
ATOM 5432 N N . ALA B 1 339 ? 29.562 -25.328 -23.109 1 39.44 339 ALA B N 1
ATOM 5433 C CA . ALA B 1 339 ? 30.828 -26.047 -23 1 39.44 339 ALA B CA 1
ATOM 5434 C C . ALA B 1 339 ? 30.609 -27.516 -22.703 1 39.44 339 ALA B C 1
ATOM 5436 O O . ALA B 1 339 ? 29.656 -27.891 -22.016 1 39.44 339 ALA B O 1
#

pLDDT: mean 94.13, std 7.5, range [39.44, 98.94]

Organism: NCBI:txid713585

Radius of gyration: 32.61 Å; Cα contacts (8 Å, |Δi|>4): 1562; chains: 2; bounding box: 64×112×66 Å

Sequence (678 aa):
MTPQFQTHLVNGTTGDPVLYVDFLFQRRALLFDLGEIVALSPRQVLRVTDVFVSHAHMDHFIGFDTMLRLMLGRSKRLRLYGPPDFLDRVAHRLLGYTWNLVHNFAVELVIEAVERWPDGELRRARFRSSRAFAREEMPAATASDGVLLDEDDFRVRAVPLDHNGIVSLAFALEEKAQLNVWKSRLDELGLPTGPWLTELKQRVRRGDADDTALTIRWRDRHGEHQRAEPLGLLRREVLREVPG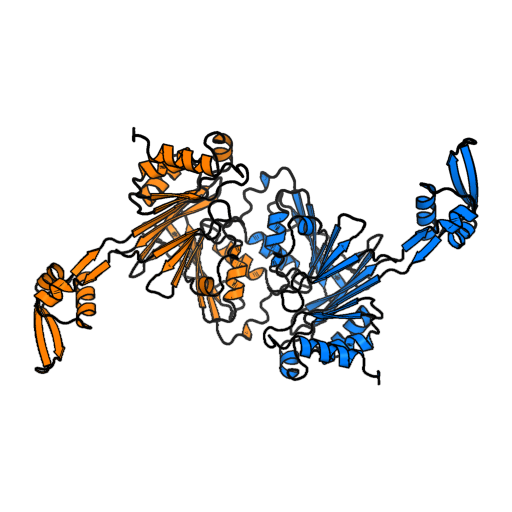QTIAYVVDAAFHGANRCAIVSLARYADRFYVETPFLNESAERAAETGHLTAGQAGWLAREAGVKRLIPFHFSSRHTGQEILIEEQAKAAFAGETAMTPQFQTHLVNGTTGDPVLYVDFLFQRRALLFDLGEIVALSPRQVLRVTDVFVSHAHMDHFIGFDTMLRLMLGRSKRLRLYGPPDFLDRVAHRLLGYTWNLVHNFAVELVIEAVERWPDGELRRARFRSSRAFAREEMPAATASDGVLLDEDDFRVRAVPLDHNGIVSLAFALEEKAQLNVWKSRLDELGLPTGPWLTELKQRVRRGDADDTALTIRWRDRHGEHQRAEPLGLLRREVLREVPGQTIAYVVDAAFHGANRCAIVSLARYADRFYVETPFLNESAERAAETGHLTAGQAGWLAREAGVKRLIPFHFSSRHTGQEILIEEQAKAAFAGETA

Nearest PDB structures (foldseek):
  4gcw-assembly1_A  TM=7.979E-01  e=1.760E-18  Bacillus subtilis subsp. subtilis str. 168
  2fk6-assembly1_A-2  TM=7.865E-01  e=1.306E-18  Bacillus subtilis
  2cbn-assembly1_A-2  TM=7.514E-01  e=2.290E-17  Escherichia coli
  1y44-assembly1_A  TM=7.758E-01  e=1.680E-15  Bacillus subtilis
  3zwf-assembly1_A  TM=7.308E-01  e=1.031E-13  Homo sapiens

Secondary structure (DSSP, 8-state):
---SEEEEETTTTTSS--EEEEETTSS-EEEES-S--TTS-HHHHHTEEEEE-S--SHHHHTTHHHHHHHHTTS-EEEEEEESTTHHHHHHHHHHTS--SSGGG-SS-EEEEEEEEPTTSEEEEEEEEGGGTT-EEEEEEEE-STTEEEE-SSEEEEEEEEESSSSEEEEEEEEEPPEEEE-HHHHHHTTPPPSTHHHHHHHHHHHT--TT-EEEEEEEETTEEEEEEEEHHHHHHHHEEEEPPPEEEEE-S---SHHHHHHHHHHTTT-SEEEEE--B-GGGHHHHHHHT--BHHHHHHHHHHHT-S-EEEE---GGGTT-HHHHHHHHHHHHHS---/---SEEEEETTTTTSS--EEEEETTSS-EEEES-S--TTS-HHHHHTEEEEE-S--SHHHHTTHHHHHHHHTTS-EEEEEEESTTHHHHHHHHHHTS--SSGGG-SS-EEEEEEEEPTTSEEEEEEEEGGGTT-EEEEEEEE-GGGEEEE-SSEEEEEEEEESSSSEEEEEEEEEPPEEEE-HHHHHHTTPPPSTHHHHHHHHHHHT--TT-EEEEEEEETTEEEEEEEEHHHHHHHHEEEEPPPEEEEE-S---SHHHHHHHHHHTTT-SEEEEE--B-GGGHHHHHHHT--BHHHHHHHHHHHT-S-EEEE---GGGTT-HHHHHHHHHHHHHS---